Protein AF-0000000083461341 (afdb_homodimer)

Nearest PDB structures (foldseek):
  7m0r-assembly1_F  TM=3.779E-01  e=2.605E-10  Mus musculus
  2qqk-assembly1_A  TM=4.766E-01  e=1.264E-08  Homo sapiens
  6f39-assembly1_B  TM=2.988E-01  e=4.395E-07  Homo sapiens
  8k11-assembly1_B  TM=2.571E-01  e=1.190E-04  Homo sapiens
  8j6o-assembly1_B  TM=2.731E-01  e=5.030E-04  Aequorea victoria

Radius of gyration: 31.88 Å; Cα contacts (8 Å, |Δi|>4): 1640; chains: 2; bounding box: 50×126×101 Å

Secondary structure (DSSP, 8-state):
--------TT--------------TTHHHHHHH---------SS--EEE--SSEEEE---EEEEEE---------EEEEEE--TTEEEEEEEEEEEE-TTTT-EEEEESSEEETTEEES-TTTSSS-GGGSEEEE-EE-----EEE-SSSEEEEEEE--STT-EEEEEEEEEE-SS--EEEE-SSEEE--EE-TTSS--EEEEESS-EEEEEEEEEESSS-BTT-TT-----EEE--TTTTT-SSEEEEEEESSS-GGGPEEEEEEEEEE-S--SPPEEEESSEEEEEEE--SSB--EEEEEEEEPPTTTTGGG-SEE---/--------TT--------------TTHHHHHTT---------SS--EEE--SSEEEE---EEEEEE---------EEEEEE--TTEEEEEEEEEEEE-TTTT-EEEEESSEEETTEEES-TTTSSS-GGGSEEEE-EE-----EEE-SSSEEEEEEE--STT-EEEEEEEEEE-SS--EEEE-SSEEE--EE-TTSS--EEEEESS-EEEEEEEEEESSS-BTT-TT-----EEE--TTTTT-SSEEEEEEESSS-GGGPEEEEEEEEEE-S--SPPEEEESSEEEEEEE--SSB--EEEEEEEEPPTTTTGGG-SEE---

Sequence (642 aa):
MSPALLALLLAASSAVGVLADAFNPLAASTVRQEMVHSNRRAKRSLDHIVKDCVMVASEEGHYYYKTTSLEEPTTCGVFLLTDADKLVEIYFDYIDLPCEGGGLISFFDGWELNGQFFPSNEDHPKPLSQRFSEFCGIRKNKQIFVSSQNAALVQYRVPQRGRGFSFIVRFKKNPKPCNILIEGTADVYTLRNYGKHVNCSLTTLYPAHVKVLSLGVGLSFSKRTVGLEVETGTLHKCDKRGLEDFVQLGGGDGLDLAQLSVVDSICGMNSSPDRQVETILCGVTTFRMVSSGEFDNSDTPAVAQADIMADMRRASLVCGLMSPALLALLLAASSAVGVLADAFNPLAASTVRQEMVHSNRRAKRSLDHIVKDCVMVASEEGHYYYKTTSLEEPTTCGVFLLTDADKLVEIYFDYIDLPCEGGGLISFFDGWELNGQFFPSNEDHPKPLSQRFSEFCGIRKNKQIFVSSQNAALVQYRVPQRGRGFSFIVRFKKNPKPCNILIEGTADVYTLRNYGKHVNCSLTTLYPAHVKVLSLGVGLSFSKRTVGLEVETGTLHKCDKRGLEDFVQLGGGDGLDLAQLSVVDSICGMNSSPDRQVETILCGVTTFRMVSSGEFDNSDTPAVAQADIMADMRRASLVCGL

Structure (mmCIF, N/CA/C/O backbone):
data_AF-0000000083461341-model_v1
#
loop_
_entity.id
_entity.type
_entity.pdbx_description
1 polymer 'Corticotropin-releasing factor-binding protein'
#
loop_
_atom_site.group_PDB
_atom_site.id
_atom_site.type_symbol
_atom_site.label_atom_id
_atom_site.label_alt_id
_atom_site.label_comp_id
_atom_site.label_asym_id
_atom_site.label_entity_id
_atom_site.label_seq_id
_atom_site.pdbx_PDB_ins_code
_atom_site.Cartn_x
_atom_site.Cartn_y
_atom_site.Cartn_z
_atom_site.occupancy
_atom_site.B_iso_or_equiv
_atom_site.auth_seq_id
_atom_site.auth_comp_id
_atom_site.auth_asym_id
_atom_site.auth_atom_id
_atom_site.pdbx_PDB_model_num
ATOM 1 N N . MET A 1 1 ? -3.748 75.938 -18.234 1 24.67 1 MET A N 1
ATOM 2 C CA . MET A 1 1 ? -4.273 74.875 -17.344 1 24.67 1 MET A CA 1
ATOM 3 C C . MET A 1 1 ? -3.189 73.875 -16.984 1 24.67 1 MET A C 1
ATOM 5 O O . MET A 1 1 ? -2.553 73.312 -17.859 1 24.67 1 MET A O 1
ATOM 9 N N . SER A 1 2 ? -2.402 73.938 -15.711 1 27.34 2 SER A N 1
ATOM 10 C CA . SER A 1 2 ? -1.131 73.688 -15.047 1 27.34 2 SER A CA 1
ATOM 11 C C . SER A 1 2 ? -1.031 72.25 -14.594 1 27.34 2 SER A C 1
ATOM 13 O O . SER A 1 2 ? -1.948 71.688 -13.953 1 27.34 2 SER A O 1
ATOM 15 N N . PRO A 1 3 ? -0.186 71.188 -15.188 1 31.98 3 PRO A N 1
ATOM 16 C CA . PRO A 1 3 ? 0.061 69.75 -15.188 1 31.98 3 PRO A CA 1
ATOM 17 C C . PRO A 1 3 ? 0.537 69.25 -13.836 1 31.98 3 PRO A C 1
ATOM 19 O O . PRO A 1 3 ? 1.088 68.125 -13.75 1 31.98 3 PRO A O 1
ATOM 22 N N . ALA A 1 4 ? 0.264 69.812 -12.594 1 23.88 4 ALA A N 1
ATOM 23 C CA . ALA A 1 4 ? 0.961 69.75 -11.312 1 23.88 4 ALA A CA 1
ATOM 24 C C . ALA A 1 4 ? 0.876 68.312 -10.742 1 23.88 4 ALA A C 1
ATOM 26 O O . ALA A 1 4 ? 1.86 67.812 -10.227 1 23.88 4 ALA A O 1
ATOM 27 N N . LEU A 1 5 ? -0.323 67.625 -10.383 1 23.66 5 LEU A N 1
ATOM 28 C CA . LEU A 1 5 ? -0.554 67.062 -9.07 1 23.66 5 LEU A CA 1
ATOM 29 C C . LEU A 1 5 ? -0.095 65.562 -9.062 1 23.66 5 LEU A C 1
ATOM 31 O O . LEU A 1 5 ? -0.9 64.688 -9.273 1 23.66 5 LEU A O 1
ATOM 35 N N . LEU A 1 6 ? 0.823 65 -9.922 1 24.64 6 LEU A N 1
ATOM 36 C CA . LEU A 1 6 ? 0.996 63.594 -10.102 1 24.64 6 LEU A CA 1
ATOM 37 C C . LEU A 1 6 ? 1.629 62.938 -8.867 1 24.64 6 LEU A C 1
ATOM 39 O O . LEU A 1 6 ? 1.986 61.781 -8.891 1 24.64 6 LEU A O 1
ATOM 43 N N . ALA A 1 7 ? 2.059 63.688 -7.742 1 21.91 7 ALA A N 1
ATOM 44 C CA . ALA A 1 7 ? 3.23 63.281 -6.973 1 21.91 7 ALA A CA 1
ATOM 45 C C . ALA A 1 7 ? 2.934 62.031 -6.133 1 21.91 7 ALA A C 1
ATOM 47 O O . ALA A 1 7 ? 3.756 61.125 -6.051 1 21.91 7 ALA A O 1
ATOM 48 N N . LEU A 1 8 ? 2.031 62.031 -5.062 1 21.34 8 LEU A N 1
ATOM 49 C CA . LEU A 1 8 ? 2.414 61.719 -3.695 1 21.34 8 LEU A CA 1
ATOM 50 C C . LEU A 1 8 ? 2.246 60.219 -3.426 1 21.34 8 LEU A C 1
ATOM 52 O O . LEU A 1 8 ? 2.365 59.781 -2.283 1 21.34 8 LEU A O 1
ATOM 56 N N . LEU A 1 9 ? 1.67 59.344 -4.328 1 24 9 LEU A N 1
ATOM 57 C CA . LEU A 1 9 ? 0.999 58.25 -3.643 1 24 9 LEU A CA 1
ATOM 58 C C . LEU A 1 9 ? 2.012 57.219 -3.129 1 24 9 LEU A C 1
ATOM 60 O O . LEU A 1 9 ? 2.127 56.125 -3.68 1 24 9 LEU A O 1
ATOM 64 N N . LEU A 1 10 ? 3.381 57.469 -3.002 1 22.5 10 LEU A N 1
ATOM 65 C CA . LEU A 1 10 ? 4.316 56.375 -2.877 1 22.5 10 LEU A CA 1
ATOM 66 C C . LEU A 1 10 ? 4.102 55.625 -1.568 1 22.5 10 LEU A C 1
ATOM 68 O O . LEU A 1 10 ? 4.406 54.438 -1.473 1 22.5 10 LEU A O 1
ATOM 72 N N . ALA A 1 11 ? 3.953 56.156 -0.332 1 23.11 11 ALA A N 1
ATOM 73 C CA . ALA A 1 11 ? 4.867 55.844 0.758 1 23.11 11 ALA A CA 1
ATOM 74 C C . ALA A 1 11 ? 4.41 54.594 1.493 1 23.11 11 ALA A C 1
ATOM 76 O O . ALA A 1 11 ? 5.168 54 2.277 1 23.11 11 ALA A O 1
ATOM 77 N N . ALA A 1 12 ? 3.123 54.219 1.781 1 25.56 12 ALA A N 1
ATOM 78 C CA . ALA A 1 12 ? 2.955 53.594 3.092 1 25.56 12 ALA A CA 1
ATOM 79 C C . ALA A 1 12 ? 3.459 52.156 3.084 1 25.56 12 ALA A C 1
ATOM 81 O O . ALA A 1 12 ? 2.85 51.281 2.463 1 25.56 12 ALA A O 1
ATOM 82 N N . SER A 1 13 ? 4.793 51.812 2.912 1 25.19 13 SER A N 1
ATOM 83 C CA . SER A 1 13 ? 5.375 50.5 3.092 1 25.19 13 SER A CA 1
ATOM 84 C C . SER A 1 13 ? 5.035 49.938 4.465 1 25.19 13 SER A C 1
ATOM 86 O O . SER A 1 13 ? 5.535 50.406 5.484 1 25.19 13 SER A O 1
ATOM 88 N N . SER A 1 14 ? 3.756 49.562 4.828 1 25.53 14 SER A N 1
ATOM 89 C CA . SER A 1 14 ? 3.43 49.031 6.141 1 25.53 14 SER A CA 1
ATOM 90 C C . SER A 1 14 ? 4.379 47.906 6.523 1 25.53 14 SER A C 1
ATOM 92 O O . SER A 1 14 ? 4.738 47.062 5.684 1 25.53 14 SER A O 1
ATOM 94 N N . ALA A 1 15 ? 5.246 48.031 7.582 1 26.61 15 ALA A N 1
ATOM 95 C CA . ALA A 1 15 ? 6.164 47.25 8.414 1 26.61 15 ALA A CA 1
ATOM 96 C C . ALA A 1 15 ? 5.508 45.969 8.898 1 26.61 15 ALA A C 1
ATOM 98 O O . ALA A 1 15 ? 4.66 45.969 9.789 1 26.61 15 ALA A O 1
ATOM 99 N N . VAL A 1 16 ? 5.016 45.094 8.094 1 29.95 16 VAL A N 1
ATOM 100 C CA . VAL A 1 16 ? 4.598 43.812 8.664 1 29.95 16 VAL A CA 1
ATOM 101 C C . VAL A 1 16 ? 5.746 43.219 9.477 1 29.95 16 VAL A C 1
ATOM 103 O O . VAL A 1 16 ? 6.762 42.812 8.906 1 29.95 16 VAL A O 1
ATOM 106 N N . GLY A 1 17 ? 6.117 43.812 10.625 1 26.69 17 GLY A N 1
ATOM 107 C CA . GLY A 1 17 ? 7.094 43.25 11.547 1 26.69 17 GLY A CA 1
ATOM 108 C C . GLY A 1 17 ? 6.883 41.781 11.82 1 26.69 17 GLY A C 1
ATOM 109 O O . GLY A 1 17 ? 5.828 41.375 12.312 1 26.69 17 GLY A O 1
ATOM 110 N N . VAL A 1 18 ? 7.48 40.906 11.062 1 31.44 18 VAL A N 1
ATOM 111 C CA . VAL A 1 18 ? 7.609 39.5 11.352 1 31.44 18 VAL A CA 1
ATOM 112 C C . VAL A 1 18 ? 8.109 39.312 12.789 1 31.44 18 VAL A C 1
ATOM 114 O O . VAL A 1 18 ? 9.141 39.844 13.164 1 31.44 18 VAL A O 1
ATOM 117 N N . LEU A 1 19 ? 7.168 39.156 13.703 1 31.38 19 LEU A N 1
ATOM 118 C CA . LEU A 1 19 ? 7.492 38.719 15.055 1 31.38 19 LEU A CA 1
ATOM 119 C C . LEU A 1 19 ? 8.469 37.562 15.031 1 31.38 19 LEU A C 1
ATOM 121 O O . LEU A 1 19 ? 8.047 36.375 15.031 1 31.38 19 LEU A O 1
ATOM 125 N N . ALA A 1 20 ? 9.477 37.5 14.219 1 32.53 20 ALA A N 1
ATOM 126 C CA . ALA A 1 20 ? 10.477 36.438 14.219 1 32.53 20 ALA A CA 1
ATOM 127 C C . ALA A 1 20 ? 11.25 36.406 15.531 1 32.53 20 ALA A C 1
ATOM 129 O O . ALA A 1 20 ? 12.445 36.719 15.555 1 32.53 20 ALA A O 1
ATOM 130 N N . ASP A 1 21 ? 10.75 36.938 16.625 1 30.16 21 ASP A N 1
ATOM 131 C CA . ASP A 1 21 ? 11.781 36.875 17.656 1 30.16 21 ASP A CA 1
ATOM 132 C C . ASP A 1 21 ? 12.219 35.438 17.906 1 30.16 21 ASP A C 1
ATOM 134 O O . ASP A 1 21 ? 11.531 34.5 17.531 1 30.16 21 ASP A O 1
ATOM 138 N N . ALA A 1 22 ? 13.227 35.25 19.062 1 32.56 22 ALA A N 1
ATOM 139 C CA . ALA A 1 22 ? 14.195 34.281 19.562 1 32.56 22 ALA A CA 1
ATOM 140 C C . ALA A 1 22 ? 13.484 33.031 20.125 1 32.56 22 ALA A C 1
ATOM 142 O O . ALA A 1 22 ? 13.008 33.062 21.266 1 32.56 22 ALA A O 1
ATOM 143 N N . PHE A 1 23 ? 12.805 32.312 19.391 1 32.56 23 PHE A N 1
ATOM 144 C CA . PHE A 1 23 ? 12.336 31.078 20.031 1 32.56 23 PHE A CA 1
ATOM 145 C C . PHE A 1 23 ? 13.508 30.188 20.406 1 32.56 23 PHE A C 1
ATOM 147 O O . PHE A 1 23 ? 14.477 30.062 19.656 1 32.56 23 PHE A O 1
ATOM 154 N N . ASN A 1 24 ? 13.695 29.891 21.734 1 29.53 24 ASN A N 1
ATOM 155 C CA . ASN A 1 24 ? 14.68 29.031 22.391 1 29.53 24 ASN A CA 1
ATOM 156 C C . ASN A 1 24 ? 14.727 27.641 21.75 1 29.53 24 ASN A C 1
ATOM 158 O O . ASN A 1 24 ? 13.68 27.047 21.484 1 29.53 24 ASN A O 1
ATOM 162 N N . PRO A 1 25 ? 15.898 27.219 21.297 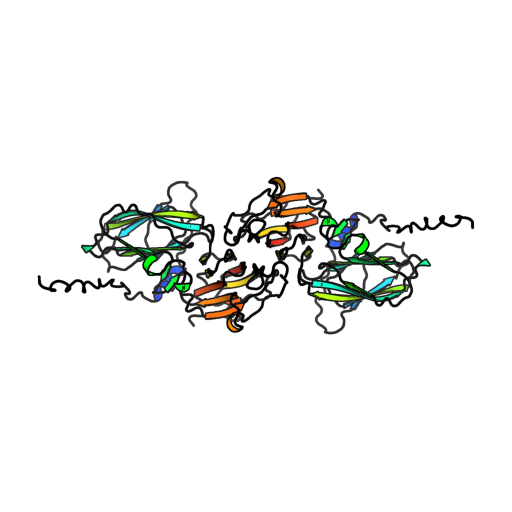1 33.28 25 PRO A N 1
ATOM 163 C CA . PRO A 1 25 ? 16.156 25.906 20.703 1 33.28 25 PRO A CA 1
ATOM 164 C C . PRO A 1 25 ? 15.531 24.75 21.5 1 33.28 25 PRO A C 1
ATOM 166 O O . PRO A 1 25 ? 15.516 23.609 21.031 1 33.28 25 PRO A O 1
ATOM 169 N N . LEU A 1 26 ? 15.211 24.891 22.734 1 32.19 26 LEU A N 1
ATOM 170 C CA . LEU A 1 26 ? 14.766 23.828 23.609 1 32.19 26 LEU A CA 1
ATOM 171 C C . LEU A 1 26 ? 13.328 23.422 23.297 1 32.19 26 LEU A C 1
ATOM 173 O O . LEU A 1 26 ? 12.789 22.5 23.922 1 32.19 26 LEU A O 1
ATOM 177 N N . ALA A 1 27 ? 12.648 24.125 22.516 1 31.27 27 ALA A N 1
ATOM 178 C CA . ALA A 1 27 ? 11.219 23.859 22.359 1 31.27 27 ALA A CA 1
ATOM 179 C C . ALA A 1 27 ? 10.977 22.578 21.578 1 31.27 27 ALA A C 1
ATOM 181 O O . ALA A 1 27 ? 9.914 21.953 21.703 1 31.27 27 ALA A O 1
ATOM 182 N N . ALA A 1 28 ? 11.883 22.219 20.812 1 38.38 28 ALA A N 1
ATOM 183 C CA . ALA A 1 28 ? 11.586 21.016 20.047 1 38.38 28 ALA A CA 1
ATOM 184 C C . ALA A 1 28 ? 11.492 19.797 20.969 1 38.38 28 ALA A C 1
ATOM 186 O O . ALA A 1 28 ? 10.664 18.906 20.75 1 38.38 28 ALA A O 1
ATOM 187 N N . SER A 1 29 ? 12.492 19.719 22.047 1 38.22 29 SER A N 1
ATOM 188 C CA . SER A 1 29 ? 12.477 18.594 22.984 1 38.22 29 SER A CA 1
ATOM 189 C C . SER A 1 29 ? 11.18 18.547 23.781 1 38.22 29 SER A C 1
ATOM 191 O O . SER A 1 29 ? 10.719 17.484 24.172 1 38.22 29 SER A O 1
ATOM 193 N N . THR A 1 30 ? 10.609 19.641 23.953 1 34.81 30 THR A N 1
ATOM 194 C CA . THR A 1 30 ? 9.43 19.703 24.812 1 34.81 30 THR A CA 1
ATOM 195 C C . THR A 1 30 ? 8.18 19.266 24.062 1 34.81 30 THR A C 1
ATOM 197 O O . THR A 1 30 ? 7.273 18.656 24.641 1 34.81 30 THR A O 1
ATOM 200 N N . VAL A 1 31 ? 8.094 19.516 22.906 1 36.12 31 VAL A N 1
ATOM 201 C CA . VAL A 1 31 ? 6.895 19.078 22.203 1 36.12 31 VAL A CA 1
ATOM 202 C C . VAL A 1 31 ? 6.785 17.547 22.25 1 36.12 31 VAL A C 1
ATOM 204 O O . VAL A 1 31 ? 5.684 17 22.203 1 36.12 31 VAL A O 1
ATOM 207 N N . ARG A 1 32 ? 7.895 16.844 22.438 1 39.16 32 ARG A N 1
ATOM 208 C CA . ARG A 1 32 ? 7.867 15.383 22.484 1 39.16 32 ARG A CA 1
ATOM 209 C C . ARG A 1 32 ? 7.094 14.875 23.688 1 39.16 32 ARG A C 1
ATOM 211 O O . ARG A 1 32 ? 6.496 13.805 23.641 1 39.16 32 ARG A O 1
ATOM 218 N N . GLN A 1 33 ? 7.34 15.375 24.922 1 32.22 33 GLN A N 1
ATOM 219 C CA . GLN A 1 33 ? 6.902 14.68 26.125 1 32.22 33 GLN A CA 1
ATOM 220 C C . GLN A 1 33 ? 5.383 14.695 26.25 1 32.22 33 GLN A C 1
ATOM 222 O O . GLN A 1 33 ? 4.785 13.742 26.766 1 32.22 33 GLN A O 1
ATOM 227 N N . GLU A 1 34 ? 4.668 15.875 26.078 1 34.38 34 GLU A N 1
ATOM 228 C CA . GLU A 1 34 ? 3.332 15.875 26.656 1 34.38 34 GLU A CA 1
ATOM 229 C C . GLU A 1 34 ? 2.266 15.562 25.625 1 34.38 34 GLU A C 1
ATOM 231 O O . GLU A 1 34 ? 1.438 16.422 25.297 1 34.38 34 GLU A O 1
ATOM 236 N N . MET A 1 35 ? 2.51 14.711 24.797 1 35.41 35 MET A N 1
ATOM 237 C CA . MET A 1 35 ? 1.366 14.352 23.953 1 35.41 35 MET A CA 1
ATOM 238 C C . MET A 1 35 ? 0.347 13.547 24.75 1 35.41 35 MET A C 1
ATOM 240 O O . MET A 1 35 ? 0.528 12.344 24.953 1 35.41 35 MET A O 1
ATOM 244 N N . VAL A 1 36 ? -0.38 14.07 25.766 1 28.92 36 VAL A N 1
ATOM 245 C CA . VAL A 1 36 ? -1.438 13.406 26.516 1 28.92 36 VAL A CA 1
ATOM 246 C C . VAL A 1 36 ? -2.639 13.156 25.609 1 28.92 36 VAL A C 1
ATOM 248 O O . VAL A 1 36 ? -3.215 14.102 25.062 1 28.92 36 VAL A O 1
ATOM 251 N N . HIS A 1 37 ? -2.758 11.984 25.094 1 32.69 37 HIS A N 1
ATOM 252 C CA . HIS A 1 37 ? -3.945 11.508 24.406 1 32.69 37 HIS A CA 1
ATOM 253 C C . HIS A 1 37 ? -5.121 11.352 25.359 1 32.69 37 HIS A C 1
ATOM 255 O O . HIS A 1 37 ? -5.066 10.539 26.281 1 32.69 37 HIS A O 1
ATOM 261 N N . SER A 1 38 ? -6.035 12.367 25.656 1 29.12 38 SER A N 1
ATOM 262 C CA . SER A 1 38 ? -7.23 12.148 26.469 1 29.12 38 SER A CA 1
ATOM 263 C C . SER A 1 38 ? -8.367 11.586 25.625 1 29.12 38 SER A C 1
ATOM 265 O O . SER A 1 38 ? -8.75 12.172 24.609 1 29.12 38 SER A O 1
ATOM 267 N N . ASN A 1 39 ? -8.695 10.297 25.609 1 28.59 39 ASN A N 1
ATOM 268 C CA . ASN A 1 39 ? -9.734 9.531 24.922 1 28.59 39 ASN A CA 1
ATOM 269 C C . ASN A 1 39 ? -11.117 9.828 25.5 1 28.59 39 ASN A C 1
ATOM 271 O O . ASN A 1 39 ? -11.781 8.93 26.016 1 28.59 39 ASN A O 1
ATOM 275 N N . ARG A 1 40 ? -11.664 10.914 26.109 1 30.27 40 ARG A N 1
ATOM 276 C CA . ARG A 1 40 ? -12.984 10.828 26.734 1 30.27 40 ARG A CA 1
ATOM 277 C C . ARG A 1 40 ? -14.086 10.914 25.688 1 30.27 40 ARG A C 1
ATOM 279 O O . ARG A 1 40 ? -13.984 11.688 24.719 1 30.27 40 ARG A O 1
ATOM 286 N N . ARG A 1 41 ? -15.367 9.992 25.547 1 30.3 41 ARG A N 1
ATOM 287 C CA . ARG A 1 41 ? -16.562 9.609 24.797 1 30.3 41 ARG A CA 1
ATOM 288 C C . ARG A 1 41 ? -17.5 10.797 24.609 1 30.3 41 ARG A C 1
ATOM 290 O O . ARG A 1 41 ? -18.5 10.703 23.891 1 30.3 41 ARG A O 1
ATOM 297 N N . ALA A 1 42 ? -18.094 11.672 25.734 1 33.75 42 ALA A N 1
ATOM 298 C CA . ALA A 1 42 ? -19.422 12.273 25.844 1 33.75 42 ALA A CA 1
ATOM 299 C C . ALA A 1 42 ? -19.719 13.148 24.641 1 33.75 42 ALA A C 1
ATOM 301 O O . ALA A 1 42 ? -18.828 13.836 24.125 1 33.75 42 ALA A O 1
ATOM 302 N N . LYS A 1 43 ? -20.812 13.164 23.969 1 40.47 43 LYS A N 1
ATOM 303 C CA . LYS A 1 43 ? -21.438 14.016 22.969 1 40.47 43 LYS A CA 1
ATOM 304 C C . LYS A 1 43 ? -21.141 15.484 23.219 1 40.47 43 LYS A C 1
ATOM 306 O O . LYS A 1 43 ? -21.797 16.375 22.672 1 40.47 43 LYS A O 1
ATOM 311 N N . ARG A 1 44 ? -20.938 15.906 24.438 1 42.88 44 ARG A N 1
ATOM 312 C CA . ARG A 1 44 ? -20.734 17.25 24.969 1 42.88 44 ARG A CA 1
ATOM 313 C C . ARG A 1 44 ? -19.484 17.891 24.359 1 42.88 44 ARG A C 1
ATOM 315 O O . ARG A 1 44 ? -18.484 17.219 24.125 1 42.88 44 ARG A O 1
ATOM 322 N N . SER A 1 45 ? -19.625 19.078 23.703 1 56.56 45 SER A N 1
ATOM 323 C CA . SER A 1 45 ? -18.531 19.875 23.156 1 56.56 45 SER A CA 1
ATOM 324 C C . SER A 1 45 ? -17.281 19.781 24.031 1 56.56 45 SER A C 1
ATOM 326 O O . SER A 1 45 ? -17.344 20.062 25.234 1 56.56 45 SER A O 1
ATOM 328 N N . LEU A 1 46 ? -16.453 18.938 23.609 1 82.75 46 LEU A N 1
ATOM 329 C CA . LEU A 1 46 ? -15.219 18.75 24.359 1 82.75 46 LEU A CA 1
ATOM 330 C C . LEU A 1 46 ? -14.5 20.078 24.562 1 82.75 46 LEU A C 1
ATOM 332 O O . LEU A 1 46 ? -14.312 20.844 23.625 1 82.75 46 LEU A O 1
ATOM 336 N N . ASP A 1 47 ? -14.562 20.516 25.797 1 93.5 47 ASP A N 1
ATOM 337 C CA . ASP A 1 47 ? -13.852 21.734 26.156 1 93.5 47 ASP A CA 1
ATOM 338 C C . ASP A 1 47 ? -12.391 21.438 26.484 1 93.5 47 ASP A C 1
ATOM 340 O O . ASP A 1 47 ? -12.086 20.453 27.156 1 93.5 47 ASP A O 1
ATOM 344 N N . HIS A 1 48 ? -11.586 22.203 25.797 1 96.38 48 HIS A N 1
ATOM 345 C CA . HIS A 1 48 ? -10.148 22.125 26.047 1 96.38 48 HIS A CA 1
ATOM 346 C C . HIS A 1 48 ? -9.609 23.438 26.609 1 96.38 48 HIS A C 1
ATOM 348 O O . HIS A 1 48 ? -9.969 24.516 26.141 1 96.38 48 HIS A O 1
ATOM 354 N N . ILE A 1 49 ? -8.805 23.344 27.656 1 95.31 49 ILE A N 1
ATOM 355 C CA . ILE A 1 49 ? -8.148 24.516 28.219 1 95.31 49 ILE A CA 1
ATOM 356 C C . ILE A 1 49 ? -6.688 24.547 27.766 1 95.31 49 ILE A C 1
ATOM 358 O O . ILE A 1 49 ? -5.949 23.578 27.969 1 95.31 49 ILE A O 1
ATOM 362 N N . VAL A 1 50 ? -6.348 25.625 27.156 1 94.69 50 VAL A N 1
ATOM 363 C CA . VAL A 1 50 ? -4.957 25.797 26.75 1 94.69 50 VAL A CA 1
ATOM 364 C C . VAL A 1 50 ? -4.125 26.203 27.969 1 94.69 50 VAL A C 1
ATOM 366 O O . VAL A 1 50 ? -4.305 27.297 28.516 1 94.69 50 VAL A O 1
ATOM 369 N N . LYS A 1 51 ? -3.178 25.375 28.359 1 87.62 51 LYS A N 1
ATOM 370 C CA . LYS A 1 51 ? -2.438 25.609 29.594 1 87.62 51 LYS A CA 1
ATOM 371 C C . LYS A 1 51 ? -0.962 25.875 29.312 1 87.62 51 LYS A C 1
ATOM 373 O O . LYS A 1 51 ? -0.342 26.734 29.953 1 87.62 51 LYS A O 1
ATOM 378 N N . ASP A 1 52 ? -0.452 25.156 28.359 1 89.06 52 ASP A N 1
ATOM 379 C CA . ASP A 1 52 ? 0.97 25.25 28.047 1 89.06 52 ASP A CA 1
ATOM 380 C C . ASP A 1 52 ? 1.209 26.203 26.875 1 89.06 52 ASP A C 1
ATOM 382 O O . ASP A 1 52 ? 0.365 26.328 25.984 1 89.06 52 ASP A O 1
ATOM 386 N N . CYS A 1 53 ? 2.314 26.891 26.938 1 90.56 53 CYS A N 1
ATOM 387 C CA . CYS A 1 53 ? 2.662 27.797 25.859 1 90.56 53 CYS A CA 1
ATOM 388 C C . CYS A 1 53 ? 2.775 27.062 24.531 1 90.56 53 CYS A C 1
ATOM 390 O O . CYS A 1 53 ? 2.41 27.594 23.484 1 90.56 53 CYS A O 1
ATOM 392 N N . VAL A 1 54 ? 3.375 25.891 24.594 1 92.12 54 VAL A N 1
ATOM 393 C CA . VAL A 1 54 ? 3.365 25.016 23.422 1 92.12 54 VAL A CA 1
ATOM 394 C C . VAL A 1 54 ? 2.424 23.844 23.672 1 92.12 54 VAL A C 1
ATOM 396 O O . VAL A 1 54 ? 2.732 22.953 24.453 1 92.12 54 VAL A O 1
ATOM 399 N N . MET A 1 55 ? 1.338 23.844 22.984 1 94.31 55 MET A N 1
ATOM 400 C CA . MET A 1 55 ? 0.352 22.781 23.141 1 94.31 55 MET A CA 1
ATOM 401 C C . MET A 1 55 ? 0.097 22.078 21.812 1 94.31 55 MET A C 1
ATOM 403 O O . MET A 1 55 ? -0.131 22.734 20.781 1 94.31 55 MET A O 1
ATOM 407 N N . VAL A 1 56 ? 0.188 20.797 21.797 1 93.62 56 VAL A N 1
ATOM 408 C CA . VAL A 1 56 ? -0.199 20 20.641 1 93.62 56 VAL A CA 1
ATOM 409 C C . VAL A 1 56 ? -1.545 19.328 20.906 1 93.62 56 VAL A C 1
ATOM 411 O O . VAL A 1 56 ? -1.75 18.719 21.953 1 93.62 56 VAL A O 1
ATOM 414 N N . ALA A 1 57 ? -2.463 19.484 20.031 1 95.62 57 ALA A N 1
ATOM 415 C CA . ALA A 1 57 ? -3.795 18.922 20.219 1 95.62 57 ALA A CA 1
ATOM 416 C C . ALA A 1 57 ? -4.297 18.25 18.938 1 95.62 57 ALA A C 1
ATOM 418 O O . ALA A 1 57 ? -4.023 18.734 17.844 1 95.62 57 ALA A O 1
ATOM 419 N N . SER A 1 58 ? -5.07 17.172 19.047 1 94.56 58 SER A N 1
ATOM 420 C CA . SER A 1 58 ? -5.602 16.438 17.906 1 94.56 58 SER A CA 1
ATOM 421 C C . SER A 1 58 ? -7.098 16.188 18.047 1 94.56 58 SER A C 1
ATOM 423 O O . SER A 1 58 ? -7.66 15.32 17.375 1 94.56 58 SER A O 1
ATOM 425 N N . GLU A 1 59 ? -7.754 16.938 18.922 1 96.25 59 GLU A N 1
ATOM 426 C CA . GLU A 1 59 ? -9.18 16.734 19.188 1 96.25 59 GLU A CA 1
ATOM 427 C C . GLU A 1 59 ? -9.992 17.938 18.75 1 96.25 59 GLU A C 1
ATOM 429 O O . GLU A 1 59 ? -9.555 19.094 18.891 1 96.25 59 GLU A O 1
ATOM 434 N N . GLU A 1 60 ? -11.188 17.609 18.266 1 97.56 60 GLU A N 1
ATOM 435 C CA . GLU A 1 60 ? -12.156 18.672 18.016 1 97.56 60 GLU A CA 1
ATOM 436 C C . GLU A 1 60 ? -12.68 19.25 19.328 1 97.56 60 GLU A C 1
ATOM 438 O O . GLU A 1 60 ? -12.516 18.656 20.391 1 97.56 60 GLU A O 1
ATOM 443 N N . GLY A 1 61 ? -13.336 20.438 19.156 1 97.69 61 GLY A N 1
ATOM 444 C CA . GLY A 1 61 ? -13.961 21.016 20.328 1 97.69 61 GLY A CA 1
ATOM 445 C C . GLY A 1 61 ? -13.648 22.484 20.5 1 97.69 61 GLY A C 1
ATOM 446 O O . GLY A 1 61 ? -13.227 23.156 19.562 1 97.69 61 GLY A O 1
ATOM 447 N N . HIS A 1 62 ? -13.984 22.906 21.75 1 97.06 62 HIS A N 1
ATOM 448 C CA . HIS A 1 62 ? -13.828 24.312 22.109 1 97.06 62 HIS A CA 1
ATOM 449 C C . HIS A 1 62 ? -12.57 24.531 22.953 1 97.06 62 HIS A C 1
ATOM 451 O O . HIS A 1 62 ? -12.398 23.891 23.984 1 97.06 62 HIS A O 1
ATOM 457 N N . TYR A 1 63 ? -11.734 25.375 22.453 1 96.94 63 TYR A N 1
ATOM 458 C CA . TYR A 1 63 ? -10.477 25.672 23.125 1 96.94 63 TYR A CA 1
ATOM 459 C C . TYR A 1 63 ? -10.531 27.062 23.781 1 96.94 63 TYR A C 1
ATOM 461 O O . TYR A 1 63 ? -10.938 28.031 23.141 1 96.94 63 TYR A O 1
ATOM 469 N N . TYR A 1 64 ? -10.07 27.125 25.078 1 95.88 64 TYR A N 1
ATOM 470 C CA . TYR A 1 64 ? -10.109 28.359 25.844 1 95.88 64 TYR A CA 1
ATOM 471 C C . TYR A 1 64 ? -8.727 28.719 26.375 1 95.88 64 TYR A C 1
ATOM 473 O O . TYR A 1 64 ? -7.984 27.844 26.844 1 95.88 64 TYR A O 1
ATOM 481 N N . TYR A 1 65 ? -8.398 29.938 26.25 1 94.75 65 TYR A N 1
ATOM 482 C CA . TYR A 1 65 ? -7.164 30.438 26.859 1 94.75 65 TYR A CA 1
ATOM 483 C C . TYR A 1 65 ? -7.406 31.766 27.594 1 94.75 65 TYR A C 1
ATOM 485 O O . TYR A 1 65 ? -8.07 32.656 27.062 1 94.75 65 TYR A O 1
ATOM 493 N N . LYS A 1 66 ? -6.891 31.859 28.75 1 92.25 66 LYS A N 1
ATOM 494 C CA . LYS A 1 66 ? -6.855 33.094 29.547 1 92.25 66 LYS A CA 1
ATOM 495 C C . LYS A 1 66 ? -5.508 33.25 30.25 1 92.25 66 LYS A C 1
ATOM 497 O O . LYS A 1 66 ? -4.992 32.281 30.844 1 92.25 66 LYS A O 1
ATOM 502 N N . THR A 1 67 ? -4.996 34.375 30.062 1 88.5 67 THR A N 1
ATOM 503 C CA . THR A 1 67 ? -3.689 34.625 30.656 1 88.5 67 THR A CA 1
ATOM 504 C C . THR A 1 67 ? -3.816 34.781 32.188 1 88.5 67 THR A C 1
ATOM 506 O O . THR A 1 67 ? -4.684 35.5 32.656 1 88.5 67 THR A O 1
ATOM 509 N N . THR A 1 68 ? -3.074 33.969 32.906 1 78.5 68 THR A N 1
ATOM 510 C CA . THR A 1 68 ? -3.141 34.062 34.344 1 78.5 68 THR A CA 1
ATOM 511 C C . THR A 1 68 ? -1.917 34.812 34.906 1 78.5 68 THR A C 1
ATOM 513 O O . THR A 1 68 ? -1.928 35.25 36.031 1 78.5 68 THR A O 1
ATOM 516 N N . SER A 1 69 ? -0.813 34.781 34.281 1 70.12 69 SER A N 1
ATOM 517 C CA . SER A 1 69 ? 0.366 35.406 34.875 1 70.12 69 SER A CA 1
ATOM 518 C C . SER A 1 69 ? 0.969 36.469 33.938 1 70.12 69 SER A C 1
ATOM 520 O O . SER A 1 69 ? 0.799 36.375 32.719 1 70.12 69 SER A O 1
ATOM 522 N N . LEU A 1 70 ? 1.364 37.594 34.531 1 62.88 70 LEU A N 1
ATOM 523 C CA . LEU A 1 70 ? 1.957 38.719 33.844 1 62.88 70 LEU A CA 1
ATOM 524 C C . LEU A 1 70 ? 3.375 38.406 33.375 1 62.88 70 LEU A C 1
ATOM 526 O O . LEU A 1 70 ? 4.172 39.312 33.125 1 62.88 70 LEU A O 1
ATOM 530 N N . GLU A 1 71 ? 3.59 37.219 33.219 1 58.88 71 GLU A N 1
ATOM 531 C CA . GLU A 1 71 ? 4.98 37.062 32.781 1 58.88 71 GLU A CA 1
ATOM 532 C C . GLU A 1 71 ? 5.199 37.625 31.391 1 58.88 71 GLU A C 1
ATOM 534 O O . GLU A 1 71 ? 4.238 37.938 30.672 1 58.88 71 GLU A O 1
ATOM 539 N N . GLU A 1 72 ? 6.516 37.938 31.078 1 59.03 72 GLU A N 1
ATOM 540 C CA . GLU A 1 72 ? 6.965 38.469 29.797 1 59.03 72 GLU A CA 1
ATOM 541 C C . GLU A 1 72 ? 6.172 37.875 28.641 1 59.03 72 GLU A C 1
ATOM 543 O O . GLU A 1 72 ? 5.887 36.688 28.641 1 59.03 72 GLU A O 1
ATOM 548 N N . PRO A 1 73 ? 5.676 38.875 27.844 1 60.91 73 PRO A N 1
ATOM 549 C CA . PRO A 1 73 ? 4.863 38.438 26.703 1 60.91 73 PRO A CA 1
ATOM 550 C C . PRO A 1 73 ? 5.574 37.406 25.828 1 60.91 73 PRO A C 1
ATOM 552 O O . PRO A 1 73 ? 6.672 37.656 25.328 1 60.91 73 PRO A O 1
ATOM 555 N N . THR A 1 74 ? 5.312 36.219 25.938 1 81.88 74 THR A N 1
ATOM 556 C CA . THR A 1 74 ? 5.852 35.156 25.094 1 81.88 74 THR A CA 1
ATOM 557 C C . THR A 1 74 ? 4.812 34.719 24.062 1 81.88 74 THR A C 1
ATOM 559 O O . THR A 1 74 ? 3.609 34.812 24.312 1 81.88 74 THR A O 1
ATOM 562 N N . THR A 1 75 ? 5.32 34.656 22.797 1 89.31 75 THR A N 1
ATOM 563 C CA . THR A 1 75 ? 4.449 34.062 21.766 1 89.31 75 THR A CA 1
ATOM 564 C C . THR A 1 75 ? 4.281 32.562 21.984 1 89.31 75 THR A C 1
ATOM 566 O O . THR A 1 75 ? 5.266 31.844 22.172 1 89.31 75 THR A O 1
ATOM 569 N N . CYS A 1 76 ? 3.051 32.188 22.125 1 93.5 76 CYS A N 1
ATOM 570 C CA . CYS A 1 76 ? 2.709 30.797 22.344 1 93.5 76 CYS A CA 1
ATOM 571 C C . CYS A 1 76 ? 1.956 30.219 21.156 1 93.5 76 CYS A C 1
ATOM 573 O O . CYS A 1 76 ? 1.602 30.953 20.219 1 93.5 76 CYS A O 1
ATOM 575 N N . GLY A 1 77 ? 1.88 28.906 21.141 1 95.75 77 GLY A N 1
ATOM 576 C CA . GLY A 1 77 ? 1.23 28.281 20 1 95.75 77 GLY A CA 1
ATOM 577 C C . GLY A 1 77 ? 0.46 27.031 20.359 1 95.75 77 GLY A C 1
ATOM 578 O O . GLY A 1 77 ? 0.908 26.234 21.188 1 95.75 77 GLY A O 1
ATOM 579 N N . VAL A 1 78 ? -0.748 26.875 19.781 1 97.12 78 VAL A N 1
ATOM 580 C CA . VAL A 1 78 ? -1.495 25.625 19.797 1 97.12 78 VAL A CA 1
ATOM 581 C C . VAL A 1 78 ? -1.341 24.922 18.453 1 97.12 78 VAL A C 1
ATOM 583 O O . VAL A 1 78 ? -1.903 25.359 17.453 1 97.12 78 VAL A O 1
ATOM 586 N N . PHE A 1 79 ? -0.625 23.844 18.484 1 96.69 79 PHE A N 1
ATOM 587 C CA . PHE A 1 79 ? -0.39 23.047 17.297 1 96.69 79 PHE A CA 1
ATOM 588 C C . PHE A 1 79 ? -1.487 22 17.109 1 96.69 79 PHE A C 1
ATOM 590 O O . PHE A 1 79 ? -1.562 21.031 17.875 1 96.69 79 PHE A O 1
ATOM 597 N N . LEU A 1 80 ? -2.277 22.219 16.078 1 97.69 80 LEU A N 1
ATOM 598 C CA . LEU A 1 80 ? -3.408 21.328 15.836 1 97.69 80 LEU A CA 1
ATOM 599 C C . LEU A 1 80 ? -3.078 20.328 14.734 1 97.69 80 LEU A C 1
ATOM 601 O O . LEU A 1 80 ? -2.449 20.672 13.734 1 97.69 80 LEU A O 1
ATOM 605 N N . LEU A 1 81 ? -3.436 19.141 14.969 1 95.88 81 LEU A N 1
ATOM 606 C CA . LEU A 1 81 ? -3.213 18.047 14.031 1 95.88 81 LEU A CA 1
ATOM 607 C C . LEU A 1 81 ? -4.422 17.125 13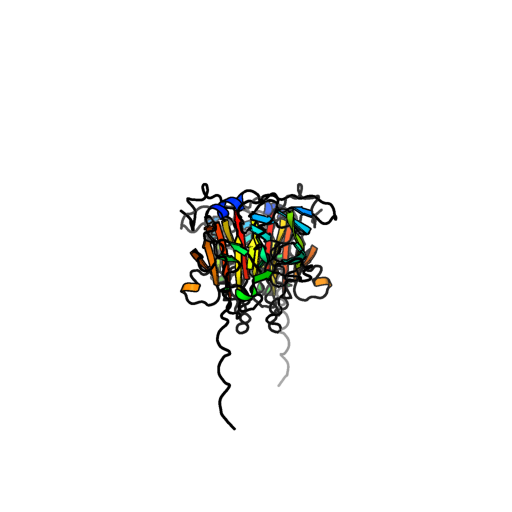.977 1 95.88 81 LEU A C 1
ATOM 609 O O . LEU A 1 81 ? -5.094 16.922 14.992 1 95.88 81 LEU A O 1
ATOM 613 N N . THR A 1 82 ? -4.723 16.609 12.805 1 95.56 82 THR A N 1
ATOM 614 C CA . THR A 1 82 ? -5.816 15.664 12.648 1 95.56 82 THR A CA 1
ATOM 615 C C . THR A 1 82 ? -5.406 14.523 11.711 1 95.56 82 THR A C 1
ATOM 617 O O . THR A 1 82 ? -4.227 14.383 11.383 1 95.56 82 THR A O 1
ATOM 620 N N . ASP A 1 83 ? -6.324 13.672 11.336 1 92.88 83 ASP A N 1
ATOM 621 C CA . ASP A 1 83 ? -6.055 12.539 10.461 1 92.88 83 ASP A CA 1
ATOM 622 C C . ASP A 1 83 ? -5.59 13 9.086 1 92.88 83 ASP A C 1
ATOM 624 O O . ASP A 1 83 ? -5.898 14.117 8.664 1 92.88 83 ASP A O 1
ATOM 628 N N . ALA A 1 84 ? -4.906 12.078 8.43 1 93.19 84 ALA A N 1
ATOM 629 C CA . ALA A 1 84 ? -4.266 12.391 7.156 1 93.19 84 ALA A CA 1
ATOM 630 C C . ALA A 1 84 ? -5.289 12.883 6.133 1 93.19 84 ALA A C 1
ATOM 632 O O . ALA A 1 84 ? -4.973 13.711 5.277 1 93.19 84 ALA A O 1
ATOM 633 N N . ASP A 1 85 ? -6.496 12.406 6.172 1 92.88 85 ASP A N 1
ATOM 634 C CA . ASP A 1 85 ? -7.5 12.703 5.152 1 92.88 85 ASP A CA 1
ATOM 635 C C . ASP A 1 85 ? -8.469 13.773 5.641 1 92.88 85 ASP A C 1
ATOM 637 O O . ASP A 1 85 ? -9.625 13.812 5.215 1 92.88 85 ASP A O 1
ATOM 641 N N . LYS A 1 86 ? -8.016 14.562 6.594 1 96.19 86 LYS A N 1
ATOM 642 C CA . LYS A 1 86 ? -8.852 15.641 7.113 1 96.19 86 LYS A CA 1
ATOM 643 C C . LYS A 1 86 ? -8.086 16.953 7.168 1 96.19 86 LYS A C 1
ATOM 645 O O . LYS A 1 86 ? -6.855 16.969 7.094 1 96.19 86 LYS A O 1
ATOM 650 N N . LEU A 1 87 ? -8.875 18.016 7.262 1 98.19 87 LEU A N 1
ATOM 651 C CA . LEU A 1 87 ? -8.383 19.375 7.422 1 98.19 87 LEU A CA 1
ATOM 652 C C . LEU A 1 87 ? -8.781 19.938 8.781 1 98.19 87 LEU A C 1
ATOM 654 O O . LEU A 1 87 ? -9.727 19.453 9.406 1 98.19 87 LEU A O 1
ATOM 658 N N . VAL A 1 88 ? -8.094 20.906 9.203 1 98.44 88 VAL A N 1
ATOM 659 C CA . VAL A 1 88 ? -8.422 21.594 10.445 1 98.44 88 VAL A CA 1
ATOM 660 C C . VAL A 1 88 ? -9.203 22.875 10.141 1 98.44 88 VAL A C 1
ATOM 662 O O . VAL A 1 88 ? -8.727 23.734 9.406 1 98.44 88 VAL A O 1
ATOM 665 N N . GLU A 1 89 ? -10.359 22.969 10.664 1 98.38 89 GLU A N 1
ATOM 666 C CA . GLU A 1 89 ? -11.188 24.172 10.594 1 98.38 89 GLU A CA 1
ATOM 667 C C . GLU A 1 89 ? -11.25 24.875 11.945 1 98.38 89 GLU A C 1
ATOM 669 O O . GLU A 1 89 ? -11.531 24.234 12.969 1 98.38 89 GLU A O 1
ATOM 674 N N . ILE A 1 90 ? -11.047 26.156 11.953 1 97.31 90 ILE A N 1
ATOM 675 C CA . ILE A 1 90 ? -11.023 26.922 13.203 1 97.31 90 ILE A CA 1
ATOM 676 C C . ILE A 1 90 ? -11.961 28.109 13.102 1 97.31 90 ILE A C 1
ATOM 678 O O . ILE A 1 90 ? -11.938 28.844 12.109 1 97.31 90 ILE A O 1
ATOM 682 N N . TYR A 1 91 ? -12.773 28.25 14.078 1 95.19 91 TYR A N 1
ATOM 683 C CA . TYR A 1 91 ? -13.664 29.391 14.242 1 95.19 91 TYR A CA 1
ATOM 684 C C . TYR A 1 91 ? -13.367 30.141 15.531 1 95.19 91 TYR A C 1
ATOM 686 O O . TYR A 1 91 ? -13.57 29.609 16.625 1 95.19 91 TYR A O 1
ATOM 694 N N . PHE A 1 92 ? -12.914 31.391 15.375 1 93.69 92 PHE A N 1
ATOM 695 C CA . PHE A 1 92 ? -12.664 32.188 16.562 1 93.69 92 PHE A CA 1
ATOM 696 C C . PHE A 1 92 ? -13.953 32.844 17.047 1 93.69 92 PHE A C 1
ATOM 698 O O . PHE A 1 92 ? -14.375 33.875 16.5 1 93.69 92 PHE A O 1
ATOM 705 N N . ASP A 1 93 ? -14.461 32.312 18.125 1 90.5 93 ASP A N 1
ATOM 706 C CA . ASP A 1 93 ? -15.766 32.812 18.562 1 90.5 93 ASP A CA 1
ATOM 707 C C . ASP A 1 93 ? -15.609 33.938 19.578 1 90.5 93 ASP A C 1
ATOM 709 O O . ASP A 1 93 ? -16.547 34.688 19.844 1 90.5 93 ASP A O 1
ATOM 713 N N . TYR A 1 94 ? -14.438 34.031 20.219 1 90.81 94 TYR A N 1
ATOM 714 C CA . TYR A 1 94 ? -14.195 35.062 21.219 1 90.81 94 TYR A CA 1
ATOM 715 C C . TYR A 1 94 ? -12.742 35.531 21.188 1 90.81 94 TYR A C 1
ATOM 717 O O . TYR A 1 94 ? -11.828 34.688 21.219 1 90.81 94 TYR A O 1
ATOM 725 N N . ILE A 1 95 ? -12.547 36.812 21.078 1 91.88 95 ILE A N 1
ATOM 726 C CA . ILE A 1 95 ? -11.203 37.375 21.125 1 91.88 95 ILE A CA 1
ATOM 727 C C . ILE A 1 95 ? -11.195 38.656 21.984 1 91.88 95 ILE A C 1
ATOM 729 O O . ILE A 1 95 ? -11.938 39.594 21.719 1 91.88 95 ILE A O 1
ATOM 733 N N . ASP A 1 96 ? -10.477 38.625 23.031 1 91.5 96 ASP A N 1
ATOM 734 C CA . ASP A 1 96 ? -10.203 39.781 23.875 1 91.5 96 ASP A CA 1
ATOM 735 C C . ASP A 1 96 ? -8.703 40.062 23.969 1 91.5 96 ASP A C 1
ATOM 737 O O . ASP A 1 96 ? -8.07 39.75 24.984 1 91.5 96 ASP A O 1
ATOM 741 N N . LEU A 1 97 ? -8.234 40.594 22.906 1 91.69 97 LEU A N 1
ATOM 742 C CA . LEU A 1 97 ? -6.812 40.875 22.75 1 91.69 97 LEU A CA 1
ATOM 743 C C . LEU A 1 97 ? -6.598 42.312 22.219 1 91.69 97 LEU A C 1
ATOM 745 O O . LEU A 1 97 ? -6.336 42.469 21.016 1 91.69 97 LEU A O 1
ATOM 749 N N . PRO A 1 98 ? -6.617 43.25 23.125 1 90.44 98 PRO A N 1
ATOM 750 C CA . PRO A 1 98 ? -6.418 44.625 22.641 1 90.44 98 PRO A CA 1
ATOM 751 C C . PRO A 1 98 ? -5.109 44.781 21.875 1 90.44 98 PRO A C 1
ATOM 753 O O . PRO A 1 98 ? -4.047 44.375 22.344 1 90.44 98 PRO A O 1
ATOM 756 N N . CYS A 1 99 ? -5.219 45.5 20.734 1 90.06 99 CYS A N 1
ATOM 757 C CA . CYS A 1 99 ? -4.062 45.688 19.859 1 90.06 99 CYS A CA 1
ATOM 758 C C . CYS A 1 99 ? -3.031 46.594 20.531 1 90.06 99 CYS A C 1
ATOM 760 O O . CYS A 1 99 ? -1.827 46.344 20.422 1 90.06 99 CYS A O 1
ATOM 762 N N . GLU A 1 100 ? -3.482 47.656 21.188 1 89.19 100 GLU A N 1
ATOM 763 C CA . GLU A 1 100 ? -2.613 48.656 21.812 1 89.19 100 GLU A CA 1
ATOM 764 C C . GLU A 1 100 ? -1.72 48 22.859 1 89.19 100 GLU A C 1
ATOM 766 O O . GLU A 1 100 ? -0.597 48.469 23.094 1 89.19 100 GLU A O 1
ATOM 771 N N . GLY A 1 101 ? -2.111 46.938 23.469 1 83.5 101 GLY A N 1
ATOM 772 C CA . GLY A 1 101 ? -1.326 46.25 24.5 1 83.5 101 GLY A CA 1
ATOM 773 C C . GLY A 1 101 ? -0.414 45.188 23.938 1 83.5 101 GLY A C 1
ATOM 774 O O . GLY A 1 101 ? 0.322 44.531 24.672 1 83.5 101 GLY A O 1
ATOM 775 N N . GLY A 1 102 ? -0.409 45.031 22.594 1 87.69 102 GLY A N 1
ATOM 776 C CA . GLY A 1 102 ? 0.447 44.031 21.969 1 87.69 102 GLY A CA 1
ATOM 777 C C . GLY A 1 102 ? -0.226 42.688 21.828 1 87.69 102 GLY A C 1
ATOM 778 O O . GLY A 1 102 ? 0.433 41.688 21.531 1 87.69 102 GLY A O 1
ATOM 779 N N . GLY A 1 103 ? -1.431 42.625 22.219 1 90.31 103 GLY A N 1
ATOM 780 C CA . GLY A 1 103 ? -2.166 41.375 22.031 1 90.31 103 GLY A CA 1
ATOM 781 C C . GLY A 1 103 ? -2.311 40.969 20.578 1 90.31 103 GLY A C 1
ATOM 782 O O . GLY A 1 103 ? -2.512 41.844 19.703 1 90.31 103 GLY A O 1
ATOM 783 N N . LEU A 1 104 ? -2.066 39.719 20.297 1 92.19 104 LEU A N 1
ATOM 784 C CA . LEU A 1 104 ? -2.117 39.219 18.922 1 92.19 104 LEU A CA 1
ATOM 785 C C . LEU A 1 104 ? -2.449 37.75 18.875 1 92.19 104 LEU A C 1
ATOM 787 O O . LEU A 1 104 ? -1.967 36.969 19.703 1 92.19 104 LEU A O 1
ATOM 791 N N . ILE A 1 105 ? -3.24 37.375 17.922 1 93.31 105 ILE A N 1
ATOM 792 C CA . ILE A 1 105 ? -3.514 35.969 17.625 1 93.31 105 ILE A CA 1
ATOM 793 C C . ILE A 1 105 ? -3.432 35.75 16.109 1 93.31 105 ILE A C 1
ATOM 795 O O . ILE A 1 105 ? -3.775 36.625 15.32 1 93.31 105 ILE A O 1
ATOM 799 N N . SER A 1 106 ? -2.914 34.594 15.719 1 94.56 106 SER A N 1
ATOM 800 C CA . SER A 1 106 ? -2.723 34.312 14.297 1 94.56 106 SER A CA 1
ATOM 801 C C . SER A 1 106 ? -3.086 32.875 13.969 1 94.56 106 SER A C 1
ATOM 803 O O . SER A 1 106 ? -2.814 31.969 14.75 1 94.56 106 SER A O 1
ATOM 805 N N . PHE A 1 107 ? -3.816 32.812 12.844 1 96.75 107 PHE A N 1
ATOM 806 C CA . PHE A 1 107 ? -3.994 31.531 12.203 1 96.75 107 PHE A CA 1
ATOM 807 C C . PHE A 1 107 ? -2.904 31.281 11.164 1 96.75 107 PHE A C 1
ATOM 809 O O . PHE A 1 107 ? -2.619 32.156 10.344 1 96.75 107 PHE A O 1
ATOM 816 N N . PHE A 1 108 ? -2.344 30.109 11.234 1 97.88 108 PHE A N 1
ATOM 817 C CA . PHE A 1 108 ? -1.365 29.734 10.219 1 97.88 108 PHE A CA 1
ATOM 818 C C . PHE A 1 108 ? -1.773 28.422 9.539 1 97.88 108 PHE A C 1
ATOM 820 O O . PHE A 1 108 ? -2.043 27.422 10.203 1 97.88 108 PHE A O 1
ATOM 827 N N . ASP A 1 109 ? -1.81 28.406 8.195 1 98.31 109 ASP A N 1
ATOM 828 C CA . ASP A 1 109 ? -2.115 27.25 7.367 1 98.31 109 ASP A CA 1
ATOM 829 C C . ASP A 1 109 ? -0.93 26.281 7.312 1 98.31 109 ASP A C 1
ATOM 831 O O . ASP A 1 109 ? -0.193 26.266 6.324 1 98.31 109 ASP A O 1
ATOM 835 N N . GLY A 1 110 ? -0.816 25.469 8.344 1 97.56 110 GLY A N 1
ATOM 836 C CA . GLY A 1 110 ? 0.319 24.594 8.57 1 97.56 110 GLY A CA 1
ATOM 837 C C . GLY A 1 110 ? 0.935 24.766 9.945 1 97.56 110 GLY A C 1
ATOM 838 O O . GLY A 1 110 ? 0.25 25.156 10.898 1 97.56 110 GLY A O 1
ATOM 839 N N . TRP A 1 111 ? 2.115 24.25 10.086 1 96.38 111 TRP A N 1
ATOM 840 C CA . TRP A 1 111 ? 2.877 24.422 11.32 1 96.38 111 TRP A CA 1
ATOM 841 C C . TRP A 1 111 ? 4.098 25.312 11.086 1 96.38 111 TRP A C 1
ATOM 843 O O . TRP A 1 111 ? 4.68 25.297 10 1 96.38 111 TRP A O 1
ATOM 853 N N . GLU A 1 112 ? 4.418 26.062 12.008 1 94 112 GLU A N 1
ATOM 854 C CA . GLU A 1 112 ? 5.645 26.844 12.039 1 94 112 GLU A CA 1
ATOM 855 C C . GLU A 1 112 ? 6.383 26.672 13.359 1 94 112 GLU A C 1
ATOM 857 O O . GLU A 1 112 ? 5.812 26.906 14.43 1 94 112 GLU A O 1
ATOM 862 N N . LEU A 1 113 ? 7.582 26.203 13.25 1 84.12 113 LEU A N 1
ATOM 863 C CA . LEU A 1 113 ? 8.414 26.062 14.445 1 84.12 113 LEU A CA 1
ATOM 864 C C . LEU A 1 113 ? 9.836 26.531 14.172 1 84.12 113 LEU A C 1
ATOM 866 O O . LEU A 1 113 ? 10.531 25.969 13.32 1 84.12 113 LEU A O 1
ATOM 870 N N . ASN A 1 114 ? 10.242 27.578 14.859 1 83.06 114 ASN A N 1
ATOM 871 C CA . ASN A 1 114 ? 11.594 28.125 14.758 1 83.06 114 ASN A CA 1
ATOM 872 C C . ASN A 1 114 ? 11.914 28.562 13.336 1 83.06 114 ASN A C 1
ATOM 874 O O . ASN A 1 114 ? 12.977 28.25 12.805 1 83.06 114 ASN A O 1
ATOM 878 N N . GLY A 1 115 ? 10.969 29.078 12.758 1 86.69 115 GLY A N 1
ATOM 879 C CA . GLY A 1 115 ? 11.164 29.625 11.422 1 86.69 115 GLY A CA 1
ATOM 880 C C . GLY A 1 115 ? 11.031 28.578 10.328 1 86.69 115 GLY A C 1
ATOM 881 O O . GLY A 1 115 ? 11.227 28.875 9.148 1 86.69 115 GLY A O 1
ATOM 882 N N . GLN A 1 116 ? 10.812 27.406 10.703 1 90.88 116 GLN A N 1
ATOM 883 C CA . GLN A 1 116 ? 10.617 26.344 9.727 1 90.88 116 GLN A CA 1
ATOM 884 C C . GLN A 1 116 ? 9.141 26.031 9.539 1 90.88 116 GLN A C 1
ATOM 886 O O . GLN A 1 116 ? 8.367 26.031 10.5 1 90.88 116 GLN A O 1
ATOM 891 N N . PHE A 1 117 ? 8.789 25.719 8.305 1 94.19 117 PHE A N 1
ATOM 892 C CA . PHE A 1 117 ? 7.379 25.609 7.965 1 94.19 117 PHE A CA 1
ATOM 893 C C . PHE A 1 117 ? 7.039 24.203 7.492 1 94.19 117 PHE A C 1
ATOM 895 O O . PHE A 1 117 ? 7.855 23.547 6.832 1 94.19 117 PHE A O 1
ATOM 902 N N . PHE A 1 118 ? 5.883 23.844 7.855 1 94.44 118 PHE A N 1
ATOM 903 C CA . PHE A 1 118 ? 5.281 22.641 7.277 1 94.44 118 PHE A CA 1
ATOM 904 C C . PHE A 1 118 ? 3.912 22.969 6.684 1 94.44 118 PHE A C 1
ATOM 906 O O . PHE A 1 118 ? 3.035 23.484 7.379 1 94.44 118 PHE A O 1
ATOM 913 N N . PRO A 1 119 ? 3.613 22.531 5.633 1 95.06 119 PRO A N 1
ATOM 914 C CA . PRO A 1 119 ? 4.559 22.109 4.598 1 95.06 119 PRO A CA 1
ATOM 915 C C . PRO A 1 119 ? 5.547 23.219 4.215 1 95.06 119 PRO A C 1
ATOM 917 O O . PRO A 1 119 ? 5.348 24.375 4.574 1 95.06 119 PRO A O 1
ATOM 920 N N . SER A 1 120 ? 6.59 22.781 3.547 1 92.62 120 SER A N 1
ATOM 921 C CA . SER A 1 120 ? 7.523 23.781 3.047 1 92.62 120 SER A CA 1
ATOM 922 C C . SER A 1 120 ? 6.844 24.734 2.07 1 92.62 120 SER A C 1
ATOM 924 O O . SER A 1 120 ? 5.809 24.391 1.488 1 92.62 120 SER A O 1
ATOM 926 N N . ASN A 1 121 ? 7.438 25.875 1.953 1 92.12 121 ASN A N 1
ATOM 927 C CA . ASN A 1 121 ? 6.844 26.891 1.088 1 92.12 121 ASN A CA 1
ATOM 928 C C . ASN A 1 121 ? 6.711 26.391 -0.349 1 92.12 121 ASN A C 1
ATOM 930 O O . ASN A 1 121 ? 5.734 26.719 -1.031 1 92.12 121 ASN A O 1
ATOM 934 N N . GLU A 1 122 ? 7.672 25.625 -0.809 1 90.25 122 GLU A N 1
ATOM 935 C CA . GLU A 1 122 ? 7.672 25.141 -2.184 1 90.25 122 GLU A CA 1
ATOM 936 C C . GLU A 1 122 ? 6.594 24.078 -2.393 1 90.25 122 GLU A C 1
ATOM 938 O O . GLU A 1 122 ? 6.117 23.875 -3.512 1 90.25 122 GLU A O 1
ATOM 943 N N . ASP A 1 123 ? 6.172 23.469 -1.346 1 94.19 123 ASP A N 1
ATOM 944 C CA . ASP A 1 123 ? 5.266 22.328 -1.479 1 94.19 123 ASP A CA 1
ATOM 945 C C . ASP A 1 123 ? 3.844 22.719 -1.072 1 94.19 123 ASP A C 1
ATOM 947 O O . ASP A 1 123 ? 2.912 21.922 -1.247 1 94.19 123 ASP A O 1
ATOM 951 N N . HIS A 1 124 ? 3.674 23.859 -0.511 1 95.94 124 HIS A N 1
ATOM 952 C CA . HIS A 1 124 ? 2.338 24.312 -0.139 1 95.94 124 HIS A CA 1
ATOM 953 C C . HIS A 1 124 ? 1.627 24.969 -1.323 1 95.94 124 HIS A C 1
ATOM 955 O O . HIS A 1 124 ? 2.248 25.672 -2.111 1 95.94 124 HIS A O 1
ATOM 961 N N . PRO A 1 125 ? 0.335 24.797 -1.417 1 95.56 125 PRO A N 1
ATOM 962 C CA . PRO A 1 125 ? -0.372 25.375 -2.564 1 95.56 125 PRO A CA 1
ATOM 963 C C . PRO A 1 125 ? -0.481 26.891 -2.492 1 95.56 125 PRO A C 1
ATOM 965 O O . PRO A 1 125 ? -0.676 27.562 -3.518 1 95.56 125 PRO A O 1
ATOM 968 N N . LYS A 1 126 ? -0.388 27.484 -1.284 1 96.94 126 LYS A N 1
ATOM 969 C CA . LYS A 1 126 ? -0.463 28.922 -1.101 1 96.94 126 LYS A CA 1
ATOM 970 C C . LYS A 1 126 ? 0.914 29.516 -0.807 1 96.94 126 LYS A C 1
ATOM 972 O O . LYS A 1 126 ? 1.715 28.906 -0.091 1 96.94 126 LYS A O 1
ATOM 977 N N . PRO A 1 127 ? 1.16 30.719 -1.362 1 96.12 127 PRO A N 1
ATOM 978 C CA . PRO A 1 127 ? 2.379 31.391 -0.918 1 96.12 127 PRO A CA 1
ATOM 979 C C . PRO A 1 127 ? 2.361 31.719 0.573 1 96.12 127 PRO A C 1
ATOM 981 O O . PRO A 1 127 ? 1.29 31.812 1.177 1 96.12 127 PRO A O 1
ATOM 984 N N . LEU A 1 128 ? 3.516 31.875 1.133 1 94.5 128 LEU A N 1
ATOM 985 C CA . LEU A 1 128 ? 3.66 32.062 2.57 1 94.5 128 LEU A CA 1
ATOM 986 C C . LEU A 1 128 ? 2.814 33.25 3.049 1 94.5 128 LEU A C 1
ATOM 988 O O . LEU A 1 128 ? 2.219 33.188 4.125 1 94.5 128 LEU A O 1
ATOM 992 N N . SER A 1 129 ? 2.717 34.281 2.277 1 94.75 129 SER A N 1
ATOM 993 C CA . SER A 1 129 ? 1.991 35.5 2.652 1 94.75 129 SER A CA 1
ATOM 994 C C . SER A 1 129 ? 0.505 35.219 2.842 1 94.75 129 SER A C 1
ATOM 996 O O . SER A 1 129 ? -0.187 35.938 3.551 1 94.75 129 SER A O 1
ATOM 998 N N . GLN A 1 130 ? 0.026 34.156 2.248 1 96.81 130 GLN A N 1
ATOM 999 C CA . GLN A 1 130 ? -1.395 33.812 2.314 1 96.81 130 GLN A CA 1
ATOM 1000 C C . GLN A 1 130 ? -1.66 32.75 3.354 1 96.81 130 GLN A C 1
ATOM 1002 O O . GLN A 1 130 ? -2.801 32.312 3.531 1 96.81 130 GLN A O 1
ATOM 1007 N N . ARG A 1 131 ? -0.621 32.375 4.016 1 97.5 131 ARG A N 1
ATOM 1008 C CA . ARG A 1 131 ? -0.769 31.297 4.984 1 97.5 131 ARG A CA 1
ATOM 1009 C C . ARG A 1 131 ? -0.965 31.859 6.391 1 97.5 131 ARG A C 1
ATOM 1011 O O . ARG A 1 131 ? -1.286 31.109 7.32 1 97.5 131 ARG A O 1
ATOM 1018 N N . PHE A 1 132 ? -0.832 33.188 6.508 1 95.12 132 PHE A N 1
ATOM 1019 C CA . PHE A 1 132 ? -0.986 33.844 7.797 1 95.12 132 PHE A CA 1
ATOM 1020 C C . PHE A 1 132 ? -2.225 34.719 7.805 1 95.12 132 PHE A C 1
ATOM 1022 O O . PHE A 1 132 ? -2.504 35.438 6.828 1 95.12 132 PHE A O 1
ATOM 1029 N N . SER A 1 133 ? -2.994 34.594 8.867 1 94.19 133 SER A N 1
ATOM 1030 C CA . SER A 1 133 ? -4.043 35.562 9.18 1 94.19 133 SER A CA 1
ATOM 1031 C C . SER A 1 133 ? -3.938 36.062 10.625 1 94.19 133 SER A C 1
ATOM 1033 O O . SER A 1 133 ? -4.191 35.281 11.562 1 94.19 133 SER A O 1
ATOM 1035 N N . GLU A 1 134 ? -3.564 37.281 10.75 1 91.44 134 GLU A N 1
ATOM 1036 C CA . GLU A 1 134 ? -3.34 37.875 12.078 1 91.44 134 GLU A CA 1
ATOM 1037 C C . GLU A 1 134 ? -4.441 38.844 12.445 1 91.44 134 GLU A C 1
ATOM 1039 O O . GLU A 1 134 ? -4.902 39.625 11.594 1 91.44 134 GLU A O 1
ATOM 1044 N N . PHE A 1 135 ? -4.871 38.781 13.695 1 88.75 135 PHE A N 1
ATOM 1045 C CA . PHE A 1 135 ? -5.871 39.781 14.109 1 88.75 135 PHE A CA 1
ATOM 1046 C C . PHE A 1 135 ? -5.777 40.031 15.609 1 88.75 135 PHE A C 1
ATOM 1048 O O . PHE A 1 135 ? -5.168 39.25 16.344 1 88.75 135 PHE A O 1
ATOM 1055 N N . CYS A 1 136 ? -6.223 41.125 16.016 1 89.75 136 CYS A N 1
ATOM 1056 C CA . CYS A 1 136 ? -6.32 41.594 17.391 1 89.75 136 CYS A CA 1
ATOM 1057 C C . CYS A 1 136 ? -7.602 42.406 17.609 1 89.75 136 CYS A C 1
ATOM 1059 O O . CYS A 1 136 ? -8.375 4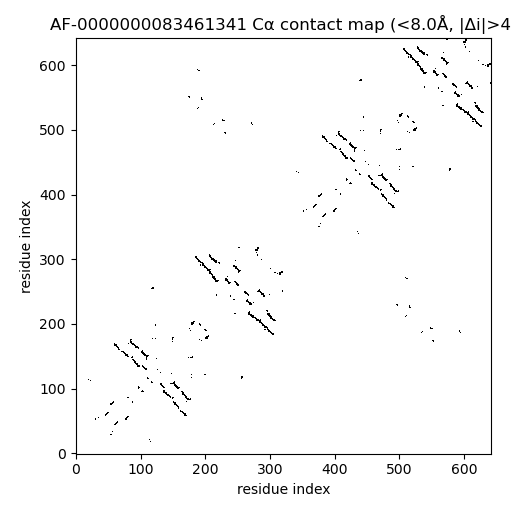2.594 16.672 1 89.75 136 CYS A O 1
ATOM 1061 N N . GLY A 1 137 ? -7.855 42.781 18.812 1 86.31 137 GLY A N 1
ATOM 1062 C CA . GLY A 1 137 ? -9.031 43.562 19.141 1 86.31 137 GLY A CA 1
ATOM 1063 C C . GLY A 1 137 ? -10.023 42.844 20.016 1 86.31 137 GLY A C 1
ATOM 1064 O O . GLY A 1 137 ? -9.703 41.781 20.578 1 86.31 137 GLY A O 1
ATOM 1065 N N . ILE A 1 138 ? -11.062 43.625 20.312 1 75.94 138 ILE A N 1
ATOM 1066 C CA . ILE A 1 138 ? -12.164 43.094 21.094 1 75.94 138 ILE A CA 1
ATOM 1067 C C . ILE A 1 138 ? -13.359 42.812 20.172 1 75.94 138 ILE A C 1
ATOM 1069 O O . ILE A 1 138 ? -14.031 43.75 19.734 1 75.94 138 ILE A O 1
ATOM 1073 N N . ARG A 1 139 ? -13.148 41.906 19.188 1 68.5 139 ARG A N 1
ATOM 1074 C CA . ARG A 1 139 ? -14.234 41.656 18.25 1 68.5 139 ARG A CA 1
ATOM 1075 C C . ARG A 1 139 ? -14.531 40.188 18.109 1 68.5 139 ARG A C 1
ATOM 1077 O O . ARG A 1 139 ? -13.664 39.344 18.359 1 68.5 139 ARG A O 1
ATOM 1084 N N . LYS A 1 140 ? -15.891 40.062 17.938 1 63.88 140 LYS A N 1
ATOM 1085 C CA . LYS A 1 140 ? -16.297 38.75 17.484 1 63.88 140 LYS A CA 1
ATOM 1086 C C . LYS A 1 140 ? -15.875 38.5 16.031 1 63.88 140 LYS A C 1
ATOM 1088 O O . LYS A 1 140 ? -16.172 39.312 15.148 1 63.88 140 LYS A O 1
ATOM 1093 N N . ASN A 1 141 ? -14.75 37.906 15.914 1 63.06 141 ASN A N 1
ATOM 1094 C CA . ASN A 1 141 ? -14.32 37.562 14.57 1 63.06 141 ASN A CA 1
ATOM 1095 C C . ASN A 1 141 ? -15.102 36.375 14.023 1 63.06 141 ASN A C 1
ATOM 1097 O O . ASN A 1 141 ? -15.227 35.344 14.688 1 63.06 141 ASN A O 1
ATOM 1101 N N . LYS A 1 142 ? -15.914 36.625 13.016 1 71.75 142 LYS A N 1
ATOM 1102 C CA . LYS A 1 142 ? -16.781 35.594 12.445 1 71.75 142 LYS A CA 1
ATOM 1103 C C . LYS A 1 142 ? -16.062 34.844 11.328 1 71.75 142 LYS A C 1
ATOM 1105 O O . LYS A 1 142 ? -16.703 34.094 10.578 1 71.75 142 LYS A O 1
ATOM 1110 N N . GLN A 1 143 ? -14.789 34.906 11.367 1 82.62 143 GLN A N 1
ATOM 1111 C CA . GLN A 1 143 ? -14.141 34.281 10.219 1 82.62 143 GLN A CA 1
ATOM 1112 C C . GLN A 1 143 ? -13.805 32.812 10.516 1 82.62 143 GLN A C 1
ATOM 1114 O O . GLN A 1 143 ? -13.414 32.469 11.641 1 82.62 143 GLN A O 1
ATOM 1119 N N . ILE A 1 144 ? -14.031 31.984 9.562 1 93.44 144 ILE A N 1
ATOM 1120 C CA . ILE A 1 144 ? -13.688 30.562 9.594 1 93.44 144 ILE A CA 1
ATOM 1121 C C . ILE A 1 144 ? -12.422 30.312 8.781 1 93.44 144 ILE A C 1
ATOM 1123 O O . ILE A 1 144 ? -12.312 30.781 7.641 1 93.44 144 ILE A O 1
ATOM 1127 N N . PHE A 1 145 ? -11.453 29.719 9.43 1 96.75 145 PHE A N 1
ATOM 1128 C CA . PHE A 1 145 ? -10.203 29.391 8.766 1 96.75 145 PHE A CA 1
ATOM 1129 C C . PHE A 1 145 ? -10.094 27.875 8.555 1 96.75 145 PHE A C 1
ATOM 1131 O O . PHE A 1 145 ? -10.391 27.094 9.461 1 96.75 145 PHE A O 1
ATOM 1138 N N . VAL A 1 146 ? -9.672 27.5 7.355 1 98.06 146 VAL A N 1
ATOM 1139 C CA . VAL A 1 146 ? -9.5 26.078 7.043 1 98.06 146 VAL A CA 1
ATOM 1140 C C . VAL A 1 146 ? -8.086 25.828 6.523 1 98.06 146 VAL A C 1
ATOM 1142 O O . VAL A 1 146 ? -7.605 26.562 5.648 1 98.06 146 VAL A O 1
ATOM 1145 N N . SER A 1 147 ? -7.469 24.906 7.105 1 98.5 147 SER A N 1
ATOM 1146 C CA . SER A 1 147 ? -6.121 24.578 6.656 1 98.5 147 SER A CA 1
ATOM 1147 C C . SER A 1 147 ? -6.145 23.859 5.312 1 98.5 147 SER A C 1
ATOM 1149 O O . SER A 1 147 ? -7.195 23.391 4.875 1 98.5 147 SER A O 1
ATOM 1151 N N . SER A 1 148 ? -4.973 23.781 4.629 1 98.19 148 SER A N 1
ATOM 1152 C CA . SER A 1 148 ? -4.84 23.078 3.352 1 98.19 148 SER A CA 1
ATOM 1153 C C . SER A 1 148 ? -4.395 21.641 3.549 1 98.19 148 SER A C 1
ATOM 1155 O O . SER A 1 148 ? -4.418 20.844 2.609 1 98.19 148 SER A O 1
ATOM 1157 N N . GLN A 1 149 ? -3.857 21.328 4.719 1 97.69 149 GLN A N 1
ATOM 1158 C CA . GLN A 1 149 ? -3.414 19.984 5.105 1 97.69 149 GLN A CA 1
ATOM 1159 C C . GLN A 1 149 ? -3.916 19.625 6.5 1 97.69 149 GLN A C 1
ATOM 1161 O O . GLN A 1 149 ? -4.688 20.375 7.105 1 97.69 149 GLN A O 1
ATOM 1166 N N . ASN A 1 150 ? -3.426 18.5 7.066 1 96.88 150 ASN A N 1
ATOM 1167 C CA . ASN A 1 150 ? -4 18 8.312 1 96.88 150 ASN A CA 1
ATOM 1168 C C . ASN A 1 150 ? -3.373 18.672 9.531 1 96.88 150 ASN A C 1
ATOM 1170 O O . ASN A 1 150 ? -3.332 18.094 10.609 1 96.88 150 ASN A O 1
ATOM 1174 N N . ALA A 1 151 ? -2.846 19.859 9.344 1 97.25 151 ALA A N 1
ATOM 1175 C CA . ALA A 1 151 ? -2.184 20.594 10.422 1 97.25 151 ALA A CA 1
ATOM 1176 C C . ALA A 1 151 ? -2.48 22.094 10.336 1 97.25 151 ALA A C 1
ATOM 1178 O O . ALA A 1 151 ? -2.541 22.656 9.234 1 97.25 151 ALA A O 1
ATOM 1179 N N . ALA A 1 152 ? -2.604 22.672 11.461 1 98.5 152 ALA A N 1
ATOM 1180 C CA . ALA A 1 152 ? -2.775 24.125 11.586 1 98.5 152 ALA A CA 1
ATOM 1181 C C . ALA A 1 152 ? -2.189 24.625 12.898 1 98.5 152 ALA A C 1
ATOM 1183 O O . ALA A 1 152 ? -1.968 23.859 13.828 1 98.5 152 ALA A O 1
ATOM 1184 N N . LEU A 1 153 ? -1.958 25.922 12.906 1 98.31 153 LEU A N 1
ATOM 1185 C CA . LEU A 1 153 ? -1.337 26.516 14.086 1 98.31 153 LEU A CA 1
ATOM 1186 C C . LEU A 1 153 ? -2.053 27.797 14.484 1 98.31 153 LEU A C 1
ATOM 1188 O O . LEU A 1 153 ? -2.379 28.625 13.633 1 98.31 153 LEU A O 1
ATOM 1192 N N . VAL A 1 154 ? -2.406 27.875 15.719 1 97.44 154 VAL A N 1
ATOM 1193 C CA . VAL A 1 154 ? -2.855 29.141 16.312 1 97.44 154 VAL A CA 1
ATOM 1194 C C . VAL A 1 154 ? -1.743 29.719 17.172 1 97.44 154 VAL A C 1
ATOM 1196 O O . VAL A 1 154 ? -1.365 29.141 18.203 1 97.44 154 VAL A O 1
ATOM 1199 N N . GLN A 1 155 ? -1.239 30.766 16.766 1 96.31 155 GLN A N 1
ATOM 1200 C CA . GLN A 1 155 ? -0.225 31.484 17.531 1 96.31 155 GLN A CA 1
ATOM 1201 C C . GLN A 1 155 ? -0.823 32.688 18.25 1 96.31 155 GLN A C 1
ATOM 1203 O O . GLN A 1 155 ? -1.693 33.375 17.703 1 96.31 155 GLN A O 1
ATOM 1208 N N . TYR A 1 156 ? -0.279 33 19.453 1 94.12 156 TYR A N 1
ATOM 1209 C CA . TYR A 1 156 ? -0.898 34.094 20.172 1 94.12 156 TYR A CA 1
ATOM 1210 C C . TYR A 1 156 ? 0.086 34.75 21.141 1 94.12 156 TYR A C 1
ATOM 1212 O O . TYR A 1 156 ? 1.057 34.094 21.562 1 94.12 156 TYR A O 1
ATOM 1220 N N . ARG A 1 157 ? -0.146 35.906 21.422 1 92.94 157 ARG A N 1
ATOM 1221 C CA . ARG A 1 157 ? 0.5 36.719 22.453 1 92.94 157 ARG A CA 1
ATOM 1222 C C . ARG A 1 157 ? -0.53 37.531 23.25 1 92.94 157 ARG A C 1
ATOM 1224 O O . ARG A 1 157 ? -1.257 38.344 22.688 1 92.94 157 ARG A O 1
ATOM 1231 N N . VAL A 1 158 ? -0.625 37.156 24.5 1 91.19 158 VAL A N 1
ATOM 1232 C CA . VAL A 1 158 ? -1.587 37.812 25.391 1 91.19 158 VAL A CA 1
ATOM 1233 C C . VAL A 1 158 ? -0.856 38.469 26.562 1 91.19 158 VAL A C 1
ATOM 1235 O O . VAL A 1 158 ? -0.799 37.875 27.656 1 91.19 158 VAL A O 1
ATOM 1238 N N . PRO A 1 159 ? -0.509 39.656 26.453 1 88.56 159 PRO A N 1
ATOM 1239 C CA . PRO A 1 159 ? 0.34 40.312 27.453 1 88.56 159 PRO A CA 1
ATOM 1240 C C . PRO A 1 159 ? -0.44 40.719 28.703 1 88.56 159 PRO A C 1
ATOM 1242 O O . PRO A 1 159 ? 0.151 40.938 29.766 1 88.56 159 PRO A O 1
ATOM 1245 N N . GLN A 1 160 ? -1.721 40.938 28.672 1 87.81 160 GLN A N 1
ATOM 1246 C CA . GLN A 1 160 ? -2.492 41.469 29.781 1 87.81 160 GLN A CA 1
ATOM 1247 C C . GLN A 1 160 ? -3.215 40.375 30.531 1 87.81 160 GLN A C 1
ATOM 1249 O O . GLN A 1 160 ? -3.916 39.562 29.922 1 87.81 160 GLN A O 1
ATOM 1254 N N . ARG A 1 161 ? -3.1 40.406 31.766 1 87.88 161 ARG A N 1
ATOM 1255 C CA . ARG A 1 161 ? -3.74 39.406 32.625 1 87.88 161 ARG A CA 1
ATOM 1256 C C . ARG A 1 161 ? -5.258 39.469 32.469 1 87.88 161 ARG A C 1
ATOM 1258 O O . ARG A 1 161 ? -5.836 40.531 32.406 1 87.88 161 ARG A O 1
ATOM 1265 N N . GLY A 1 162 ? -5.859 38.281 32.594 1 87.44 162 GLY A N 1
ATOM 1266 C CA . GLY A 1 162 ? -7.312 38.156 32.594 1 87.44 162 GLY A CA 1
ATOM 1267 C C . GLY A 1 162 ? -7.898 38.219 31.188 1 87.44 162 GLY A C 1
ATOM 1268 O O . GLY A 1 162 ? -9.102 38 31 1 87.44 162 GLY A O 1
ATOM 1269 N N . ARG A 1 163 ? -7.082 38.5 30.234 1 90.19 163 ARG A N 1
ATOM 1270 C CA . ARG A 1 163 ? -7.535 38.531 28.859 1 90.19 163 ARG A CA 1
ATOM 1271 C C . ARG A 1 163 ? -7.25 37.188 28.172 1 90.19 163 ARG A C 1
ATOM 1273 O O . ARG A 1 163 ? -6.473 36.375 28.672 1 90.19 163 ARG A O 1
ATOM 1280 N N . GLY A 1 164 ? -7.984 37 27.031 1 92.38 164 GLY A N 1
ATOM 1281 C CA . GLY A 1 164 ? -7.809 35.719 26.375 1 92.38 164 GLY A CA 1
ATOM 1282 C C . GLY A 1 164 ? -8.641 35.562 25.109 1 92.38 164 GLY A C 1
ATOM 1283 O O . GLY A 1 164 ? -8.969 36.562 24.453 1 92.38 164 GLY A O 1
ATOM 1284 N N . PHE A 1 165 ? -8.781 34.344 24.75 1 93.06 165 PHE A N 1
ATOM 1285 C CA . PHE A 1 165 ? -9.523 34.031 23.547 1 93.06 165 PHE A CA 1
ATOM 1286 C C . PHE A 1 165 ? -10.102 32.625 23.609 1 93.06 165 PHE A C 1
ATOM 1288 O O . PHE A 1 165 ? -9.773 31.859 24.531 1 93.06 165 PHE A O 1
ATOM 1295 N N . SER A 1 166 ? -10.969 32.344 22.688 1 93.94 166 SER A N 1
ATOM 1296 C CA . SER A 1 166 ? -11.445 30.984 22.484 1 93.94 166 SER A CA 1
ATOM 1297 C C . SER A 1 166 ? -11.734 30.703 21.016 1 93.94 166 SER A C 1
ATOM 1299 O O . SER A 1 166 ? -11.992 31.625 20.25 1 93.94 166 SER A O 1
ATOM 1301 N N . PHE A 1 167 ? -11.602 29.5 20.672 1 95.12 167 PHE A N 1
ATOM 1302 C CA . PHE A 1 167 ? -11.922 29.094 19.312 1 95.12 167 PHE A CA 1
ATOM 1303 C C . PHE A 1 167 ? -12.461 27.672 19.281 1 95.12 167 PHE A C 1
ATOM 1305 O O . PHE A 1 167 ? -12.227 26.891 20.219 1 95.12 167 PHE A O 1
ATOM 1312 N N . ILE A 1 168 ? -13.125 27.359 18.203 1 96.38 168 ILE A N 1
ATOM 1313 C CA . ILE A 1 168 ? -13.711 26.031 18 1 96.38 168 ILE A CA 1
ATOM 1314 C C . ILE A 1 168 ? -12.977 25.312 16.859 1 96.38 168 ILE A C 1
ATOM 1316 O O . ILE A 1 168 ? -12.742 25.906 15.797 1 96.38 168 ILE A O 1
ATOM 1320 N N . VAL A 1 169 ? -12.625 24.109 17.141 1 97.94 169 VAL A N 1
ATOM 1321 C CA . VAL A 1 169 ? -11.922 23.297 16.156 1 97.94 169 VAL A CA 1
ATOM 1322 C C . VAL A 1 169 ? -12.852 22.219 15.625 1 97.94 169 VAL A C 1
ATOM 1324 O O . VAL A 1 169 ? -13.516 21.516 16.391 1 97.94 169 VAL A O 1
ATOM 1327 N N . ARG A 1 170 ? -12.906 22.141 14.336 1 97.88 170 ARG A N 1
ATOM 1328 C CA . ARG A 1 170 ? -13.602 21.078 13.633 1 97.88 170 ARG A CA 1
ATOM 1329 C C . ARG A 1 170 ? -12.703 20.438 12.57 1 97.88 170 ARG A C 1
ATOM 1331 O O . ARG A 1 170 ? -11.812 21.109 12.031 1 97.88 170 ARG A O 1
ATOM 1338 N N . PHE A 1 171 ? -12.945 19.219 12.352 1 97.88 171 PHE A N 1
ATOM 1339 C CA . PHE A 1 171 ? -12.195 18.516 11.312 1 97.88 171 PHE A CA 1
ATOM 1340 C C . PHE A 1 171 ? -13.078 18.266 10.094 1 97.88 171 PHE A C 1
ATOM 1342 O O . PHE A 1 171 ? -14.234 17.859 10.227 1 97.88 171 PHE A O 1
ATOM 1349 N N . LYS A 1 172 ? -12.516 18.594 8.922 1 97.5 172 LYS A N 1
ATOM 1350 C CA . LYS A 1 172 ? -13.227 18.422 7.66 1 97.5 172 LYS A CA 1
ATOM 1351 C C . LYS A 1 172 ? -12.508 17.406 6.766 1 97.5 172 LYS A C 1
ATOM 1353 O O . LYS A 1 172 ? -11.281 17.344 6.766 1 97.5 172 LYS A O 1
ATOM 1358 N N . LYS A 1 173 ? -13.312 16.75 5.977 1 95.88 173 LYS A N 1
ATOM 1359 C CA . LYS A 1 173 ? -12.719 15.797 5.047 1 95.88 173 LYS A CA 1
ATOM 1360 C C . LYS A 1 173 ? -11.859 16.5 4.004 1 95.88 173 LYS A C 1
ATOM 1362 O O . LYS A 1 173 ? -12.242 17.547 3.482 1 95.88 173 LYS A O 1
ATOM 1367 N N . ASN A 1 174 ? -10.742 15.953 3.738 1 95.81 174 ASN A N 1
ATOM 1368 C CA . ASN A 1 174 ? -9.852 16.391 2.664 1 95.81 174 ASN A CA 1
ATOM 1369 C C . ASN A 1 174 ? -9.898 15.43 1.476 1 95.81 174 ASN A C 1
ATOM 1371 O O . ASN A 1 174 ? -9.398 14.305 1.559 1 95.81 174 ASN A O 1
ATOM 1375 N N . PRO A 1 175 ? -10.383 15.797 0.404 1 93.94 175 PRO A N 1
ATOM 1376 C CA . PRO A 1 175 ? -10.539 14.883 -0.731 1 93.94 175 PRO A CA 1
ATOM 1377 C C . PRO A 1 175 ? -9.211 14.594 -1.436 1 93.94 175 PRO A C 1
ATOM 1379 O O . PRO A 1 175 ? -9.117 13.641 -2.217 1 93.94 175 PRO A O 1
ATOM 1382 N N . LYS A 1 176 ? -8.227 15.43 -1.192 1 94.44 176 LYS A N 1
ATOM 1383 C CA . LYS A 1 176 ? -6.945 15.234 -1.859 1 94.44 176 LYS A CA 1
ATOM 1384 C C . LYS A 1 176 ? -5.785 15.492 -0.903 1 94.44 176 LYS A C 1
ATOM 1386 O O . LYS A 1 176 ? -5.012 16.438 -1.1 1 94.44 176 LYS A O 1
ATOM 1391 N N . PRO A 1 177 ? -5.668 14.594 0.092 1 96.06 177 PRO A N 1
ATOM 1392 C CA . PRO A 1 177 ? -4.531 14.789 0.996 1 96.06 177 PRO A CA 1
ATOM 1393 C C . PRO A 1 177 ? -3.189 14.773 0.269 1 96.06 177 PRO A C 1
ATOM 1395 O O . PRO A 1 177 ? -2.961 13.922 -0.597 1 96.06 177 PRO A O 1
ATOM 1398 N N . CYS A 1 178 ? -2.305 15.688 0.569 1 96.38 178 CYS A N 1
ATOM 1399 C CA . CYS A 1 178 ? -1.022 15.789 -0.12 1 96.38 178 CYS A CA 1
ATOM 1400 C C . CYS A 1 178 ? 0.127 15.883 0.876 1 96.38 178 CYS A C 1
ATOM 1402 O O . CYS A 1 178 ? 1.024 15.039 0.875 1 96.38 178 CYS A O 1
ATOM 1404 N N . ASN A 1 179 ? 0.13 16.859 1.703 1 96.25 179 ASN A N 1
ATOM 1405 C CA . ASN A 1 179 ? 1.131 16.984 2.756 1 96.25 179 ASN A CA 1
ATOM 1406 C C . ASN A 1 179 ? 0.575 16.562 4.113 1 96.25 179 ASN A C 1
ATOM 1408 O O . ASN A 1 179 ? -0.35 17.188 4.633 1 96.25 179 ASN A O 1
ATOM 1412 N N . ILE A 1 180 ? 1.22 15.516 4.668 1 95.69 180 ILE A N 1
ATOM 1413 C CA . ILE A 1 180 ? 0.619 14.859 5.824 1 95.69 180 ILE A CA 1
ATOM 1414 C C . ILE A 1 180 ? 1.619 14.82 6.977 1 95.69 180 ILE A C 1
ATOM 1416 O O . ILE A 1 180 ? 2.789 14.484 6.785 1 95.69 180 ILE A O 1
ATOM 1420 N N . LEU A 1 181 ? 1.144 15.211 8.102 1 93.38 181 LEU A N 1
ATOM 1421 C CA . LEU A 1 181 ? 1.891 15.031 9.344 1 93.38 181 LEU A CA 1
ATOM 1422 C C . LEU A 1 181 ? 1.38 13.82 10.117 1 93.38 181 LEU A C 1
ATOM 1424 O O . LEU A 1 181 ? 0.172 13.664 10.297 1 93.38 181 LEU A O 1
ATOM 1428 N N . ILE A 1 182 ? 2.338 13 10.453 1 89.56 182 ILE A N 1
ATOM 1429 C CA . ILE A 1 182 ? 1.979 11.812 11.219 1 89.56 182 ILE A CA 1
ATOM 1430 C C . ILE A 1 182 ? 2.516 11.938 12.648 1 89.56 182 ILE A C 1
ATOM 1432 O O . ILE A 1 182 ? 3.703 12.195 12.852 1 89.56 182 ILE A O 1
ATOM 1436 N N . GLU A 1 183 ? 1.74 11.883 13.648 1 75.06 183 GLU A N 1
ATOM 1437 C CA . GLU A 1 183 ? 2.172 11.969 15.047 1 75.06 183 GLU A CA 1
ATOM 1438 C C . GLU A 1 183 ? 2.182 10.586 15.703 1 75.06 183 GLU A C 1
ATOM 1440 O O . GLU A 1 183 ? 2.947 10.344 16.641 1 75.06 183 GLU A O 1
ATOM 1445 N N . GLY A 1 184 ? 1.382 9.625 15.336 1 67.19 184 GLY A N 1
ATOM 1446 C CA . GLY A 1 184 ? 1.242 8.359 16.031 1 67.19 184 GLY A CA 1
ATOM 1447 C C . GLY A 1 184 ? 2.273 7.332 15.617 1 67.19 184 GLY A C 1
ATOM 1448 O O . GLY A 1 184 ? 3.266 7.668 14.961 1 67.19 184 GLY A O 1
ATOM 1449 N N . THR A 1 185 ? 2.457 6.203 16.312 1 58.31 185 THR A N 1
ATOM 1450 C CA . THR A 1 185 ? 3.535 5.223 16.281 1 58.31 185 THR A CA 1
ATOM 1451 C C . THR A 1 185 ? 3.564 4.492 14.945 1 58.31 185 THR A C 1
ATOM 1453 O O . THR A 1 185 ? 4.637 4.137 14.445 1 58.31 185 THR A O 1
ATOM 1456 N N . ALA A 1 186 ? 2.584 4.016 14.547 1 60.22 186 ALA A N 1
ATOM 1457 C CA . ALA A 1 186 ? 2.738 3.199 13.344 1 60.22 186 ALA A CA 1
ATOM 1458 C C . ALA A 1 186 ? 1.595 3.445 12.359 1 60.22 186 ALA A C 1
ATOM 1460 O O . ALA A 1 186 ? 0.421 3.336 12.727 1 60.22 186 ALA A O 1
ATOM 1461 N N . ASP A 1 187 ? 2.264 3.836 11.188 1 81.69 187 ASP A N 1
ATOM 1462 C CA . ASP A 1 187 ? 1.176 4.172 10.281 1 81.69 187 ASP A CA 1
ATOM 1463 C C . ASP A 1 187 ? 1.534 3.814 8.836 1 81.69 187 ASP A C 1
ATOM 1465 O O . ASP A 1 187 ? 2.711 3.656 8.508 1 81.69 187 ASP A O 1
ATOM 1469 N N . VAL A 1 188 ? 0.709 3.221 8.289 1 92.31 188 VAL A N 1
ATOM 1470 C CA . VAL A 1 188 ? 0.752 3.078 6.836 1 92.31 188 VAL A CA 1
ATOM 1471 C C . VAL A 1 188 ? -0.162 4.117 6.188 1 92.31 188 VAL A C 1
ATOM 1473 O O . VAL A 1 188 ? -1.279 4.348 6.656 1 92.31 188 VAL A O 1
ATOM 1476 N N . TYR A 1 189 ? 0.395 4.867 5.191 1 94.94 189 TYR A N 1
ATOM 1477 C CA . TYR A 1 189 ? -0.439 5.773 4.414 1 94.94 189 TYR A CA 1
ATOM 1478 C C . TYR A 1 189 ? 0.062 5.879 2.979 1 94.94 189 TYR A C 1
ATOM 1480 O O . TYR A 1 189 ? 1.269 5.977 2.742 1 94.94 189 TYR A O 1
ATOM 1488 N N . THR A 1 190 ? -0.839 5.852 2.055 1 96.44 190 THR A N 1
ATOM 1489 C CA . THR A 1 190 ? -0.454 5.953 0.651 1 96.44 190 THR A CA 1
ATOM 1490 C C . THR A 1 190 ? -0.46 7.406 0.192 1 96.44 190 THR A C 1
ATOM 1492 O O . THR A 1 190 ? -1.496 8.07 0.235 1 96.44 190 THR A O 1
ATOM 1495 N N . LEU A 1 191 ? 0.699 7.895 -0.233 1 96.69 191 LEU A N 1
ATOM 1496 C CA . LEU A 1 191 ? 0.799 9.219 -0.844 1 96.69 191 LEU A CA 1
ATOM 1497 C C . LEU A 1 191 ? 0.388 9.172 -2.312 1 96.69 191 LEU A C 1
ATOM 1499 O O . LEU A 1 191 ? 0.776 8.25 -3.041 1 96.69 191 LEU A O 1
ATOM 1503 N N . ARG A 1 192 ? -0.414 10.102 -2.719 1 94.06 192 ARG A N 1
ATOM 1504 C CA . ARG A 1 192 ? -0.849 10.219 -4.105 1 94.06 192 ARG A CA 1
ATOM 1505 C C . ARG A 1 192 ? -0.753 11.664 -4.586 1 94.06 192 ARG A C 1
ATOM 1507 O O . ARG A 1 192 ? -0.979 12.602 -3.811 1 94.06 192 ARG A O 1
ATOM 1514 N N . ASN A 1 193 ? -0.445 11.812 -5.895 1 92.44 193 ASN A N 1
ATOM 1515 C CA . ASN A 1 193 ? -0.479 13.156 -6.469 1 92.44 193 ASN A CA 1
ATOM 1516 C C . ASN A 1 193 ? -1.793 13.422 -7.199 1 92.44 193 ASN A C 1
ATOM 1518 O O . ASN A 1 193 ? -2.021 14.523 -7.691 1 92.44 193 ASN A O 1
ATOM 1522 N N . TYR A 1 194 ? -2.629 12.375 -7.27 1 89.38 194 TYR A N 1
ATOM 1523 C CA . TYR A 1 194 ? -3.941 12.477 -7.902 1 89.38 194 TYR A CA 1
ATOM 1524 C C . TYR A 1 194 ? -3.824 13.031 -9.32 1 89.38 194 TYR A C 1
ATOM 1526 O O . TYR A 1 194 ? -4.652 13.836 -9.742 1 89.38 194 TYR A O 1
ATOM 1534 N N . GLY A 1 195 ? -2.688 12.75 -9.977 1 83.81 195 GLY A N 1
ATOM 1535 C CA . GLY A 1 195 ? -2.467 13.141 -11.359 1 83.81 195 GLY A CA 1
ATOM 1536 C C . GLY A 1 195 ? -2.074 14.594 -11.523 1 83.81 195 GLY A C 1
ATOM 1537 O O . GLY A 1 195 ? -2.111 15.141 -12.625 1 83.81 195 GLY A O 1
ATOM 1538 N N . LYS A 1 196 ? -1.741 15.219 -10.492 1 89.94 196 LYS A N 1
ATOM 1539 C CA . LYS A 1 196 ? -1.453 16.656 -10.539 1 89.94 196 LYS A CA 1
ATOM 1540 C C . LYS A 1 196 ? 0.045 16.922 -10.414 1 89.94 196 LYS A C 1
ATOM 1542 O O . LYS A 1 196 ? 0.8 16.047 -9.984 1 89.94 196 LYS A O 1
ATOM 1547 N N . HIS A 1 197 ? 0.42 18.078 -10.906 1 93 197 HIS A N 1
ATOM 1548 C CA . HIS A 1 197 ? 1.791 18.547 -10.727 1 93 197 HIS A CA 1
ATOM 1549 C C . HIS A 1 197 ? 1.983 19.172 -9.352 1 93 197 HIS A C 1
ATOM 1551 O O . HIS A 1 197 ? 1.992 20.406 -9.219 1 93 197 HIS A O 1
ATOM 1557 N N . VAL A 1 198 ? 2.125 18.359 -8.336 1 94.94 198 VAL A N 1
ATOM 1558 C CA . VAL A 1 198 ? 2.289 18.812 -6.965 1 94.94 198 VAL A CA 1
ATOM 1559 C C . VAL A 1 198 ? 3.307 17.938 -6.242 1 94.94 198 VAL A C 1
ATOM 1561 O O . VAL A 1 198 ? 3.492 16.766 -6.602 1 94.94 198 VAL A O 1
ATOM 1564 N N . ASN A 1 199 ? 3.98 18.516 -5.305 1 95.81 199 ASN A N 1
ATOM 1565 C CA . ASN A 1 199 ? 4.84 17.766 -4.398 1 95.81 199 ASN A CA 1
ATOM 1566 C C . ASN A 1 199 ? 4.129 17.453 -3.082 1 95.81 199 ASN A C 1
ATOM 1568 O O . ASN A 1 199 ? 3.609 18.359 -2.426 1 95.81 199 ASN A O 1
ATOM 1572 N N . CYS A 1 200 ? 4.047 16.188 -2.756 1 96.81 200 CYS A N 1
ATOM 1573 C CA . CYS A 1 200 ? 3.367 15.758 -1.538 1 96.81 200 CYS A CA 1
ATOM 1574 C C . CYS A 1 200 ? 4.348 15.117 -0.562 1 96.81 200 CYS A C 1
ATOM 1576 O O . CYS A 1 200 ? 5.402 14.625 -0.967 1 96.81 200 CYS A O 1
ATOM 1578 N N . SER A 1 201 ? 4.027 15.156 0.719 1 95.75 201 SER A N 1
ATOM 1579 C CA . SER A 1 201 ? 4.973 14.609 1.687 1 95.75 201 SER A CA 1
ATOM 1580 C C . SER A 1 201 ? 4.25 13.906 2.832 1 95.75 201 SER A C 1
ATOM 1582 O O . SER A 1 201 ? 3.107 14.25 3.152 1 95.75 201 SER A O 1
ATOM 1584 N N . LEU A 1 202 ? 4.805 12.898 3.279 1 95.44 202 LEU A N 1
ATOM 1585 C CA . LEU A 1 202 ? 4.477 12.25 4.543 1 95.44 202 LEU A CA 1
ATOM 1586 C C . LEU A 1 202 ? 5.602 12.422 5.555 1 95.44 202 LEU A C 1
ATOM 1588 O O . LEU A 1 202 ? 6.723 11.961 5.336 1 95.44 202 LEU A O 1
ATOM 1592 N N . THR A 1 203 ? 5.332 13.102 6.648 1 93.44 203 THR A N 1
ATOM 1593 C CA . THR A 1 203 ? 6.371 13.461 7.609 1 93.44 203 THR A CA 1
ATOM 1594 C C . THR A 1 203 ? 5.996 12.992 9.016 1 93.44 203 THR A C 1
ATOM 1596 O O . THR A 1 203 ? 4.883 13.234 9.477 1 93.44 203 THR A O 1
ATOM 1599 N N . THR A 1 204 ? 6.902 12.297 9.625 1 92.69 204 THR A N 1
ATOM 1600 C CA . THR A 1 204 ? 6.727 11.922 11.023 1 92.69 204 THR A CA 1
ATOM 1601 C C . THR A 1 204 ? 7.469 12.898 11.938 1 92.69 204 THR A C 1
ATOM 1603 O O . THR A 1 204 ? 8.453 13.516 11.523 1 92.69 204 THR A O 1
ATOM 1606 N N . LEU A 1 205 ? 7.039 13.016 13.148 1 89.38 205 LEU A N 1
ATOM 1607 C CA . LEU A 1 205 ? 7.695 13.875 14.133 1 89.38 205 LEU A CA 1
ATOM 1608 C C . LEU A 1 205 ? 8.539 13.047 15.094 1 89.38 205 LEU A C 1
ATOM 1610 O O . LEU A 1 205 ? 8.625 13.367 16.281 1 89.38 205 LEU A O 1
ATOM 1614 N N . TYR A 1 206 ? 9.031 11.875 14.625 1 89 206 TYR A N 1
ATOM 1615 C CA . TYR A 1 206 ? 9.875 10.969 15.398 1 89 206 TYR A CA 1
ATOM 1616 C C . TYR A 1 206 ? 10.82 10.195 14.484 1 89 206 TYR A C 1
ATOM 1618 O O . TYR A 1 206 ? 10.57 10.062 13.281 1 89 206 TYR A O 1
ATOM 1626 N N . PRO A 1 207 ? 11.93 9.773 15.141 1 92.19 207 PRO A N 1
ATOM 1627 C CA . PRO A 1 207 ? 12.75 8.836 14.359 1 92.19 207 PRO A CA 1
ATOM 1628 C C . PRO A 1 207 ? 11.977 7.582 13.953 1 92.19 207 PRO A C 1
ATOM 1630 O O . PRO A 1 207 ? 11.148 7.078 14.727 1 92.19 207 PRO A O 1
ATOM 1633 N N . ALA A 1 208 ? 12.305 7.133 12.75 1 94.19 208 ALA A N 1
ATOM 1634 C CA . ALA A 1 208 ? 11.398 6.086 12.289 1 94.19 208 ALA A CA 1
ATOM 1635 C C . ALA A 1 208 ? 12.141 5.031 11.477 1 94.19 208 ALA A C 1
ATOM 1637 O O . ALA A 1 208 ? 13.148 5.336 10.828 1 94.19 208 ALA A O 1
ATOM 1638 N N . HIS A 1 209 ? 11.672 3.787 11.688 1 94.69 209 HIS A N 1
ATOM 1639 C CA . HIS A 1 209 ? 11.883 2.768 10.664 1 94.69 209 HIS A CA 1
ATOM 1640 C C . HIS A 1 209 ? 10.906 2.941 9.508 1 94.69 209 HIS A C 1
ATOM 1642 O O . HIS A 1 209 ? 9.703 3.139 9.719 1 94.69 209 HIS A O 1
ATOM 1648 N N . VAL A 1 210 ? 11.469 2.928 8.336 1 94.44 210 VAL A N 1
ATOM 1649 C CA . VAL A 1 210 ? 10.586 3.158 7.191 1 94.44 210 VAL A CA 1
ATOM 1650 C C . VAL A 1 210 ? 10.758 2.035 6.172 1 94.44 210 VAL A C 1
ATOM 1652 O O . VAL A 1 210 ? 11.867 1.561 5.941 1 94.44 210 VAL A O 1
ATOM 1655 N N . LYS A 1 211 ? 9.68 1.595 5.629 1 94.81 211 LYS A N 1
ATOM 1656 C CA . LYS A 1 211 ? 9.633 0.567 4.594 1 94.81 211 LYS A CA 1
ATOM 1657 C C . LYS A 1 211 ? 8.578 0.891 3.539 1 94.81 211 LYS A C 1
ATOM 1659 O O . LYS A 1 211 ? 7.438 1.202 3.873 1 94.81 211 LYS A O 1
ATOM 1664 N N . VAL A 1 212 ? 8.953 0.846 2.273 1 96.19 212 VAL A N 1
ATOM 1665 C CA . VAL A 1 212 ? 7.996 1.083 1.196 1 96.19 212 VAL A CA 1
ATOM 1666 C C . VAL A 1 212 ? 7.27 -0.216 0.855 1 96.19 212 VAL A C 1
ATOM 1668 O O . VAL A 1 212 ? 7.898 -1.203 0.466 1 96.19 212 VAL A O 1
ATOM 1671 N N . LEU A 1 213 ? 5.969 -0.179 0.936 1 96.44 213 LEU A N 1
ATOM 1672 C CA . LEU A 1 213 ? 5.172 -1.381 0.712 1 96.44 213 LEU A CA 1
ATOM 1673 C C . LEU A 1 213 ? 4.746 -1.486 -0.748 1 96.44 213 LEU A C 1
ATOM 1675 O O . LEU A 1 213 ? 4.516 -2.588 -1.253 1 96.44 213 LEU A O 1
ATOM 1679 N N . SER A 1 214 ? 4.602 -0.447 -1.382 1 96.69 214 SER A N 1
ATOM 1680 C CA . SER A 1 214 ? 4.176 -0.358 -2.775 1 96.69 214 SER A CA 1
ATOM 1681 C C . SER A 1 214 ? 4.668 0.934 -3.422 1 96.69 214 SER A C 1
ATOM 1683 O O . SER A 1 214 ? 4.656 1.993 -2.791 1 96.69 214 SER A O 1
ATOM 1685 N N . LEU A 1 215 ? 5.109 0.821 -4.617 1 96.38 215 LEU A N 1
ATOM 1686 C CA . LEU A 1 215 ? 5.672 1.97 -5.316 1 96.38 215 LEU A CA 1
ATOM 1687 C C . LEU A 1 215 ? 5.164 2.027 -6.754 1 96.38 215 LEU A C 1
ATOM 1689 O O . LEU A 1 215 ? 5.172 1.017 -7.461 1 96.38 215 LEU A O 1
ATOM 1693 N N . GLY A 1 216 ? 4.633 3.068 -7.219 1 94.62 216 GLY A N 1
ATOM 1694 C CA . GLY A 1 216 ? 4.312 3.42 -8.594 1 94.62 216 GLY A CA 1
ATOM 1695 C C . GLY A 1 216 ? 4.566 4.879 -8.914 1 94.62 216 GLY A C 1
ATOM 1696 O O . GLY A 1 216 ? 3.676 5.719 -8.766 1 94.62 216 GLY A O 1
ATOM 1697 N N . VAL A 1 217 ? 5.789 5.188 -9.289 1 95.5 217 VAL A N 1
ATOM 1698 C CA . VAL A 1 217 ? 6.191 6.578 -9.477 1 95.5 217 VAL A CA 1
ATOM 1699 C C . VAL A 1 217 ? 7.012 6.711 -10.758 1 95.5 217 VAL A C 1
ATOM 1701 O O . VAL A 1 217 ? 8.031 6.035 -10.922 1 95.5 217 VAL A O 1
ATOM 1704 N N . GLY A 1 218 ? 6.633 7.539 -11.594 1 88.94 218 GLY A N 1
ATOM 1705 C CA . GLY A 1 218 ? 7.379 7.898 -12.797 1 88.94 218 GLY A CA 1
ATOM 1706 C C . GLY A 1 218 ? 7.23 6.887 -13.914 1 88.94 218 GLY A C 1
ATOM 1707 O O . GLY A 1 218 ? 7.926 6.969 -14.93 1 88.94 218 GLY A O 1
ATOM 1708 N N . LEU A 1 219 ? 6.77 5.844 -13.812 1 73.5 219 LEU A N 1
ATOM 1709 C CA . LEU A 1 219 ? 6.664 4.844 -14.875 1 73.5 219 LEU A CA 1
ATOM 1710 C C . LEU A 1 219 ? 5.211 4.426 -15.086 1 73.5 219 LEU A C 1
ATOM 1712 O O . LEU A 1 219 ? 4.922 3.588 -15.938 1 73.5 219 LEU A O 1
ATOM 1716 N N . SER A 1 220 ? 4.496 4.82 -14.172 1 58.62 220 SER A N 1
ATOM 1717 C CA . SER A 1 220 ? 3.105 4.406 -14.312 1 58.62 220 SER A CA 1
ATOM 1718 C C . SER A 1 220 ? 2.494 4.957 -15.602 1 58.62 220 SER A C 1
ATOM 1720 O O . SER A 1 220 ? 3.152 5.688 -16.344 1 58.62 220 SER A O 1
ATOM 1722 N N . PHE A 1 221 ? 1.137 4.727 -15.75 1 56.53 221 PHE A N 1
ATOM 1723 C CA . PHE A 1 221 ? 0.254 5.16 -16.828 1 56.53 221 PHE A CA 1
ATOM 1724 C C . PHE A 1 221 ? 0.5 6.625 -17.172 1 56.53 221 PHE A C 1
ATOM 1726 O O . PHE A 1 221 ? 0.502 7.484 -16.281 1 56.53 221 PHE A O 1
ATOM 1733 N N . SER A 1 222 ? 1.531 6.797 -18.094 1 55.84 222 SER A N 1
ATOM 1734 C CA . SER A 1 222 ? 1.487 8.148 -18.641 1 55.84 222 SER A CA 1
ATOM 1735 C C . SER A 1 222 ? 0.307 8.32 -19.594 1 55.84 222 SER A C 1
ATOM 1737 O O . SER A 1 222 ? -0.155 7.352 -20.203 1 55.84 222 SER A O 1
ATOM 1739 N N . LYS A 1 223 ? -0.399 9.5 -19.5 1 55.44 223 LYS A N 1
ATOM 1740 C CA . LYS A 1 223 ? -1.417 9.859 -20.484 1 55.44 223 LYS A CA 1
ATOM 1741 C C . LYS A 1 223 ? -1.075 9.289 -21.859 1 55.44 223 LYS A C 1
ATOM 1743 O O . LYS A 1 223 ? -1.968 8.922 -22.625 1 55.44 223 LYS A O 1
ATOM 1748 N N . ARG A 1 224 ? 0.251 9.18 -22.109 1 50.38 224 ARG A N 1
ATOM 1749 C CA . ARG A 1 224 ? 0.675 8.891 -23.484 1 50.38 224 ARG A CA 1
ATOM 1750 C C . ARG A 1 224 ? 1.007 7.414 -23.656 1 50.38 224 ARG A C 1
ATOM 1752 O O . ARG A 1 224 ? 1.015 6.898 -24.766 1 50.38 224 ARG A O 1
ATOM 1759 N N . THR A 1 225 ? 1.26 6.754 -22.547 1 57.56 225 THR A N 1
ATOM 1760 C CA . THR A 1 225 ? 1.775 5.406 -22.75 1 57.56 225 THR A CA 1
ATOM 1761 C C . THR A 1 225 ? 0.936 4.383 -22 1 57.56 225 THR A C 1
ATOM 1763 O O . THR A 1 225 ? 1.443 3.688 -21.109 1 57.56 225 THR A O 1
ATOM 1766 N N . VAL A 1 226 ? -0.364 4.27 -22.328 1 56.91 226 VAL A N 1
ATOM 1767 C CA . VAL A 1 226 ? -1.301 3.318 -21.734 1 56.91 226 VAL A CA 1
ATOM 1768 C C . VAL A 1 226 ? -0.861 1.892 -22.062 1 56.91 226 VAL A C 1
ATOM 1770 O O . VAL A 1 226 ? -0.544 1.578 -23.203 1 56.91 226 VAL A O 1
ATOM 1773 N N . GLY A 1 227 ? -0.679 1.032 -21.078 1 59.56 227 GLY A N 1
ATOM 1774 C CA . GLY A 1 227 ? -0.442 -0.39 -21.266 1 59.56 227 GLY A CA 1
ATOM 1775 C C . GLY A 1 227 ? 1.028 -0.761 -21.234 1 59.56 227 GLY A C 1
ATOM 1776 O O . GLY A 1 227 ? 1.385 -1.93 -21.391 1 59.56 227 GLY A O 1
ATOM 1777 N N . LEU A 1 228 ? 1.834 0.181 -20.984 1 68.12 228 LEU A N 1
ATOM 1778 C CA . LEU A 1 228 ? 3.256 -0.141 -21.047 1 68.12 228 LEU A CA 1
ATOM 1779 C C . LEU A 1 228 ? 3.846 -0.3 -19.656 1 68.12 228 LEU A C 1
ATOM 1781 O O . LEU A 1 228 ? 5.047 -0.549 -19.516 1 68.12 228 LEU A O 1
ATOM 1785 N N . GLU A 1 229 ? 2.955 -0.438 -18.734 1 79.62 229 GLU A N 1
ATOM 1786 C CA . GLU A 1 229 ? 3.43 -0.562 -17.359 1 79.62 229 GLU A CA 1
ATOM 1787 C C . GLU A 1 229 ? 3.992 -1.955 -17.094 1 79.62 229 GLU A C 1
ATOM 1789 O O . GLU A 1 229 ? 3.398 -2.959 -17.484 1 79.62 229 GLU A O 1
ATOM 1794 N N . VAL A 1 230 ? 5.242 -1.882 -16.5 1 86.19 230 VAL A N 1
ATOM 1795 C CA . VAL A 1 230 ? 5.855 -3.143 -16.094 1 86.19 230 VAL A CA 1
ATOM 1796 C C . VAL A 1 230 ? 6.516 -2.975 -14.727 1 86.19 230 VAL A C 1
ATOM 1798 O O . VAL A 1 230 ? 6.895 -1.863 -14.344 1 86.19 230 VAL A O 1
ATOM 1801 N N . GLU A 1 231 ? 6.637 -4.086 -14.133 1 92.06 231 GLU A N 1
ATOM 1802 C CA . GLU A 1 231 ? 7.406 -4.109 -12.891 1 92.06 231 GLU A CA 1
ATOM 1803 C C . GLU A 1 231 ? 8.883 -3.834 -13.148 1 92.06 231 GLU A C 1
ATOM 1805 O O . GLU A 1 231 ? 9.562 -4.629 -13.805 1 92.06 231 GLU A O 1
ATOM 1810 N N . THR A 1 232 ? 9.398 -2.73 -12.602 1 92.12 232 THR A N 1
ATOM 1811 C CA . THR A 1 232 ? 10.812 -2.387 -12.75 1 92.12 232 THR A CA 1
ATOM 1812 C C . THR A 1 232 ? 11.578 -2.678 -11.461 1 92.12 232 THR A C 1
ATOM 1814 O O . THR A 1 232 ? 12.812 -2.711 -11.461 1 92.12 232 THR A O 1
ATOM 1817 N N . GLY A 1 233 ? 10.758 -2.957 -10.414 1 92.75 233 GLY A N 1
ATOM 1818 C CA . GLY A 1 233 ? 11.398 -2.881 -9.109 1 92.75 233 GLY A CA 1
ATOM 1819 C C . GLY A 1 233 ? 11.641 -1.456 -8.648 1 92.75 233 GLY A C 1
ATOM 1820 O O . GLY A 1 233 ? 11.234 -0.503 -9.312 1 92.75 233 GLY A O 1
ATOM 1821 N N . THR A 1 234 ? 12.242 -1.342 -7.48 1 95.19 234 THR A N 1
ATOM 1822 C CA . THR A 1 234 ? 12.578 -0.02 -6.965 1 95.19 234 THR A CA 1
ATOM 1823 C C . THR A 1 234 ? 13.898 0.474 -7.559 1 95.19 234 THR A C 1
ATOM 1825 O O . THR A 1 234 ? 14.938 -0.17 -7.398 1 95.19 234 THR A O 1
ATOM 1828 N N . LEU A 1 235 ? 13.781 1.511 -8.312 1 95.69 235 LEU A N 1
ATOM 1829 C CA . LEU A 1 235 ? 14.977 2.17 -8.836 1 95.69 235 LEU A CA 1
ATOM 1830 C C . LEU A 1 235 ? 15.492 3.223 -7.863 1 95.69 235 LEU A C 1
ATOM 1832 O O . LEU A 1 235 ? 14.703 3.852 -7.148 1 95.69 235 LEU A O 1
ATOM 1836 N N . HIS A 1 236 ? 16.781 3.482 -7.855 1 96 236 HIS A N 1
ATOM 1837 C CA . HIS A 1 236 ? 17.406 4.352 -6.863 1 96 236 HIS A CA 1
ATOM 1838 C C . HIS A 1 236 ? 18.094 5.543 -7.527 1 96 236 HIS A C 1
ATOM 1840 O O . HIS A 1 236 ? 18.328 5.527 -8.734 1 96 236 HIS A O 1
ATOM 1846 N N . LYS A 1 237 ? 18.328 6.574 -6.699 1 97.12 237 LYS A N 1
ATOM 1847 C CA . LYS A 1 237 ? 19 7.801 -7.133 1 97.12 237 LYS A CA 1
ATOM 1848 C C . LYS A 1 237 ? 18.297 8.398 -8.352 1 97.12 237 LYS A C 1
ATOM 1850 O O . LYS A 1 237 ? 18.953 8.789 -9.32 1 97.12 237 LYS A O 1
ATOM 1855 N N . CYS A 1 238 ? 17.016 8.367 -8.281 1 96.94 238 CYS A N 1
ATOM 1856 C CA . CYS A 1 238 ? 16.234 8.789 -9.438 1 96.94 238 CYS A CA 1
ATOM 1857 C C . CYS A 1 238 ? 16.391 10.281 -9.695 1 96.94 238 CYS A C 1
ATOM 1859 O O . CYS A 1 238 ? 16.422 10.719 -10.844 1 96.94 238 CYS A O 1
ATOM 1861 N N . ASP A 1 239 ? 16.484 11.047 -8.641 1 94.56 239 ASP A N 1
ATOM 1862 C CA . ASP A 1 239 ? 16.672 12.484 -8.797 1 94.56 239 ASP A CA 1
ATOM 1863 C C . ASP A 1 239 ? 18 12.789 -9.508 1 94.56 239 ASP A C 1
ATOM 1865 O O . ASP A 1 239 ? 18.031 13.602 -10.43 1 94.56 239 ASP A O 1
ATOM 1869 N N . LYS A 1 240 ? 19 12.117 -9.125 1 94.25 240 LYS A N 1
ATOM 1870 C CA . LYS A 1 240 ? 20.328 12.32 -9.703 1 94.25 240 LYS A CA 1
ATOM 1871 C C . LYS A 1 240 ? 20.375 11.852 -11.156 1 94.25 240 LYS A C 1
ATOM 1873 O O . LYS A 1 240 ? 21.172 12.352 -11.953 1 94.25 240 LYS A O 1
ATOM 1878 N N . ARG A 1 241 ? 19.531 10.93 -11.453 1 94.12 241 ARG A N 1
ATOM 1879 C CA . ARG A 1 241 ? 19.484 10.398 -12.812 1 94.12 241 ARG A CA 1
ATOM 1880 C C . ARG A 1 241 ? 18.672 11.305 -13.719 1 94.12 241 ARG A C 1
ATOM 1882 O O . ARG A 1 241 ? 18.5 11.008 -14.906 1 94.12 241 ARG A O 1
ATOM 1889 N N . GLY A 1 242 ? 18.078 12.328 -13.211 1 92.56 242 GLY A N 1
ATOM 1890 C CA . GLY A 1 242 ? 17.406 13.336 -14 1 92.56 242 GLY A CA 1
ATOM 1891 C C . GLY A 1 242 ? 15.922 13.039 -14.203 1 92.56 242 GLY A C 1
ATOM 1892 O O . GLY A 1 242 ? 15.281 13.625 -15.07 1 92.56 242 GLY A O 1
ATOM 1893 N N . LEU A 1 243 ? 15.414 12.086 -13.484 1 93.5 243 LEU A N 1
ATOM 1894 C CA . LEU A 1 243 ? 13.984 11.805 -13.586 1 93.5 243 LEU A CA 1
ATOM 1895 C C . LEU A 1 243 ? 13.164 12.891 -12.898 1 93.5 243 LEU A C 1
ATOM 1897 O O . LEU A 1 243 ? 13.602 13.453 -11.891 1 93.5 243 LEU A O 1
ATOM 1901 N N . GLU A 1 244 ? 11.992 13.109 -13.422 1 95.06 244 GLU A N 1
ATOM 1902 C CA . GLU A 1 244 ? 11.18 14.219 -12.93 1 95.06 244 GLU A CA 1
ATOM 1903 C C . GLU A 1 244 ? 10.25 13.758 -11.805 1 95.06 244 GLU A C 1
ATOM 1905 O O . GLU A 1 244 ? 9.781 14.578 -11.008 1 95.06 244 GLU A O 1
ATOM 1910 N N . ASP A 1 245 ? 9.922 12.555 -11.789 1 96.25 245 ASP A N 1
ATOM 1911 C CA . ASP A 1 245 ? 9.047 11.992 -10.758 1 96.25 245 ASP A CA 1
ATOM 1912 C C . ASP A 1 245 ? 9.805 11.016 -9.867 1 96.25 245 ASP A C 1
ATOM 1914 O O . ASP A 1 245 ? 10.375 10.039 -10.352 1 96.25 245 ASP A O 1
ATOM 1918 N N . PHE A 1 246 ? 9.789 11.25 -8.594 1 97.56 246 PHE A N 1
ATOM 1919 C CA . PHE A 1 246 ? 10.492 10.398 -7.645 1 97.56 246 PHE A CA 1
ATOM 1920 C C . PHE A 1 246 ? 10.023 10.672 -6.219 1 97.56 246 PHE A C 1
ATOM 1922 O O . PHE A 1 246 ? 9.305 11.641 -5.973 1 97.56 246 PHE A O 1
ATOM 1929 N N . VAL A 1 247 ? 10.344 9.805 -5.328 1 97.62 247 VAL A N 1
ATOM 1930 C CA . VAL A 1 247 ? 10.109 9.977 -3.9 1 97.62 247 VAL A CA 1
ATOM 1931 C C . VAL A 1 247 ? 11.445 10.117 -3.168 1 97.62 247 VAL A C 1
ATOM 1933 O O . VAL A 1 247 ? 12.312 9.242 -3.277 1 97.62 247 VAL A O 1
ATOM 1936 N N . GLN A 1 248 ? 11.594 11.195 -2.482 1 96.5 248 GLN A N 1
ATOM 1937 C CA . GLN A 1 248 ? 12.773 11.406 -1.658 1 96.5 248 GLN A CA 1
ATOM 1938 C C . GLN A 1 248 ? 12.547 10.93 -0.227 1 96.5 248 GLN A C 1
ATOM 1940 O O . GLN A 1 248 ? 11.547 11.289 0.397 1 96.5 248 GLN A O 1
ATOM 1945 N N . LEU A 1 249 ? 13.391 10.078 0.205 1 96.06 249 LEU A N 1
ATOM 1946 C CA . LEU A 1 249 ? 13.391 9.641 1.6 1 96.06 249 LEU A CA 1
ATOM 1947 C C . LEU A 1 249 ? 14.5 10.336 2.381 1 96.06 249 LEU A C 1
ATOM 1949 O O . LEU A 1 249 ? 15.656 10.352 1.949 1 96.06 249 LEU A O 1
ATOM 1953 N N . GLY A 1 250 ? 14.109 10.93 3.529 1 95.06 250 GLY A N 1
ATOM 1954 C CA . GLY A 1 250 ? 15.117 11.617 4.316 1 95.06 250 GLY A CA 1
ATOM 1955 C C . GLY A 1 250 ? 14.625 12.023 5.695 1 95.06 250 GLY A C 1
ATOM 1956 O O . GLY A 1 250 ? 13.609 11.523 6.168 1 95.06 250 GLY A O 1
ATOM 1957 N N . GLY A 1 251 ? 15.477 12.766 6.336 1 93.56 251 GLY A N 1
ATOM 1958 C CA . GLY A 1 251 ? 15.18 13.281 7.664 1 93.56 251 GLY A CA 1
ATOM 1959 C C . GLY A 1 251 ? 15.828 14.617 7.941 1 93.56 251 GLY A C 1
ATOM 1960 O O . GLY A 1 251 ? 16.641 15.102 7.145 1 93.56 251 GLY A O 1
ATOM 1961 N N . GLY A 1 252 ? 15.367 15.203 9.008 1 91 252 GLY A N 1
ATOM 1962 C CA . GLY A 1 252 ? 15.914 16.469 9.461 1 91 252 GLY A CA 1
ATOM 1963 C C . GLY A 1 252 ? 15.578 16.781 10.906 1 91 252 GLY A C 1
ATOM 1964 O O . GLY A 1 252 ? 14.906 15.992 11.578 1 91 252 GLY A O 1
ATOM 1965 N N . ASP A 1 253 ? 16.109 17.906 11.367 1 86.31 253 ASP A N 1
ATOM 1966 C CA . ASP A 1 253 ? 15.875 18.312 12.75 1 86.31 253 ASP A CA 1
ATOM 1967 C C . ASP A 1 253 ? 14.672 19.234 12.867 1 86.31 253 ASP A C 1
ATOM 1969 O O . ASP A 1 253 ? 14.188 19.5 13.969 1 86.31 253 ASP A O 1
ATOM 1973 N N . GLY A 1 254 ? 14.195 19.609 11.797 1 84.5 254 GLY A N 1
ATOM 1974 C CA . GLY A 1 254 ? 13.062 20.516 11.789 1 84.5 254 GLY A CA 1
ATOM 1975 C C . GLY A 1 254 ? 12.031 20.188 10.734 1 84.5 254 GLY A C 1
ATOM 1976 O O . GLY A 1 254 ? 12.07 19.109 10.141 1 84.5 254 GLY A O 1
ATOM 1977 N N . LEU A 1 255 ? 11.062 21.141 10.531 1 83.94 255 LEU A N 1
ATOM 1978 C CA . LEU A 1 255 ? 9.906 20.875 9.68 1 83.94 255 LEU A CA 1
ATOM 1979 C C . LEU A 1 255 ? 10.188 21.266 8.234 1 83.94 255 LEU A C 1
ATOM 1981 O O . LEU A 1 255 ? 9.406 20.938 7.336 1 83.94 255 LEU A O 1
ATOM 1985 N N . ASP A 1 256 ? 11.297 21.938 8.062 1 79.81 256 ASP A N 1
ATOM 1986 C CA . ASP A 1 256 ? 11.578 22.453 6.723 1 79.81 256 ASP A CA 1
ATOM 1987 C C . ASP A 1 256 ? 12.117 21.344 5.824 1 79.81 256 ASP A C 1
ATOM 1989 O O . ASP A 1 256 ? 13.242 20.875 6.016 1 79.81 256 ASP A O 1
ATOM 1993 N N . LEU A 1 257 ? 11.445 21.047 4.793 1 77.31 257 LEU A N 1
ATOM 1994 C CA . LEU A 1 257 ? 11.812 19.969 3.881 1 77.31 257 LEU A CA 1
ATOM 1995 C C . LEU A 1 257 ? 12.945 20.391 2.957 1 77.31 257 LEU A C 1
ATOM 1997 O O . LEU A 1 257 ? 13.602 19.547 2.342 1 77.31 257 LEU A O 1
ATOM 2001 N N . ALA A 1 258 ? 13.102 21.703 2.822 1 75.44 258 ALA A N 1
ATOM 2002 C CA . ALA A 1 258 ? 14.203 22.188 1.992 1 75.44 258 ALA A CA 1
ATOM 2003 C C . ALA A 1 258 ? 15.555 21.828 2.596 1 75.44 258 ALA A C 1
ATOM 2005 O O . ALA A 1 258 ? 16.562 21.766 1.888 1 75.44 258 ALA A O 1
ATOM 2006 N N . GLN A 1 259 ? 15.578 21.547 3.861 1 78.94 259 GLN A N 1
ATOM 2007 C CA . GLN A 1 259 ? 16.812 21.188 4.551 1 78.94 259 GLN A CA 1
ATOM 2008 C C . GLN A 1 259 ? 16.875 19.688 4.82 1 78.94 259 GLN A C 1
ATOM 2010 O O . GLN A 1 259 ? 17.625 19.234 5.684 1 78.94 259 GLN A O 1
ATOM 2015 N N . LEU A 1 260 ? 16.062 19.016 4.121 1 85.5 260 LEU A N 1
ATOM 2016 C CA . LEU A 1 260 ? 15.977 17.578 4.32 1 85.5 260 LEU A CA 1
ATOM 2017 C C . LEU A 1 260 ? 17.281 16.891 3.898 1 85.5 260 LEU A C 1
ATOM 2019 O O . LEU A 1 260 ? 17.781 17.141 2.803 1 85.5 260 LEU A O 1
ATOM 2023 N N . SER A 1 261 ? 17.875 16.156 4.836 1 92.75 261 SER A N 1
ATOM 2024 C CA . SER A 1 261 ? 18.953 15.242 4.441 1 92.75 261 SER A CA 1
ATOM 2025 C C . SER A 1 261 ? 18.375 14.008 3.744 1 92.75 261 SER A C 1
ATOM 2027 O O . SER A 1 261 ? 17.688 13.195 4.367 1 92.75 261 SER A O 1
ATOM 2029 N N . VAL A 1 262 ? 18.766 13.867 2.537 1 93.94 262 VAL A N 1
ATOM 2030 C CA . VAL A 1 262 ? 18.141 12.836 1.704 1 93.94 262 VAL A CA 1
ATOM 2031 C C . VAL A 1 262 ? 18.984 11.555 1.761 1 93.94 262 VAL A C 1
ATOM 2033 O O . VAL A 1 262 ? 20.188 11.594 1.528 1 93.94 262 VAL A O 1
ATOM 2036 N N . VAL A 1 263 ? 18.359 10.516 2.074 1 94.62 263 VAL A N 1
ATOM 2037 C CA . VAL A 1 263 ? 19 9.195 2.098 1 94.62 263 VAL A CA 1
ATOM 2038 C C . VAL A 1 263 ? 18.969 8.586 0.699 1 94.62 263 VAL A C 1
ATOM 2040 O O . VAL A 1 263 ? 19.953 7.988 0.257 1 94.62 263 VAL A O 1
ATOM 2043 N N . ASP A 1 264 ? 17.812 8.672 0.074 1 95 264 ASP A N 1
ATOM 2044 C CA . ASP A 1 264 ? 17.641 8.086 -1.252 1 95 264 ASP A CA 1
ATOM 2045 C C . ASP A 1 264 ? 16.484 8.758 -2 1 95 264 ASP A C 1
ATOM 2047 O O . ASP A 1 264 ? 15.648 9.414 -1.39 1 95 264 ASP A O 1
ATOM 2051 N N . SER A 1 265 ? 16.547 8.758 -3.256 1 96.94 265 SER A N 1
ATOM 2052 C CA . SER A 1 265 ? 15.445 9.102 -4.141 1 96.94 265 SER A CA 1
ATOM 2053 C C . SER A 1 265 ? 15.031 7.91 -5 1 96.94 265 SER A C 1
ATOM 2055 O O . SER A 1 265 ? 15.828 7.422 -5.809 1 96.94 265 SER A O 1
ATOM 2057 N N . ILE A 1 266 ? 13.805 7.512 -4.863 1 97.25 266 ILE A N 1
ATOM 2058 C CA . ILE A 1 266 ? 13.414 6.262 -5.504 1 97.25 266 ILE A CA 1
ATOM 2059 C C . ILE A 1 266 ? 12.297 6.523 -6.508 1 97.25 266 ILE A C 1
ATOM 2061 O O . ILE A 1 266 ? 11.57 7.512 -6.395 1 97.25 266 ILE A O 1
ATOM 2065 N N . CYS A 1 267 ? 12.188 5.73 -7.516 1 96.88 267 CYS A N 1
ATOM 2066 C CA . CYS A 1 267 ? 11.117 5.703 -8.508 1 96.88 267 CYS A CA 1
ATOM 2067 C C . CYS A 1 267 ? 10.938 4.301 -9.078 1 96.88 267 CYS A C 1
ATOM 2069 O O . CYS A 1 267 ? 11.562 3.352 -8.609 1 96.88 267 CYS A O 1
ATOM 2071 N N . GLY A 1 268 ? 9.938 4.176 -9.961 1 94.94 268 GLY A N 1
ATOM 2072 C CA . GLY A 1 268 ? 9.664 2.885 -10.57 1 94.94 268 GLY A CA 1
ATOM 2073 C C . GLY A 1 268 ? 8.367 2.264 -10.109 1 94.94 268 GLY A C 1
ATOM 2074 O O . GLY A 1 268 ? 7.512 2.947 -9.539 1 94.94 268 GLY A O 1
ATOM 2075 N N . MET A 1 269 ? 8.195 1.021 -10.492 1 94.25 269 MET A N 1
ATOM 2076 C CA . MET A 1 269 ? 7.016 0.25 -10.109 1 94.25 269 MET A CA 1
ATOM 2077 C C . MET A 1 269 ? 7.414 -1.017 -9.359 1 94.25 269 MET A C 1
ATOM 2079 O O . MET A 1 269 ? 8.148 -1.853 -9.891 1 94.25 269 MET A O 1
ATOM 2083 N N . ASN A 1 270 ? 7.023 -1.079 -8.195 1 95.12 270 ASN A N 1
ATOM 2084 C CA . ASN A 1 270 ? 7.301 -2.227 -7.34 1 95.12 270 ASN A CA 1
ATOM 2085 C C . ASN A 1 270 ? 6.09 -2.594 -6.488 1 95.12 270 ASN A C 1
ATOM 2087 O O . ASN A 1 270 ? 5.723 -1.853 -5.574 1 95.12 270 ASN A O 1
ATOM 2091 N N . SER A 1 271 ? 5.461 -3.744 -6.738 1 94.88 271 SER A N 1
ATOM 2092 C CA . SER A 1 271 ? 4.219 -4.152 -6.09 1 94.88 271 SER A CA 1
ATOM 2093 C C . SER A 1 271 ? 4.496 -4.988 -4.844 1 94.88 271 SER A C 1
ATOM 2095 O O . SER A 1 271 ? 3.564 -5.379 -4.133 1 94.88 271 SER A O 1
ATOM 2097 N N . SER A 1 272 ? 5.75 -5.25 -4.598 1 93.31 272 SER A N 1
ATOM 2098 C CA . SER A 1 272 ? 6.16 -5.961 -3.391 1 93.31 272 SER A CA 1
ATOM 2099 C C . SER A 1 272 ? 6.836 -5.023 -2.398 1 93.31 272 SER A C 1
ATOM 2101 O O . SER A 1 272 ? 7.52 -4.078 -2.797 1 93.31 272 SER A O 1
ATOM 2103 N N . PRO A 1 273 ? 6.645 -5.355 -1.113 1 93.31 273 PRO A N 1
ATOM 2104 C CA . PRO A 1 273 ? 7.375 -4.547 -0.135 1 93.31 273 PRO A CA 1
ATOM 2105 C C . PRO A 1 273 ? 8.891 -4.594 -0.341 1 93.31 273 PRO A C 1
ATOM 2107 O O . PRO A 1 273 ? 9.438 -5.645 -0.69 1 93.31 273 PRO A O 1
ATOM 2110 N N . ASP A 1 274 ? 9.438 -3.471 -0.128 1 92 274 ASP A N 1
ATOM 2111 C CA . ASP A 1 274 ? 10.891 -3.441 -0.181 1 92 274 ASP A CA 1
ATOM 2112 C C . ASP A 1 274 ? 11.5 -4.395 0.846 1 92 274 ASP A C 1
ATOM 2114 O O . ASP A 1 274 ? 10.953 -4.574 1.935 1 92 274 ASP A O 1
ATOM 2118 N N . ARG A 1 275 ? 12.57 -4.949 0.45 1 86.12 275 ARG A N 1
ATOM 2119 C CA . ARG A 1 275 ? 13.258 -5.84 1.38 1 86.12 275 ARG A CA 1
ATOM 2120 C C . ARG A 1 275 ? 13.969 -5.047 2.475 1 86.12 275 ARG A C 1
ATOM 2122 O O . ARG A 1 275 ? 14 -5.469 3.633 1 86.12 275 ARG A O 1
ATOM 2129 N N . GLN A 1 276 ? 14.375 -3.926 2.102 1 85.81 276 GLN A N 1
ATOM 2130 C CA . GLN A 1 276 ? 15.18 -3.123 3.018 1 85.81 276 GLN A CA 1
ATOM 2131 C C . GLN A 1 276 ? 14.297 -2.199 3.854 1 85.81 276 GLN A C 1
ATOM 2133 O O . GLN A 1 276 ? 13.336 -1.618 3.342 1 85.81 276 GLN A O 1
ATOM 2138 N N . VAL A 1 277 ? 14.578 -2.215 5.164 1 91.56 277 VAL A N 1
ATOM 2139 C CA . VAL A 1 277 ? 14.008 -1.238 6.086 1 91.56 277 VAL A CA 1
ATOM 2140 C C . VAL A 1 277 ? 15.031 -0.141 6.371 1 91.56 277 VAL A C 1
ATOM 2142 O O . VAL A 1 277 ? 16.172 -0.428 6.754 1 91.56 277 VAL A O 1
ATOM 2145 N N . GLU A 1 278 ? 14.672 1.099 6.09 1 94.38 278 GLU A N 1
ATOM 2146 C CA . GLU A 1 278 ? 15.555 2.221 6.395 1 94.38 278 GLU A CA 1
ATOM 2147 C C . GLU A 1 278 ? 15.266 2.791 7.781 1 94.38 278 GLU A C 1
ATOM 2149 O O . GLU A 1 278 ? 14.109 2.916 8.18 1 94.38 278 GLU A O 1
ATOM 2154 N N . THR A 1 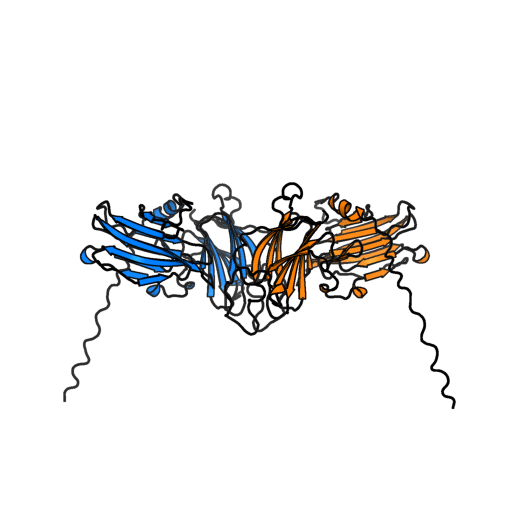279 ? 16.297 3.023 8.469 1 96 279 THR A N 1
ATOM 2155 C CA . THR A 1 279 ? 16.188 3.619 9.797 1 96 279 THR A CA 1
ATOM 2156 C C . THR A 1 279 ? 16.703 5.055 9.789 1 96 279 THR A C 1
ATOM 2158 O O . THR A 1 279 ? 17.891 5.289 9.57 1 96 279 THR A O 1
ATOM 2161 N N . ILE A 1 280 ? 15.836 5.941 10.023 1 95.44 280 ILE A N 1
ATOM 2162 C CA . ILE A 1 280 ? 16.156 7.363 10.039 1 95.44 280 ILE A CA 1
ATOM 2163 C C . ILE A 1 280 ? 16.094 7.891 11.469 1 95.44 280 ILE A C 1
ATOM 2165 O O . ILE A 1 280 ? 15 7.996 12.047 1 95.44 280 ILE A O 1
ATOM 2169 N N . LEU A 1 281 ? 17.219 8.219 12.062 1 95.25 281 LEU A N 1
ATOM 2170 C CA . LEU A 1 281 ? 17.281 8.711 13.43 1 95.25 281 LEU A CA 1
ATOM 2171 C C . LEU A 1 281 ? 17.422 10.227 13.461 1 95.25 281 LEU A C 1
ATOM 2173 O O . LEU A 1 281 ? 18.438 10.75 13.898 1 95.25 281 LEU A O 1
ATOM 2177 N N . CYS A 1 282 ? 16.375 10.844 13.016 1 93.19 282 CYS A N 1
ATOM 2178 C CA . CYS A 1 282 ? 16.234 12.297 12.992 1 93.19 282 CYS A CA 1
ATOM 2179 C C . CYS A 1 282 ? 14.969 12.742 13.711 1 93.19 282 CYS A C 1
ATOM 2181 O O . CYS A 1 282 ? 14.125 11.914 14.055 1 93.19 282 CYS A O 1
ATOM 2183 N N . GLY A 1 283 ? 14.914 14.016 14.016 1 88.19 283 GLY A N 1
ATOM 2184 C CA . GLY A 1 283 ? 13.719 14.523 14.656 1 88.19 283 GLY A CA 1
ATOM 2185 C C . GLY A 1 283 ? 12.469 14.336 13.82 1 88.19 283 GLY A C 1
ATOM 2186 O O . GLY A 1 283 ? 11.375 14.156 14.359 1 88.19 283 GLY A O 1
ATOM 2187 N N . VAL A 1 284 ? 12.719 14.422 12.547 1 91 284 VAL A N 1
ATOM 2188 C CA . VAL A 1 284 ? 11.617 14.18 11.625 1 91 284 VAL A CA 1
ATOM 2189 C C . VAL A 1 284 ? 12.062 13.211 10.531 1 91 284 VAL A C 1
ATOM 2191 O O . VAL A 1 284 ? 13.242 13.18 10.164 1 91 284 VAL A O 1
ATOM 2194 N N . THR A 1 285 ? 11.242 12.383 10.148 1 93 285 THR A N 1
ATOM 2195 C CA . THR A 1 285 ? 11.398 11.516 8.984 1 93 285 THR A CA 1
ATOM 2196 C C . THR A 1 285 ? 10.375 11.867 7.906 1 93 285 THR A C 1
ATOM 2198 O O . THR A 1 285 ? 9.195 12.039 8.195 1 93 285 THR A O 1
ATOM 2201 N N . THR A 1 286 ? 10.883 11.961 6.637 1 94.38 286 THR A N 1
ATOM 2202 C CA . THR A 1 286 ? 9.969 12.461 5.613 1 94.38 286 THR A CA 1
ATOM 2203 C C . THR A 1 286 ? 10.094 11.633 4.336 1 94.38 286 THR A C 1
ATOM 2205 O O . THR A 1 286 ? 11.203 11.281 3.92 1 94.38 286 THR A O 1
ATOM 2208 N N . PHE A 1 287 ? 8.969 11.281 3.766 1 95.44 287 PHE A N 1
ATOM 2209 C CA . PHE A 1 287 ? 8.828 10.898 2.367 1 95.44 287 PHE A CA 1
ATOM 2210 C C . PHE A 1 287 ? 8.297 12.07 1.541 1 95.44 287 PHE A C 1
ATOM 2212 O O . PHE A 1 287 ? 7.199 12.57 1.797 1 95.44 287 PHE A O 1
ATOM 2219 N N . ARG A 1 288 ? 9.047 12.516 0.611 1 96.5 288 ARG A N 1
ATOM 2220 C CA . ARG A 1 288 ? 8.617 13.617 -0.251 1 96.5 288 ARG A CA 1
ATOM 2221 C C . ARG A 1 288 ? 8.477 13.148 -1.697 1 96.5 288 ARG A C 1
ATOM 2223 O O . ARG A 1 288 ? 9.469 12.82 -2.35 1 96.5 288 ARG A O 1
ATOM 2230 N N . MET A 1 289 ? 7.297 13.164 -2.199 1 97.31 289 MET A N 1
ATOM 2231 C CA . MET A 1 289 ? 7.004 12.766 -3.57 1 97.31 289 MET A CA 1
ATOM 2232 C C . MET A 1 289 ? 6.996 13.969 -4.504 1 97.31 289 MET A C 1
ATOM 2234 O O . MET A 1 289 ? 6.148 14.852 -4.371 1 97.31 289 MET A O 1
ATOM 2238 N N . VAL A 1 290 ? 7.918 14.008 -5.352 1 96.56 290 VAL A N 1
ATOM 2239 C CA . VAL A 1 290 ? 7.996 15.031 -6.387 1 96.56 290 VAL A CA 1
ATOM 2240 C C . VAL A 1 290 ? 7.305 14.539 -7.656 1 96.56 290 VAL A C 1
ATOM 2242 O O . VAL A 1 290 ? 7.668 13.492 -8.203 1 96.56 290 VAL A O 1
ATOM 2245 N N . SER A 1 291 ? 6.305 15.273 -8.125 1 95.19 291 SER A N 1
ATOM 2246 C CA . SER A 1 291 ? 5.504 14.812 -9.25 1 95.19 291 SER A CA 1
ATOM 2247 C C . SER A 1 291 ? 5.469 15.859 -10.367 1 95.19 291 SER A C 1
ATOM 2249 O O . SER A 1 291 ? 5.238 17.047 -10.109 1 95.19 291 SER A O 1
ATOM 2251 N N . SER A 1 292 ? 5.625 15.43 -11.586 1 93.19 292 SER A N 1
ATOM 2252 C CA . SER A 1 292 ? 5.594 16.312 -12.758 1 93.19 292 SER A CA 1
ATOM 2253 C C . SER A 1 292 ? 4.16 16.562 -13.219 1 93.19 292 SER A C 1
ATOM 2255 O O . SER A 1 292 ? 3.91 17.469 -14.008 1 93.19 292 SER A O 1
ATOM 2257 N N . GLY A 1 293 ? 3.225 15.719 -12.766 1 89.94 293 GLY A N 1
ATOM 2258 C CA . GLY A 1 293 ? 1.853 15.797 -13.242 1 89.94 293 GLY A CA 1
ATOM 2259 C C . GLY A 1 293 ? 1.593 14.922 -14.453 1 89.94 293 GLY A C 1
ATOM 2260 O O . GLY A 1 293 ? 0.452 14.797 -14.898 1 89.94 293 GLY A O 1
ATOM 2261 N N . GLU A 1 294 ? 2.57 14.242 -14.922 1 87.31 294 GLU A N 1
ATOM 2262 C CA . GLU A 1 294 ? 2.432 13.398 -16.109 1 87.31 294 GLU A CA 1
ATOM 2263 C C . GLU A 1 294 ? 2.053 11.969 -15.719 1 87.31 294 GLU A C 1
ATOM 2265 O O . GLU A 1 294 ? 1.603 11.188 -16.562 1 87.31 294 GLU A O 1
ATOM 2270 N N . PHE A 1 295 ? 2.299 11.672 -14.5 1 87.56 295 PHE A N 1
ATOM 2271 C CA . PHE A 1 295 ? 2.062 10.312 -14.031 1 87.56 295 PHE A CA 1
ATOM 2272 C C . PHE A 1 295 ? 1.129 10.305 -12.828 1 87.56 295 PHE A C 1
ATOM 2274 O O . PHE A 1 295 ? 1.087 11.266 -12.062 1 87.56 295 PHE A O 1
ATOM 2281 N N . ASP A 1 296 ? 0.328 9.242 -12.727 1 88.44 296 ASP A N 1
ATOM 2282 C CA . ASP A 1 296 ? -0.417 8.969 -11.5 1 88.44 296 ASP A CA 1
ATOM 2283 C C . ASP A 1 296 ? 0.464 8.266 -10.469 1 88.44 296 ASP A C 1
ATOM 2285 O O . ASP A 1 296 ? 0.468 7.035 -10.383 1 88.44 296 ASP A O 1
ATOM 2289 N N . ASN A 1 297 ? 1.169 9.102 -9.719 1 92.69 297 ASN A N 1
ATOM 2290 C CA . ASN A 1 297 ? 2.17 8.594 -8.789 1 92.69 297 ASN A CA 1
ATOM 2291 C C . ASN A 1 297 ? 1.537 8.148 -7.473 1 92.69 297 ASN A C 1
ATOM 2293 O O . ASN A 1 297 ? 0.606 8.781 -6.98 1 92.69 297 ASN A O 1
ATOM 2297 N N . SER A 1 298 ? 1.989 7.078 -6.953 1 95.06 298 SER A N 1
ATOM 2298 C CA . SER A 1 298 ? 1.588 6.629 -5.621 1 95.06 298 SER A CA 1
ATOM 2299 C C . SER A 1 298 ? 2.73 5.91 -4.914 1 95.06 298 SER A C 1
ATOM 2301 O O . SER A 1 298 ? 3.547 5.246 -5.555 1 95.06 298 SER A O 1
ATOM 2303 N N . ASP A 1 299 ? 2.855 6.133 -3.678 1 96.38 299 ASP A N 1
ATOM 2304 C CA . ASP A 1 299 ? 3.822 5.477 -2.801 1 96.38 299 ASP A CA 1
ATOM 2305 C C . ASP A 1 299 ? 3.197 5.141 -1.449 1 96.38 299 ASP A C 1
ATOM 2307 O O . ASP A 1 299 ? 2.51 5.973 -0.853 1 96.38 299 ASP A O 1
ATOM 2311 N N . THR A 1 300 ? 3.348 3.889 -0.983 1 97.25 300 THR A N 1
ATOM 2312 C CA . THR A 1 300 ? 2.77 3.459 0.284 1 97.25 300 THR A CA 1
ATOM 2313 C C . THR A 1 300 ? 3.863 3.148 1.301 1 97.25 300 THR A C 1
ATOM 2315 O O . THR A 1 300 ? 4.227 1.986 1.493 1 97.25 300 THR A O 1
ATOM 2318 N N . PRO A 1 301 ? 4.289 4.109 2.059 1 95.88 301 PRO A N 1
ATOM 2319 C CA . PRO A 1 301 ? 5.289 3.873 3.104 1 95.88 301 PRO A CA 1
ATOM 2320 C C . PRO A 1 301 ? 4.672 3.357 4.402 1 95.88 301 PRO A C 1
ATOM 2322 O O . PRO A 1 301 ? 3.578 3.781 4.781 1 95.88 301 PRO A O 1
ATOM 2325 N N . ALA A 1 302 ? 5.312 2.434 4.988 1 94.81 302 ALA A N 1
ATOM 2326 C CA . ALA A 1 302 ? 5.07 2.053 6.379 1 94.81 302 ALA A CA 1
ATOM 2327 C C . ALA A 1 302 ? 6.109 2.67 7.309 1 94.81 302 ALA A C 1
ATOM 2329 O O . ALA A 1 302 ? 7.312 2.572 7.055 1 94.81 302 ALA A O 1
ATOM 2330 N N . VAL A 1 303 ? 5.629 3.328 8.375 1 93.94 303 VAL A N 1
ATOM 2331 C CA . VAL A 1 303 ? 6.539 3.992 9.297 1 93.94 303 VAL A CA 1
ATOM 2332 C C . VAL A 1 303 ? 6.32 3.459 10.711 1 93.94 303 VAL A C 1
ATOM 2334 O O . VAL A 1 303 ? 5.184 3.199 11.117 1 93.94 303 VAL A O 1
ATOM 2337 N N . ALA A 1 304 ? 7.363 3.201 11.383 1 92.81 304 ALA A N 1
ATOM 2338 C CA . ALA A 1 304 ? 7.336 2.789 12.781 1 92.81 304 ALA A CA 1
ATOM 2339 C C . ALA A 1 304 ? 8.383 3.545 13.594 1 92.81 304 ALA A C 1
ATOM 2341 O O . ALA A 1 304 ? 9.5 3.779 13.117 1 92.81 304 ALA A O 1
ATOM 2342 N N . GLN A 1 305 ? 8.016 3.83 14.789 1 92.75 305 GLN A N 1
ATOM 2343 C CA . GLN A 1 305 ? 8.93 4.598 15.633 1 92.75 305 GLN A CA 1
ATOM 2344 C C . GLN A 1 305 ? 10.211 3.816 15.906 1 92.75 305 GLN A C 1
ATOM 2346 O O . GLN A 1 305 ? 10.164 2.627 16.219 1 92.75 305 GLN A O 1
ATOM 2351 N N . ALA A 1 306 ? 11.289 4.535 15.758 1 93.25 306 ALA A N 1
ATOM 2352 C CA . ALA A 1 306 ? 12.602 3.953 16.047 1 93.25 306 ALA A CA 1
ATOM 2353 C C . ALA A 1 306 ? 13.125 4.426 17.391 1 93.25 306 ALA A C 1
ATOM 2355 O O . ALA A 1 306 ? 12.703 5.465 17.906 1 93.25 306 ALA A O 1
ATOM 2356 N N . ASP A 1 307 ? 13.945 3.545 17.938 1 92.25 307 ASP A N 1
ATOM 2357 C CA . ASP A 1 307 ? 14.648 3.91 19.156 1 92.25 307 ASP A CA 1
ATOM 2358 C C . ASP A 1 307 ? 16.078 4.352 18.859 1 92.25 307 ASP A C 1
ATOM 2360 O O . ASP A 1 307 ? 16.891 3.559 18.375 1 92.25 307 ASP A O 1
ATOM 2364 N N . ILE A 1 308 ? 16.391 5.535 19.25 1 89.62 308 ILE A N 1
ATOM 2365 C CA . ILE A 1 308 ? 17.656 6.145 18.859 1 89.62 308 ILE A CA 1
ATOM 2366 C C . ILE A 1 308 ? 18.812 5.312 19.406 1 89.62 308 ILE A C 1
ATOM 2368 O O . ILE A 1 308 ? 19.766 5.012 18.672 1 89.62 308 ILE A O 1
ATOM 2372 N N . MET A 1 309 ? 18.766 4.93 20.625 1 91.62 309 MET A N 1
ATOM 2373 C CA . MET A 1 309 ? 19.859 4.188 21.234 1 91.62 309 MET A CA 1
ATOM 2374 C C . MET A 1 309 ? 19.922 2.764 20.688 1 91.62 309 MET A C 1
ATOM 2376 O O . MET A 1 309 ? 21 2.293 20.297 1 91.62 309 MET A O 1
ATOM 2380 N N . ALA A 1 310 ? 18.812 2.16 20.562 1 92.69 310 ALA A N 1
ATOM 2381 C CA . ALA A 1 310 ? 18.75 0.752 20.172 1 92.69 310 ALA A CA 1
ATOM 2382 C C . ALA A 1 310 ? 19.062 0.581 18.688 1 92.69 310 ALA A C 1
ATOM 2384 O O . ALA A 1 310 ? 19.625 -0.441 18.266 1 92.69 310 ALA A O 1
ATOM 2385 N N . ASP A 1 311 ? 18.797 1.646 17.906 1 93.44 311 ASP A N 1
ATOM 2386 C CA . ASP A 1 311 ? 18.859 1.465 16.469 1 93.44 311 ASP A CA 1
ATOM 2387 C C . ASP A 1 311 ? 20.047 2.219 15.867 1 93.44 311 ASP A C 1
ATOM 2389 O O . ASP A 1 311 ? 20.172 2.34 14.648 1 93.44 311 ASP A O 1
ATOM 2393 N N . MET A 1 312 ? 20.938 2.631 16.594 1 92.62 312 MET A N 1
ATOM 2394 C CA . MET A 1 312 ? 22.031 3.482 16.156 1 92.62 312 MET A CA 1
ATOM 2395 C C . MET A 1 312 ? 22.938 2.74 15.172 1 92.62 312 MET A C 1
ATOM 2397 O O . MET A 1 312 ? 23.375 3.314 14.18 1 92.62 312 MET A O 1
ATOM 2401 N N . ARG A 1 313 ? 23.141 1.445 15.367 1 89.81 313 ARG A N 1
ATOM 2402 C CA . ARG A 1 313 ? 24.062 0.671 14.555 1 89.81 313 ARG A CA 1
ATOM 2403 C C . ARG A 1 313 ? 23.5 0.401 13.164 1 89.81 313 ARG A C 1
ATOM 2405 O O . ARG A 1 313 ? 24.25 0.241 12.203 1 89.81 313 ARG A O 1
ATOM 2412 N N . ARG A 1 314 ? 22.203 0.442 13.023 1 90.81 314 ARG A N 1
ATOM 2413 C CA . ARG A 1 314 ? 21.578 0.096 11.758 1 90.81 314 ARG A CA 1
ATOM 2414 C C . ARG A 1 314 ? 21.016 1.335 11.07 1 90.81 314 ARG A C 1
ATOM 2416 O O . ARG A 1 314 ? 20.266 1.225 10.094 1 90.81 314 ARG A O 1
ATOM 2423 N N . ALA A 1 315 ? 21.422 2.457 11.57 1 93.88 315 ALA A N 1
ATOM 2424 C CA . ALA A 1 315 ? 20.828 3.693 11.07 1 93.88 315 ALA A CA 1
ATOM 2425 C C . ALA A 1 315 ? 21.344 4.02 9.672 1 93.88 315 ALA A C 1
ATOM 2427 O O . ALA A 1 315 ? 22.531 3.883 9.391 1 93.88 315 ALA A O 1
ATOM 2428 N N . SER A 1 316 ? 20.406 4.363 8.82 1 93.56 316 SER A N 1
ATOM 2429 C CA . SER A 1 316 ? 20.766 4.852 7.492 1 93.56 316 SER A CA 1
ATOM 2430 C C . SER A 1 316 ? 21.109 6.336 7.531 1 93.56 316 SER A C 1
ATOM 2432 O O . SER A 1 316 ? 21.859 6.824 6.672 1 93.56 316 SER A O 1
ATOM 2434 N N . LEU A 1 317 ? 20.516 7.062 8.43 1 94.06 317 LEU A N 1
ATOM 2435 C CA . LEU A 1 317 ? 20.719 8.5 8.594 1 94.06 317 LEU A CA 1
ATOM 2436 C C . LEU A 1 317 ? 20.609 8.891 10.062 1 94.06 317 LEU A C 1
ATOM 2438 O O . LEU A 1 317 ? 19.703 8.438 10.773 1 94.06 317 LEU A O 1
ATOM 2442 N N . VAL A 1 318 ? 21.516 9.625 10.57 1 93.69 318 VAL A N 1
ATOM 2443 C CA . VAL A 1 318 ? 21.5 10.172 11.922 1 93.69 318 VAL A CA 1
ATOM 2444 C C . VAL A 1 318 ? 21.625 11.688 11.875 1 93.69 318 VAL A C 1
ATOM 2446 O O . VAL A 1 318 ? 22.531 12.219 11.219 1 93.69 318 VAL A O 1
ATOM 2449 N N . CYS A 1 319 ? 20.594 12.305 12.531 1 89.06 319 CYS A N 1
ATOM 2450 C CA . CYS A 1 319 ? 20.688 13.758 12.602 1 89.06 319 CYS A CA 1
ATOM 2451 C C . CYS A 1 319 ? 21.078 14.211 13.992 1 89.06 319 CYS A C 1
ATOM 2453 O O . CYS A 1 319 ? 20.922 13.469 14.969 1 89.06 319 CYS A O 1
ATOM 2455 N N . GLY A 1 320 ? 21.297 15.617 14.203 1 72.56 320 GLY A N 1
ATOM 2456 C CA . GLY A 1 320 ? 21.516 16.297 15.461 1 72.56 320 GLY A CA 1
ATOM 2457 C C . GLY A 1 320 ? 22.719 15.773 16.219 1 72.56 320 GLY A C 1
ATOM 2458 O O . GLY A 1 320 ? 22.797 15.906 17.438 1 72.56 320 GLY A O 1
ATOM 2459 N N . LEU A 1 321 ? 23.438 14.711 15.688 1 49.66 321 LEU A N 1
ATOM 2460 C CA . LEU A 1 321 ? 24.562 14.438 16.594 1 49.66 321 LEU A CA 1
ATOM 2461 C C . LEU A 1 321 ? 25.594 15.547 16.516 1 49.66 321 LEU A C 1
ATOM 2463 O O . LEU A 1 321 ? 25.75 16.203 15.484 1 49.66 321 LEU A O 1
ATOM 2467 N N . MET B 1 1 ? -17.844 -37.062 -67.062 1 24.52 1 MET B N 1
ATOM 2468 C CA . MET B 1 1 ? -16.844 -37.156 -66 1 24.52 1 MET B CA 1
ATOM 2469 C C . MET B 1 1 ? -17.469 -36.938 -64.625 1 24.52 1 MET B C 1
ATOM 2471 O O . MET B 1 1 ? -18.141 -35.938 -64.375 1 24.52 1 MET B O 1
ATOM 2475 N N . SER B 1 2 ? -17.828 -38 -63.656 1 27.69 2 SER B N 1
ATOM 2476 C CA . SER B 1 2 ? -18.75 -38.438 -62.625 1 27.69 2 SER B CA 1
ATOM 2477 C C . SER B 1 2 ? -18.375 -37.844 -61.281 1 27.69 2 SER B C 1
ATOM 2479 O O . SER B 1 2 ? -17.203 -37.781 -60.906 1 27.69 2 SER B O 1
ATOM 2481 N N . PRO B 1 3 ? -19.266 -37.062 -60.406 1 31.45 3 PRO B N 1
ATOM 2482 C CA . PRO B 1 3 ? -19.359 -36.25 -59.188 1 31.45 3 PRO B CA 1
ATOM 2483 C C . PRO B 1 3 ? -19.047 -37.031 -57.938 1 31.45 3 PRO B C 1
ATOM 2485 O O . PRO B 1 3 ? -19.375 -36.594 -56.844 1 31.45 3 PRO B O 1
ATOM 2488 N N . ALA B 1 4 ? -18.328 -38.219 -57.844 1 24.41 4 ALA B N 1
ATOM 2489 C CA . ALA B 1 4 ? -18.328 -39.25 -56.844 1 24.41 4 ALA B CA 1
ATOM 2490 C C . ALA B 1 4 ? -17.75 -38.75 -55.531 1 24.41 4 ALA B C 1
ATOM 2492 O O . ALA B 1 4 ? -18.266 -39.062 -54.469 1 24.41 4 ALA B O 1
ATOM 2493 N N . LEU B 1 5 ? -16.453 -38.281 -55.344 1 23.62 5 LEU B N 1
ATOM 2494 C CA . LEU B 1 5 ? -15.555 -38.812 -54.312 1 23.62 5 LEU B CA 1
ATOM 2495 C C . LEU B 1 5 ? -15.711 -38.031 -53.031 1 23.62 5 LEU B C 1
ATOM 2497 O O . LEU B 1 5 ? -14.844 -37.219 -52.688 1 23.62 5 LEU B O 1
ATOM 2501 N N . LEU B 1 6 ? -16.766 -37.188 -52.688 1 24.41 6 LEU B N 1
ATOM 2502 C CA . LEU B 1 6 ? -16.688 -36.188 -51.625 1 24.41 6 LEU B CA 1
ATOM 2503 C C . LEU B 1 6 ? -16.703 -36.844 -50.25 1 24.41 6 LEU B C 1
ATOM 2505 O O . LEU B 1 6 ? -16.922 -36.156 -49.25 1 24.41 6 LEU B O 1
ATOM 2509 N N . ALA B 1 7 ? -16.672 -38.219 -50.062 1 21.61 7 ALA B N 1
ATOM 2510 C CA . ALA B 1 7 ? -17.359 -38.781 -48.938 1 21.61 7 ALA B CA 1
ATOM 2511 C C . ALA B 1 7 ? -16.609 -38.469 -47.625 1 21.61 7 ALA B C 1
ATOM 2513 O O . ALA B 1 7 ? -17.234 -38.125 -46.625 1 21.61 7 ALA B O 1
ATOM 2514 N N . LEU B 1 8 ? -15.414 -39.125 -47.281 1 21.3 8 LEU B N 1
ATOM 2515 C CA . LEU B 1 8 ? -15.242 -39.969 -46.094 1 21.3 8 LEU B CA 1
ATOM 2516 C C . LEU B 1 8 ? -14.695 -39.156 -44.938 1 21.3 8 LEU B C 1
ATOM 2518 O O . LEU B 1 8 ? -14.203 -39.719 -43.938 1 21.3 8 LEU B O 1
ATOM 2522 N N . LEU B 1 9 ? -14.383 -37.812 -45 1 24.02 9 LEU B N 1
ATOM 2523 C CA . LEU B 1 9 ? -13.328 -37.406 -44.062 1 24.02 9 LEU B CA 1
ATOM 2524 C C . LEU B 1 9 ? -13.867 -37.344 -42.625 1 24.02 9 LEU B C 1
ATOM 2526 O O . LEU B 1 9 ? -14 -36.25 -42.062 1 24.02 9 LEU B O 1
ATOM 2530 N N . LEU B 1 10 ? -15.078 -37.875 -42.219 1 22.61 10 LEU B N 1
ATOM 2531 C CA . LEU B 1 10 ? -15.672 -37.375 -41 1 22.61 10 LEU B CA 1
ATOM 2532 C C . LEU B 1 10 ? -14.836 -37.75 -39.781 1 22.61 10 LEU B C 1
ATOM 2534 O O . LEU B 1 10 ? -14.812 -37.031 -38.781 1 22.61 10 LEU B O 1
ATOM 2538 N N . ALA B 1 11 ? -14.352 -39 -39.469 1 23.36 11 ALA B N 1
ATOM 2539 C CA . ALA B 1 11 ? -14.727 -39.688 -38.25 1 23.36 11 ALA B CA 1
ATOM 2540 C C . ALA B 1 11 ? -13.789 -39.281 -37.094 1 23.36 11 ALA B C 1
ATOM 2542 O O . ALA B 1 11 ? -14.102 -39.531 -35.938 1 23.36 11 ALA B O 1
ATOM 2543 N N . ALA B 1 12 ? -12.414 -39.125 -37.156 1 25.53 12 ALA B N 1
ATOM 2544 C CA . ALA B 1 12 ? -11.672 -39.656 -36.031 1 25.53 12 ALA B CA 1
ATOM 2545 C C . ALA B 1 12 ? -11.789 -38.719 -34.812 1 25.53 12 ALA B C 1
ATOM 2547 O O . ALA B 1 12 ? -11.25 -37.625 -34.812 1 25.53 12 ALA B O 1
ATOM 2548 N N . SER B 1 13 ? -12.977 -38.531 -34.125 1 25.62 13 SER B N 1
ATOM 2549 C CA . SER B 1 13 ? -13.117 -37.812 -32.844 1 25.62 13 SER B CA 1
ATOM 2550 C C . SER B 1 13 ? -12.18 -38.375 -31.797 1 25.62 13 SER B C 1
ATOM 2552 O O . SER B 1 13 ? -12.359 -39.5 -31.344 1 25.62 13 SER B O 1
ATOM 2554 N N . SER B 1 14 ? -10.812 -38.188 -31.828 1 25.33 14 SER B N 1
ATOM 2555 C CA . SER B 1 14 ? -9.891 -38.688 -30.812 1 25.33 14 SER B CA 1
ATOM 2556 C C . SER B 1 14 ? -10.367 -38.344 -29.406 1 25.33 14 SER B C 1
ATOM 2558 O O . SER B 1 14 ? -10.836 -37.25 -29.156 1 25.33 14 SER B O 1
ATOM 2560 N N . ALA B 1 15 ? -10.773 -39.344 -28.531 1 26.8 15 ALA B N 1
ATOM 2561 C CA . ALA B 1 15 ? -11.148 -39.531 -27.141 1 26.8 15 ALA B CA 1
ATOM 2562 C C . ALA B 1 15 ? -10.094 -38.938 -26.203 1 26.8 15 ALA B C 1
ATOM 2564 O O . ALA B 1 15 ? -8.992 -39.469 -26.078 1 26.8 15 ALA B O 1
ATOM 2565 N N . VAL B 1 16 ? -9.789 -37.656 -26.219 1 29.67 16 VAL B N 1
ATOM 2566 C CA . VAL B 1 16 ? -8.938 -37.156 -25.141 1 29.67 16 VAL B CA 1
ATOM 2567 C C . VAL B 1 16 ? -9.516 -37.562 -23.797 1 29.67 16 VAL B C 1
ATOM 2569 O O . VAL B 1 16 ? -10.586 -37.094 -23.391 1 29.67 16 VAL B O 1
ATOM 2572 N N . GLY B 1 17 ? -9.453 -38.844 -23.422 1 26.33 17 GLY B N 1
ATOM 2573 C CA . GLY B 1 17 ? -9.844 -39.344 -22.109 1 26.33 17 GLY B CA 1
ATOM 2574 C C . GLY B 1 17 ? -9.281 -38.5 -20.969 1 26.33 17 GLY B C 1
ATOM 2575 O O . GLY B 1 17 ? -8.062 -38.406 -20.828 1 26.33 17 GLY B O 1
ATOM 2576 N N . VAL B 1 18 ? -9.961 -37.5 -20.531 1 31.39 18 VAL B N 1
ATOM 2577 C CA . VAL B 1 18 ? -9.711 -36.781 -19.281 1 31.39 18 VAL B CA 1
ATOM 2578 C C . VAL B 1 18 ? -9.586 -37.781 -18.141 1 31.39 18 VAL B C 1
ATOM 2580 O O . VAL B 1 18 ? -10.484 -38.594 -17.906 1 31.39 18 VAL B O 1
ATOM 2583 N N . LEU B 1 19 ? -8.359 -38.219 -17.891 1 30.2 19 LEU B N 1
ATOM 2584 C CA . LEU B 1 19 ? -8.062 -38.969 -16.688 1 30.2 19 LEU B CA 1
ATOM 2585 C C . LEU B 1 19 ? -8.688 -38.344 -15.461 1 30.2 19 LEU B C 1
ATOM 2587 O O . LEU B 1 19 ? -8.07 -37.5 -14.812 1 30.2 19 LEU B O 1
ATOM 2591 N N . ALA B 1 20 ? -9.922 -37.938 -15.453 1 31.14 20 ALA B N 1
ATOM 2592 C CA . ALA B 1 20 ? -10.609 -37.406 -14.281 1 31.14 20 ALA B CA 1
ATOM 2593 C C . ALA B 1 20 ? -10.727 -38.469 -13.188 1 31.14 20 ALA B C 1
ATOM 2595 O O . ALA B 1 20 ? -11.82 -38.938 -12.906 1 31.14 20 ALA B O 1
ATOM 2596 N N . ASP B 1 21 ? -9.867 -39.438 -13.102 1 29.55 21 ASP B N 1
ATOM 2597 C CA . ASP B 1 21 ? -10.32 -40.344 -12.055 1 29.55 21 ASP B CA 1
ATOM 2598 C C . ASP B 1 21 ? -10.414 -39.656 -10.711 1 29.55 21 ASP B C 1
ATOM 2600 O O . ASP B 1 21 ? -9.844 -38.562 -10.539 1 29.55 21 ASP B O 1
ATOM 2604 N N . ALA B 1 22 ? -10.781 -40.531 -9.523 1 30.86 22 ALA B N 1
ATOM 2605 C CA . ALA B 1 22 ? -11.312 -40.438 -8.164 1 30.86 22 ALA B CA 1
ATOM 2606 C C . ALA B 1 22 ? -10.281 -39.812 -7.219 1 30.86 22 ALA B C 1
ATOM 2608 O O . ALA B 1 22 ? -9.336 -40.5 -6.809 1 30.86 22 ALA B O 1
ATOM 2609 N N . PHE B 1 23 ? -9.859 -38.656 -7.395 1 32.38 23 PHE B N 1
ATOM 2610 C CA . PHE B 1 23 ? -8.961 -38.125 -6.375 1 32.38 23 PHE B CA 1
ATOM 2611 C C . PHE B 1 23 ? -9.672 -38.031 -5.027 1 32.38 23 PHE B C 1
ATOM 2613 O O . PHE B 1 23 ? -10.844 -37.656 -4.965 1 32.38 23 PHE B O 1
ATOM 2620 N N . ASN B 1 24 ? -9.195 -38.781 -4.012 1 29.27 24 ASN B N 1
ATOM 2621 C CA . ASN B 1 24 ? -9.609 -38.812 -2.615 1 29.27 24 ASN B CA 1
ATOM 2622 C C . ASN B 1 24 ? -9.609 -37.438 -1.987 1 29.27 24 ASN B C 1
ATOM 2624 O O . ASN B 1 24 ? -8.648 -36.656 -2.146 1 29.27 24 ASN B O 1
ATOM 2628 N N . PRO B 1 25 ? -10.734 -36.969 -1.46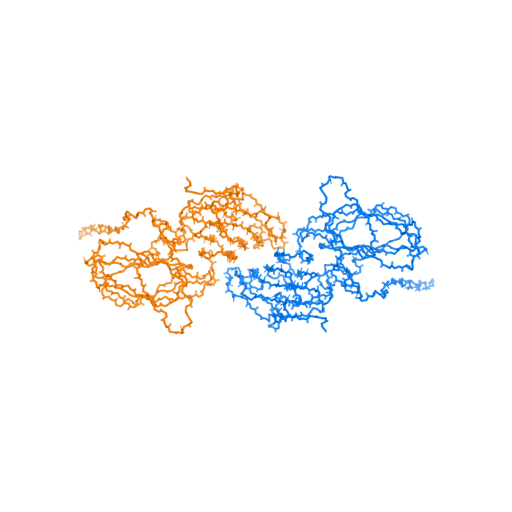7 1 32.78 25 PRO B N 1
ATOM 2629 C CA . PRO B 1 25 ? -10.945 -35.688 -0.793 1 32.78 25 PRO B CA 1
ATOM 2630 C C . PRO B 1 25 ? -9.859 -35.375 0.231 1 32.78 25 PRO B C 1
ATOM 2632 O O . PRO B 1 25 ? -9.812 -34.25 0.769 1 32.78 25 PRO B O 1
ATOM 2635 N N . LEU B 1 26 ? -9.086 -36.281 0.73 1 31.95 26 LEU B N 1
ATOM 2636 C CA . LEU B 1 26 ? -8.156 -36.094 1.842 1 31.95 26 LEU B CA 1
ATOM 2637 C C . LEU B 1 26 ? -6.91 -35.344 1.394 1 31.95 26 LEU B C 1
ATOM 2639 O O . LEU B 1 26 ? -6.031 -35.031 2.207 1 31.95 26 LEU B O 1
ATOM 2643 N N . ALA B 1 27 ? -6.715 -35.125 0.177 1 31 27 ALA B N 1
ATOM 2644 C CA . ALA B 1 27 ? -5.43 -34.594 -0.269 1 31 27 ALA B CA 1
ATOM 2645 C C . ALA B 1 27 ? -5.285 -33.094 0.109 1 31 27 ALA B C 1
ATOM 2647 O O . ALA B 1 27 ? -4.168 -32.594 0.213 1 31 27 ALA B O 1
ATOM 2648 N N . ALA B 1 28 ? -6.336 -32.469 0.263 1 38.03 28 ALA B N 1
ATOM 2649 C CA . ALA B 1 28 ? -6.133 -31.047 0.566 1 38.03 28 ALA B CA 1
ATOM 2650 C C . ALA B 1 28 ? -5.484 -30.875 1.935 1 38.03 28 ALA B C 1
ATOM 2652 O O . ALA B 1 28 ? -4.645 -29.984 2.121 1 38.03 28 ALA B O 1
ATOM 2653 N N . SER B 1 29 ? -5.957 -31.766 3.023 1 38.22 29 SER B N 1
ATOM 2654 C CA . SER B 1 29 ? -5.395 -31.672 4.367 1 38.22 29 SER B CA 1
ATOM 2655 C C . SER B 1 29 ? -3.906 -32 4.367 1 38.22 29 SER B C 1
ATOM 2657 O O . SER B 1 29 ? -3.152 -31.469 5.195 1 38.22 29 SER B O 1
ATOM 2659 N N . THR B 1 30 ? -3.482 -32.75 3.465 1 34.91 30 THR B N 1
ATOM 2660 C CA . THR B 1 30 ? -2.102 -33.219 3.49 1 34.91 30 THR B CA 1
ATOM 2661 C C . THR B 1 30 ? -1.163 -32.188 2.895 1 34.91 30 THR B C 1
ATOM 2663 O O . THR B 1 30 ? -0.005 -32.062 3.305 1 34.91 30 THR B O 1
ATOM 2666 N N . VAL B 1 31 ? -1.562 -31.469 2.027 1 35.34 31 VAL B N 1
ATOM 2667 C CA . VAL B 1 31 ? -0.643 -30.469 1.477 1 35.34 31 VAL B CA 1
ATOM 2668 C C . VAL B 1 31 ? -0.226 -29.5 2.57 1 35.34 31 VAL B C 1
ATOM 2670 O O . VAL B 1 31 ? 0.844 -28.891 2.492 1 35.34 31 VAL B O 1
ATOM 2673 N N . ARG B 1 32 ? -1 -29.359 3.639 1 38.75 32 ARG B N 1
ATOM 2674 C CA . ARG B 1 32 ? -0.685 -28.406 4.695 1 38.75 32 ARG B CA 1
ATOM 2675 C C . ARG B 1 32 ? 0.582 -28.812 5.441 1 38.75 32 ARG B C 1
ATOM 2677 O O . ARG B 1 32 ? 1.296 -27.969 5.973 1 38.75 32 ARG B O 1
ATOM 2684 N N . GLN B 1 33 ? 0.765 -30.094 5.879 1 31.98 33 GLN B N 1
ATOM 2685 C CA . GLN B 1 33 ? 1.745 -30.391 6.918 1 31.98 33 GLN B CA 1
ATOM 2686 C C . GLN B 1 33 ? 3.168 -30.203 6.398 1 31.98 33 GLN B C 1
ATOM 2688 O O . GLN B 1 33 ? 4.062 -29.812 7.152 1 31.98 33 GLN B O 1
ATOM 2693 N N . GLU B 1 34 ? 3.578 -30.75 5.195 1 34.16 34 GLU B N 1
ATOM 2694 C CA . GLU B 1 34 ? 5.02 -30.938 5.047 1 34.16 34 GLU B CA 1
ATOM 2695 C C . GLU B 1 34 ? 5.645 -29.781 4.27 1 34.16 34 GLU B C 1
ATOM 2697 O O . GLU B 1 34 ? 6.129 -29.969 3.152 1 34.16 34 GLU B O 1
ATOM 2702 N N . MET B 1 35 ? 5.262 -28.641 4.508 1 35.66 35 MET B N 1
ATOM 2703 C CA . MET B 1 35 ? 6.039 -27.578 3.863 1 35.66 35 MET B CA 1
ATOM 2704 C C . MET B 1 35 ? 7.398 -27.422 4.531 1 35.66 35 MET B C 1
ATOM 2706 O O . MET B 1 35 ? 7.512 -26.781 5.578 1 35.66 35 MET B O 1
ATOM 2710 N N . VAL B 1 36 ? 8.375 -28.391 4.512 1 28.08 36 VAL B N 1
ATOM 2711 C CA . VAL B 1 36 ? 9.727 -28.281 5.047 1 28.08 36 VAL B CA 1
ATOM 2712 C C . VAL B 1 36 ? 10.523 -27.281 4.227 1 28.08 36 VAL B C 1
ATOM 2714 O O . VAL B 1 36 ? 10.703 -27.453 3.02 1 28.08 36 VAL B O 1
ATOM 2717 N N . HIS B 1 37 ? 10.648 -26.094 4.676 1 32.56 37 HIS B N 1
ATOM 2718 C CA . HIS B 1 37 ? 11.539 -25.062 4.164 1 32.56 37 HIS B CA 1
ATOM 2719 C C . HIS B 1 37 ? 13 -25.406 4.434 1 32.56 37 HIS B C 1
ATOM 2721 O O . HIS B 1 37 ? 13.414 -25.516 5.59 1 32.56 37 HIS B O 1
ATOM 2727 N N . SER B 1 38 ? 13.805 -26.203 3.598 1 27.83 38 SER B N 1
ATOM 2728 C CA . SER B 1 38 ? 15.234 -26.422 3.799 1 27.83 38 SER B CA 1
ATOM 2729 C C . SER B 1 38 ? 16.047 -25.25 3.262 1 27.83 38 SER B C 1
ATOM 2731 O O . SER B 1 38 ? 15.914 -24.875 2.098 1 27.83 38 SER B O 1
ATOM 2733 N N . ASN B 1 39 ? 16.609 -24.281 4.035 1 29.23 39 ASN B N 1
ATOM 2734 C CA . ASN B 1 39 ? 17.422 -23.094 3.793 1 29.23 39 ASN B CA 1
ATOM 2735 C C . ASN B 1 39 ? 18.859 -23.453 3.439 1 29.23 39 ASN B C 1
ATOM 2737 O O . ASN B 1 39 ? 19.766 -23.234 4.242 1 29.23 39 ASN B O 1
ATOM 2741 N N . ARG B 1 40 ? 19.422 -24.594 2.854 1 28.7 40 ARG B N 1
ATOM 2742 C CA . ARG B 1 40 ? 20.875 -24.734 2.828 1 28.7 40 ARG B CA 1
ATOM 2743 C C . ARG B 1 40 ? 21.5 -23.875 1.735 1 28.7 40 ARG B C 1
ATOM 2745 O O . ARG B 1 40 ? 20.906 -23.688 0.67 1 28.7 40 ARG B O 1
ATOM 2752 N N . ARG B 1 41 ? 22.797 -23 1.761 1 30.83 41 ARG B N 1
ATOM 2753 C CA . ARG B 1 41 ? 23.672 -22 1.157 1 30.83 41 ARG B CA 1
ATOM 2754 C C . ARG B 1 41 ? 24.188 -22.469 -0.196 1 30.83 41 ARG B C 1
ATOM 2756 O O . ARG B 1 41 ? 24.703 -21.672 -0.982 1 30.83 41 ARG B O 1
ATOM 2763 N N . ALA B 1 42 ? 24.906 -23.719 -0.598 1 32.94 42 ALA B N 1
ATOM 2764 C CA . ALA B 1 42 ? 25.922 -23.875 -1.623 1 32.94 42 ALA B CA 1
ATOM 2765 C C . ALA B 1 42 ? 25.391 -23.531 -3.004 1 32.94 42 ALA B C 1
ATOM 2767 O O . ALA B 1 42 ? 24.234 -23.828 -3.322 1 32.94 42 ALA B O 1
ATOM 2768 N N . LYS B 1 43 ? 26.062 -22.75 -3.891 1 40.47 43 LYS B N 1
ATOM 2769 C CA . LYS B 1 43 ? 25.891 -22.484 -5.316 1 40.47 43 LYS B CA 1
ATOM 2770 C C . LYS B 1 43 ? 25.609 -23.781 -6.086 1 40.47 43 LYS B C 1
ATOM 2772 O O . LYS B 1 43 ? 25.828 -23.844 -7.297 1 40.47 43 LYS B O 1
ATOM 2777 N N . ARG B 1 44 ? 25.844 -24.938 -5.617 1 40.94 44 ARG B N 1
ATOM 2778 C CA . ARG B 1 44 ? 25.656 -26.281 -6.148 1 40.94 44 ARG B CA 1
ATOM 2779 C C . ARG B 1 44 ? 24.203 -26.547 -6.492 1 40.94 44 ARG B C 1
ATOM 2781 O O . ARG B 1 44 ? 23.297 -26.125 -5.758 1 40.94 44 ARG B O 1
ATOM 2788 N N . SER B 1 45 ? 23.828 -26.797 -7.879 1 56.34 45 SER B N 1
ATOM 2789 C CA . SER B 1 45 ? 22.5 -27.172 -8.344 1 56.34 45 SER B CA 1
ATOM 2790 C C . SER B 1 45 ? 21.734 -27.953 -7.277 1 56.34 45 SER B C 1
ATOM 2792 O O . SER B 1 45 ? 22.219 -28.969 -6.785 1 56.34 45 SER B O 1
ATOM 2794 N N . LEU B 1 46 ? 20.938 -27.203 -6.621 1 82.25 46 LEU B N 1
ATOM 2795 C CA . LEU B 1 46 ? 20.156 -27.828 -5.57 1 82.25 46 LEU B CA 1
ATOM 2796 C C . LEU B 1 46 ? 19.375 -29.016 -6.117 1 82.25 46 LEU B C 1
ATOM 2798 O O . LEU B 1 46 ? 18.688 -28.891 -7.137 1 82.25 46 LEU B O 1
ATOM 2802 N N . ASP B 1 47 ? 19.859 -30.172 -5.816 1 93.38 47 ASP B N 1
ATOM 2803 C CA . ASP B 1 47 ? 19.141 -31.391 -6.215 1 93.38 47 ASP B CA 1
ATOM 2804 C C . ASP B 1 47 ? 18 -31.688 -5.254 1 93.38 47 ASP B C 1
ATOM 2806 O O . ASP B 1 47 ? 18.156 -31.578 -4.035 1 93.38 47 ASP B O 1
ATOM 2810 N N . HIS B 1 48 ? 16.859 -31.844 -5.898 1 96.44 48 HIS B N 1
ATOM 2811 C CA . HIS B 1 48 ? 15.664 -32.219 -5.145 1 96.44 48 HIS B CA 1
ATOM 2812 C C . HIS B 1 48 ? 15.164 -33.594 -5.555 1 96.44 48 HIS B C 1
ATOM 2814 O O . HIS B 1 48 ? 15.117 -33.938 -6.746 1 96.44 48 HIS B O 1
ATOM 2820 N N . ILE B 1 49 ? 14.859 -34.438 -4.59 1 95.25 49 ILE B N 1
ATOM 2821 C CA . ILE B 1 49 ? 14.266 -35.75 -4.871 1 95.25 49 ILE B CA 1
ATOM 2822 C C . ILE B 1 49 ? 12.766 -35.688 -4.59 1 95.25 49 ILE B C 1
ATOM 2824 O O . ILE B 1 49 ? 12.344 -35.312 -3.492 1 95.25 49 ILE B O 1
ATOM 2828 N N . VAL B 1 50 ? 12.023 -36.031 -5.594 1 94.62 50 VAL B N 1
ATOM 2829 C CA . VAL B 1 50 ? 10.578 -36.094 -5.422 1 94.62 50 VAL B CA 1
ATOM 2830 C C . VAL B 1 50 ? 10.211 -37.406 -4.703 1 94.62 50 VAL B C 1
ATOM 2832 O O . VAL B 1 50 ? 10.391 -38.5 -5.246 1 94.62 50 VAL B O 1
ATOM 2835 N N . LYS B 1 51 ? 9.648 -37.281 -3.512 1 87.5 51 LYS B N 1
ATOM 2836 C CA . LYS B 1 51 ? 9.406 -38.469 -2.697 1 87.5 51 LYS B CA 1
ATOM 2837 C C . LYS B 1 51 ? 7.91 -38.688 -2.486 1 87.5 51 LYS B C 1
ATOM 2839 O O . LYS B 1 51 ? 7.441 -39.844 -2.5 1 87.5 51 LYS B O 1
ATOM 2844 N N . ASP B 1 52 ? 7.215 -37.625 -2.311 1 88.94 52 ASP B N 1
ATOM 2845 C CA . ASP B 1 52 ? 5.789 -37.688 -2.016 1 88.94 52 ASP B CA 1
ATOM 2846 C C . ASP B 1 52 ? 4.953 -37.531 -3.285 1 88.94 52 ASP B C 1
ATOM 2848 O O . ASP B 1 52 ? 5.355 -36.812 -4.207 1 88.94 52 ASP B O 1
ATOM 2852 N N . CYS B 1 53 ? 3.863 -38.25 -3.328 1 90.56 53 CYS B N 1
ATOM 2853 C CA . CYS B 1 53 ? 2.973 -38.125 -4.48 1 90.56 53 CYS B CA 1
ATOM 2854 C C . CYS B 1 53 ? 2.488 -36.688 -4.664 1 90.56 53 CYS B C 1
ATOM 2856 O O . CYS B 1 53 ? 2.312 -36.25 -5.793 1 90.56 53 CYS B O 1
ATOM 2858 N N . VAL B 1 54 ? 2.166 -36.062 -3.551 1 92.06 54 VAL B N 1
ATOM 2859 C CA . VAL B 1 54 ? 1.88 -34.656 -3.594 1 92.06 54 VAL B CA 1
ATOM 2860 C C . VAL B 1 54 ? 3.033 -33.875 -2.963 1 92.06 54 VAL B C 1
ATOM 2862 O O . VAL B 1 54 ? 3.213 -33.906 -1.742 1 92.06 54 VAL B O 1
ATOM 2865 N N . MET B 1 55 ? 3.762 -33.188 -3.77 1 94.25 55 MET B N 1
ATOM 2866 C CA . MET B 1 55 ? 4.898 -32.406 -3.283 1 94.25 55 MET B CA 1
ATOM 2867 C C . MET B 1 55 ? 4.75 -30.922 -3.641 1 94.25 55 MET B C 1
ATOM 2869 O O . MET B 1 55 ? 4.449 -30.594 -4.785 1 94.25 55 MET B O 1
ATOM 2873 N N . VAL B 1 56 ? 4.891 -30.078 -2.686 1 93.62 56 VAL B N 1
ATOM 2874 C CA . VAL B 1 56 ? 4.938 -28.641 -2.924 1 93.62 56 VAL B CA 1
ATOM 2875 C C . VAL B 1 56 ? 6.379 -28.141 -2.805 1 93.62 56 VAL B C 1
ATOM 2877 O O . VAL B 1 56 ? 7.07 -28.469 -1.835 1 93.62 56 VAL B O 1
ATOM 2880 N N . ALA B 1 57 ? 6.852 -27.469 -3.785 1 95.62 57 ALA B N 1
ATOM 2881 C CA . ALA B 1 57 ? 8.234 -26.984 -3.773 1 95.62 57 ALA B CA 1
ATOM 2882 C C . ALA B 1 57 ? 8.312 -25.531 -4.223 1 95.62 57 ALA B C 1
ATOM 2884 O O . ALA B 1 57 ? 7.57 -25.109 -5.105 1 95.62 57 ALA B O 1
ATOM 2885 N N . SER B 1 58 ? 9.242 -24.734 -3.662 1 94.62 58 SER B N 1
ATOM 2886 C CA . SER B 1 58 ? 9.414 -23.328 -3.994 1 94.62 58 SER B CA 1
ATOM 2887 C C . SER B 1 58 ? 10.867 -23 -4.305 1 94.62 58 SER B C 1
ATOM 2889 O O . SER B 1 58 ? 11.273 -21.844 -4.266 1 94.62 58 SER B O 1
ATOM 2891 N N . GLU B 1 59 ? 11.664 -24.016 -4.594 1 96.31 59 GLU B N 1
ATOM 2892 C CA . GLU B 1 59 ? 13.094 -23.828 -4.84 1 96.31 59 GLU B CA 1
ATOM 2893 C C . GLU B 1 59 ? 13.453 -24.172 -6.281 1 96.31 59 GLU B C 1
ATOM 2895 O O . GLU B 1 59 ? 12.906 -25.109 -6.859 1 96.31 59 GLU B O 1
ATOM 2900 N N . GLU B 1 60 ? 14.414 -23.375 -6.766 1 97.56 60 GLU B N 1
ATOM 2901 C CA . GLU B 1 60 ? 15.008 -23.734 -8.047 1 97.56 60 GLU B CA 1
ATOM 2902 C C . GLU B 1 60 ? 15.883 -24.984 -7.922 1 97.56 60 GLU B C 1
ATOM 2904 O O . GLU B 1 60 ? 16.25 -25.375 -6.812 1 97.56 60 GLU B O 1
ATOM 2909 N N . GLY B 1 61 ? 16.203 -25.531 -9.117 1 97.69 61 GLY B N 1
ATOM 2910 C CA . GLY B 1 61 ? 17.125 -26.656 -9.094 1 97.69 61 GLY B CA 1
ATOM 2911 C C . GLY B 1 61 ? 16.641 -27.828 -9.938 1 97.69 61 GLY B C 1
ATOM 2912 O O . GLY B 1 61 ? 15.789 -27.672 -10.812 1 97.69 61 GLY B O 1
ATOM 2913 N N . HIS B 1 62 ? 17.359 -28.953 -9.656 1 97.12 62 HIS B N 1
ATOM 2914 C CA . HIS B 1 62 ? 17.109 -30.172 -10.414 1 97.12 62 HIS B CA 1
ATOM 2915 C C . HIS B 1 62 ? 16.25 -31.156 -9.609 1 97.12 62 HIS B C 1
ATOM 2917 O O . HIS B 1 62 ? 16.594 -31.5 -8.477 1 97.12 62 HIS B O 1
ATOM 2923 N N . TYR B 1 63 ? 15.141 -31.516 -10.172 1 97 63 TYR B N 1
ATOM 2924 C CA . TYR B 1 63 ? 14.211 -32.438 -9.523 1 97 63 TYR B CA 1
ATOM 2925 C C . TYR B 1 63 ? 14.266 -33.812 -10.164 1 97 63 TYR B C 1
ATOM 2927 O O . TYR B 1 63 ? 14.219 -33.938 -11.391 1 97 63 TYR B O 1
ATOM 2935 N N . TYR B 1 64 ? 14.336 -34.875 -9.289 1 95.94 64 TYR B N 1
ATOM 2936 C CA . TYR B 1 64 ? 14.445 -36.25 -9.766 1 95.94 64 TYR B CA 1
ATOM 2937 C C . TYR B 1 64 ? 13.336 -37.125 -9.188 1 95.94 64 TYR B C 1
ATOM 2939 O O . TYR B 1 64 ? 13 -37 -8.008 1 95.94 64 TYR B O 1
ATOM 2947 N N . TYR B 1 65 ? 12.766 -37.906 -10.016 1 94.75 65 TYR B N 1
ATOM 2948 C CA . TYR B 1 65 ? 11.797 -38.906 -9.555 1 94.75 65 TYR B CA 1
ATOM 2949 C C . TYR B 1 65 ? 12.062 -40.25 -10.188 1 94.75 65 TYR B C 1
ATOM 2951 O O . TYR B 1 65 ? 12.305 -40.344 -11.391 1 94.75 65 TYR B O 1
ATOM 2959 N N . LYS B 1 66 ? 12.008 -41.25 -9.391 1 92.25 66 LYS B N 1
ATOM 2960 C CA . LYS B 1 66 ? 12.062 -42.656 -9.805 1 92.25 66 LYS B CA 1
ATOM 2961 C C . LYS B 1 66 ? 11.078 -43.5 -9.008 1 92.25 66 LYS B C 1
ATOM 2963 O O . LYS B 1 66 ? 11.008 -43.375 -7.777 1 92.25 66 LYS B O 1
ATOM 2968 N N . THR B 1 67 ? 10.336 -44.25 -9.758 1 88.5 67 THR B N 1
ATOM 2969 C CA . THR B 1 67 ? 9.344 -45.062 -9.07 1 88.5 67 THR B CA 1
ATOM 2970 C C . THR B 1 67 ? 10.016 -46.219 -8.359 1 88.5 67 THR B C 1
ATOM 2972 O O . THR B 1 67 ? 10.859 -46.906 -8.938 1 88.5 67 THR B O 1
ATOM 2975 N N . THR B 1 68 ? 9.758 -46.344 -7.082 1 78.75 68 THR B N 1
ATOM 2976 C CA . THR B 1 68 ? 10.352 -47.438 -6.332 1 78.75 68 THR B CA 1
ATOM 2977 C C . THR B 1 68 ? 9.328 -48.531 -6.066 1 78.75 68 THR B C 1
ATOM 2979 O O . THR B 1 68 ? 9.688 -49.656 -5.746 1 78.75 68 THR B O 1
ATOM 2982 N N . SER B 1 69 ? 8.078 -48.281 -6.016 1 70.44 69 SER B N 1
ATOM 2983 C CA . SER B 1 69 ? 7.125 -49.312 -5.672 1 70.44 69 SER B CA 1
ATOM 2984 C C . SER B 1 69 ? 6.059 -49.469 -6.754 1 70.44 69 SER B C 1
ATOM 2986 O O . SER B 1 69 ? 5.777 -48.531 -7.492 1 70.44 69 SER B O 1
ATOM 2988 N N . LEU B 1 70 ? 5.742 -50.719 -7.086 1 63 70 LEU B N 1
ATOM 2989 C CA . LEU B 1 70 ? 4.75 -51.094 -8.094 1 63 70 LEU B CA 1
ATOM 2990 C C . LEU B 1 70 ? 3.34 -50.781 -7.605 1 63 70 LEU B C 1
ATOM 2992 O O . LEU B 1 70 ? 2.361 -51.312 -8.141 1 63 70 LEU B O 1
ATOM 2996 N N . GLU B 1 71 ? 3.307 -49.938 -6.684 1 59.03 71 GLU B N 1
ATOM 2997 C CA . GLU B 1 71 ? 1.913 -49.781 -6.277 1 59.03 71 GLU B CA 1
ATOM 2998 C C . GLU B 1 71 ? 1.078 -49.156 -7.398 1 59.03 71 GLU B C 1
ATOM 3000 O O . GLU B 1 71 ? 1.623 -48.688 -8.398 1 59.03 71 GLU B O 1
ATOM 3005 N N . GLU B 1 72 ? -0.27 -49.375 -7.328 1 59.5 72 GLU B N 1
ATOM 3006 C CA . GLU B 1 72 ? -1.272 -48.906 -8.273 1 59.5 72 GLU B CA 1
ATOM 3007 C C . GLU B 1 72 ? -0.908 -47.531 -8.812 1 59.5 72 GLU B C 1
ATOM 3009 O O . GLU B 1 72 ? -0.43 -46.656 -8.062 1 59.5 72 GLU B O 1
ATOM 3014 N N . PRO B 1 73 ? -0.949 -47.531 -10.164 1 61.16 73 PRO B N 1
ATOM 3015 C CA . PRO B 1 73 ? -0.581 -46.281 -10.836 1 61.16 73 PRO B CA 1
ATOM 3016 C C . PRO B 1 73 ? -1.379 -45.094 -10.328 1 61.16 73 PRO B C 1
ATOM 3018 O O . PRO B 1 73 ? -2.611 -45.094 -10.359 1 61.16 73 PRO B O 1
ATOM 3021 N N . THR B 1 74 ? -0.889 -44.312 -9.5 1 81.88 74 THR B N 1
ATOM 3022 C CA . THR B 1 74 ? -1.52 -43.094 -9.016 1 81.88 74 THR B CA 1
ATOM 3023 C C . THR B 1 74 ? -0.886 -41.875 -9.664 1 81.88 74 THR B C 1
ATOM 3025 O O . THR B 1 74 ? 0.287 -41.906 -10.039 1 81.88 74 THR B O 1
ATOM 3028 N N . THR B 1 75 ? -1.824 -40.969 -10.164 1 89.31 75 THR B N 1
ATOM 3029 C CA . THR B 1 75 ? -1.323 -39.719 -10.672 1 89.31 75 THR B CA 1
ATOM 3030 C C . THR B 1 75 ? -0.822 -38.844 -9.523 1 89.31 75 THR B C 1
ATOM 3032 O O . THR B 1 75 ? -1.521 -38.656 -8.531 1 89.31 75 THR B O 1
ATOM 3035 N N . CYS B 1 76 ? 0.415 -38.469 -9.664 1 93.44 76 CYS B N 1
ATOM 3036 C CA . CYS B 1 76 ? 1.058 -37.625 -8.648 1 93.44 76 CYS B CA 1
ATOM 3037 C C . CYS B 1 76 ? 1.386 -36.25 -9.211 1 93.44 76 CYS B C 1
ATOM 3039 O O . CYS B 1 76 ? 1.227 -36 -10.406 1 93.44 76 CYS B O 1
ATOM 3041 N N . GLY B 1 77 ? 1.681 -35.344 -8.281 1 95.69 77 GLY B N 1
ATOM 3042 C CA . GLY B 1 77 ? 1.938 -34 -8.742 1 95.69 77 GLY B CA 1
ATOM 3043 C C . GLY B 1 77 ? 2.992 -33.281 -7.926 1 95.69 77 GLY B C 1
ATOM 3044 O O . GLY B 1 77 ? 3.041 -33.406 -6.703 1 95.69 77 GLY B O 1
ATOM 3045 N N . VAL B 1 78 ? 3.908 -32.531 -8.602 1 97.19 78 VAL B N 1
ATOM 3046 C CA . VAL B 1 78 ? 4.809 -31.578 -7.977 1 97.19 78 VAL B CA 1
ATOM 3047 C C . VAL B 1 78 ? 4.281 -30.156 -8.18 1 97.19 78 VAL B C 1
ATOM 3049 O O . VAL B 1 78 ? 4.332 -29.625 -9.289 1 97.19 78 VAL B O 1
ATOM 3052 N N . PHE B 1 79 ? 3.832 -29.594 -7.105 1 96.75 79 PHE B N 1
ATOM 3053 C CA . PHE B 1 79 ? 3.299 -28.234 -7.125 1 96.75 79 PHE B CA 1
ATOM 3054 C C . PHE B 1 79 ? 4.406 -27.219 -6.895 1 96.75 79 PHE B C 1
ATOM 3056 O O . PHE B 1 79 ? 4.93 -27.094 -5.785 1 96.75 79 PHE B O 1
ATOM 3063 N N . LEU B 1 80 ? 4.695 -26.469 -7.969 1 97.75 80 LEU B N 1
ATOM 3064 C CA . LEU B 1 80 ? 5.781 -25.5 -7.895 1 97.75 80 LEU B CA 1
ATOM 3065 C C . LEU B 1 80 ? 5.242 -24.094 -7.668 1 97.75 80 LEU B C 1
ATOM 3067 O O . LEU B 1 80 ? 4.223 -23.719 -8.25 1 97.75 80 LEU B O 1
ATOM 3071 N N . LEU B 1 81 ? 5.859 -23.406 -6.82 1 95.94 81 LEU B N 1
ATOM 3072 C CA . LEU B 1 81 ? 5.488 -22.047 -6.488 1 95.94 81 LEU B CA 1
ATOM 3073 C C . LEU B 1 81 ? 6.73 -21.172 -6.301 1 95.94 81 LEU B C 1
ATOM 3075 O O . LEU B 1 81 ? 7.758 -21.656 -5.82 1 95.94 81 LEU B O 1
ATOM 3079 N N . THR B 1 82 ? 6.648 -19.922 -6.727 1 95.69 82 THR B N 1
ATOM 3080 C CA . THR B 1 82 ? 7.742 -18.984 -6.543 1 95.69 82 THR B CA 1
ATOM 3081 C C . THR B 1 82 ? 7.211 -17.625 -6.102 1 95.69 82 THR B C 1
ATOM 3083 O O . THR B 1 82 ? 6.035 -17.5 -5.746 1 95.69 82 THR B O 1
ATOM 3086 N N . ASP B 1 83 ? 8.047 -16.625 -6.039 1 93 83 ASP B N 1
ATOM 3087 C CA . ASP B 1 83 ? 7.664 -15.281 -5.617 1 93 83 ASP B CA 1
ATOM 3088 C C . ASP B 1 83 ? 6.633 -14.68 -6.566 1 93 83 ASP B C 1
ATOM 3090 O O . ASP B 1 83 ? 6.555 -15.062 -7.734 1 93 83 ASP B O 1
ATOM 3094 N N . ALA B 1 84 ? 5.926 -13.711 -6.02 1 93.25 84 ALA B N 1
ATOM 3095 C CA . ALA B 1 84 ? 4.801 -13.109 -6.734 1 93.25 84 ALA B CA 1
ATOM 3096 C C . ALA B 1 84 ? 5.254 -12.523 -8.07 1 93.25 84 ALA B C 1
ATOM 3098 O O . ALA B 1 84 ? 4.496 -12.516 -9.039 1 93.25 84 ALA B O 1
ATOM 3099 N N . ASP B 1 85 ? 6.449 -12.016 -8.164 1 92.94 85 ASP B N 1
ATOM 3100 C CA . ASP B 1 85 ? 6.918 -11.305 -9.344 1 92.94 85 ASP B CA 1
ATOM 3101 C C . ASP B 1 85 ? 7.801 -12.203 -10.211 1 92.94 85 ASP B C 1
ATOM 3103 O O . ASP B 1 85 ? 8.68 -11.711 -10.922 1 92.94 85 ASP B O 1
ATOM 3107 N N . LYS B 1 86 ? 7.602 -13.492 -10.062 1 96.38 86 LYS B N 1
ATOM 3108 C CA . LYS B 1 86 ? 8.375 -14.438 -10.859 1 96.38 86 LYS B CA 1
ATOM 3109 C C . LYS B 1 86 ? 7.473 -15.5 -11.492 1 96.38 86 LYS B C 1
ATOM 3111 O O . LYS B 1 86 ? 6.328 -15.672 -11.07 1 96.38 86 LYS B O 1
ATOM 3116 N N . LEU B 1 87 ? 8.047 -16.141 -12.516 1 98.25 87 LEU B N 1
ATOM 3117 C CA . LEU B 1 87 ? 7.418 -17.25 -13.219 1 98.25 87 LEU B CA 1
ATOM 3118 C C . LEU B 1 87 ? 8.203 -18.531 -13 1 98.25 87 LEU B C 1
ATOM 3120 O O . LEU B 1 87 ? 9.383 -18.5 -12.648 1 98.25 87 LEU B O 1
ATOM 3124 N N . VAL B 1 88 ? 7.559 -19.609 -13.188 1 98.44 88 VAL B N 1
ATOM 3125 C CA . VAL B 1 88 ? 8.211 -20.906 -13.086 1 98.44 88 VAL B CA 1
ATOM 3126 C C . VAL B 1 88 ? 8.578 -21.406 -14.484 1 98.44 88 VAL B C 1
ATOM 3128 O O . VAL B 1 88 ? 7.707 -21.547 -15.352 1 98.44 88 VAL B O 1
ATOM 3131 N N . GLU B 1 89 ? 9.82 -21.641 -14.695 1 98.38 89 GLU B N 1
ATOM 3132 C CA . GLU B 1 89 ? 10.328 -22.25 -15.922 1 98.38 89 GLU B CA 1
ATOM 3133 C C . GLU B 1 89 ? 10.781 -23.672 -15.68 1 98.38 89 GLU B C 1
ATOM 3135 O O . GLU B 1 89 ? 11.539 -23.938 -14.742 1 98.38 89 GLU B O 1
ATOM 3140 N N . ILE B 1 90 ? 10.367 -24.578 -16.531 1 97.38 90 ILE B N 1
ATOM 3141 C CA . ILE B 1 90 ? 10.695 -25.984 -16.344 1 97.38 90 ILE B CA 1
ATOM 3142 C C . ILE B 1 90 ? 11.297 -26.547 -17.625 1 97.38 90 ILE B C 1
ATOM 3144 O O . ILE B 1 90 ? 10.773 -26.312 -18.719 1 97.38 90 ILE B O 1
ATOM 3148 N N . TYR B 1 91 ? 12.391 -27.203 -17.484 1 95.38 91 TYR B N 1
ATOM 3149 C CA . TYR B 1 91 ? 13.055 -27.922 -18.562 1 95.38 91 TYR B CA 1
ATOM 3150 C C . TYR B 1 91 ? 13.156 -29.406 -18.234 1 95.38 91 TYR B C 1
ATOM 3152 O O . TYR B 1 91 ? 13.852 -29.812 -17.297 1 95.38 91 TYR B O 1
ATOM 3160 N N . PHE B 1 92 ? 12.453 -30.219 -19.047 1 93.88 92 PHE B N 1
ATOM 3161 C CA . PHE B 1 92 ? 12.547 -31.656 -18.859 1 93.88 92 PHE B CA 1
ATOM 3162 C C . PHE B 1 92 ? 13.789 -32.219 -19.547 1 93.88 92 PHE B C 1
ATOM 3164 O O . PHE B 1 92 ? 13.805 -32.375 -20.781 1 93.88 92 PHE B O 1
ATOM 3171 N N . ASP B 1 93 ? 14.758 -32.562 -18.734 1 90.62 93 ASP B N 1
ATOM 3172 C CA . ASP B 1 93 ? 16.016 -33 -19.328 1 90.62 93 ASP B CA 1
ATOM 3173 C C . ASP B 1 93 ? 16.062 -34.531 -19.5 1 90.62 93 ASP B C 1
ATOM 3175 O O . ASP B 1 93 ? 16.891 -35.031 -20.266 1 90.62 93 ASP B O 1
ATOM 3179 N N . TYR B 1 94 ? 15.242 -35.25 -18.75 1 90.88 94 TYR B N 1
ATOM 3180 C CA . TYR B 1 94 ? 15.219 -36.688 -18.844 1 90.88 94 TYR B CA 1
ATOM 3181 C C . TYR B 1 94 ? 13.812 -37.25 -18.625 1 90.88 94 TYR B C 1
ATOM 3183 O O . TYR B 1 94 ? 13.141 -36.844 -17.656 1 90.88 94 TYR B O 1
ATOM 3191 N N . ILE B 1 95 ? 13.359 -38.062 -19.547 1 92.06 95 ILE B N 1
ATOM 3192 C CA . ILE B 1 95 ? 12.055 -38.719 -19.406 1 92.06 95 ILE B CA 1
ATOM 3193 C C . ILE B 1 95 ? 12.164 -40.188 -19.812 1 92.06 95 ILE B C 1
ATOM 3195 O O . ILE B 1 95 ? 12.57 -40.5 -20.938 1 92.06 95 ILE B O 1
ATOM 3199 N N . ASP B 1 96 ? 11.898 -41.031 -18.938 1 91.56 96 ASP B N 1
ATOM 3200 C CA . ASP B 1 96 ? 11.766 -42.469 -19.172 1 91.56 96 ASP B CA 1
ATOM 3201 C C . ASP B 1 96 ? 10.391 -42.969 -18.734 1 91.56 96 ASP B C 1
ATOM 3203 O O . ASP B 1 96 ? 10.258 -43.594 -17.688 1 91.56 96 ASP B O 1
ATOM 3207 N N . LEU B 1 97 ? 9.453 -42.656 -19.578 1 91.75 97 LEU B N 1
ATOM 3208 C CA . LEU B 1 97 ? 8.055 -43 -19.328 1 91.75 97 LEU B CA 1
ATOM 3209 C C . LEU B 1 97 ? 7.406 -43.594 -20.578 1 91.75 97 LEU B C 1
ATOM 3211 O O . LEU B 1 97 ? 6.684 -42.906 -21.297 1 91.75 97 LEU B O 1
ATOM 3215 N N . PRO B 1 98 ? 7.605 -44.875 -20.75 1 90.31 98 PRO B N 1
ATOM 3216 C CA . PRO B 1 98 ? 7 -45.5 -21.938 1 90.31 98 PRO B CA 1
ATOM 3217 C C . PRO B 1 98 ? 5.492 -45.281 -22 1 90.31 98 PRO B C 1
ATOM 3219 O O . PRO B 1 98 ? 4.781 -45.531 -21.031 1 90.31 98 PRO B O 1
ATOM 3222 N N . CYS B 1 99 ? 5.035 -44.906 -23.203 1 89.94 99 CYS B N 1
ATOM 3223 C CA . CYS B 1 99 ? 3.619 -44.625 -23.406 1 89.94 99 CYS B CA 1
ATOM 3224 C C . CYS B 1 99 ? 2.779 -45.875 -23.281 1 89.94 99 CYS B C 1
ATOM 3226 O O . CYS B 1 99 ? 1.695 -45.844 -22.703 1 89.94 99 CYS B O 1
ATOM 3228 N N . GLU B 1 100 ? 3.246 -46.969 -23.859 1 89.12 100 GLU B N 1
ATOM 3229 C CA . GLU B 1 100 ? 2.523 -48.25 -23.875 1 89.12 100 GLU B CA 1
ATOM 3230 C C . GLU B 1 100 ? 2.232 -48.75 -22.469 1 89.12 100 GLU B C 1
ATOM 3232 O O . GLU B 1 100 ? 1.228 -49.406 -22.234 1 89.12 100 GLU B O 1
ATOM 3237 N N . GLY B 1 101 ? 3.018 -48.375 -21.5 1 83.38 101 GLY B N 1
ATOM 3238 C CA . GLY B 1 101 ? 2.814 -48.812 -20.109 1 83.38 101 GLY B CA 1
ATOM 3239 C C . GLY B 1 101 ? 1.958 -47.844 -19.312 1 83.38 101 GLY B C 1
ATOM 3240 O O . GLY B 1 101 ? 1.692 -48.094 -18.141 1 83.38 101 GLY B O 1
ATOM 3241 N N . GLY B 1 102 ? 1.453 -46.781 -19.984 1 87.5 102 GLY B N 1
ATOM 3242 C CA . GLY B 1 102 ? 0.616 -45.812 -19.281 1 87.5 102 GLY B CA 1
ATOM 3243 C C . GLY B 1 102 ? 1.405 -44.688 -18.641 1 87.5 102 GLY B C 1
ATOM 3244 O O . GLY B 1 102 ? 0.87 -43.906 -17.844 1 87.5 102 GLY B O 1
ATOM 3245 N N . GLY B 1 103 ? 2.656 -44.719 -18.828 1 90.19 103 GLY B N 1
ATOM 3246 C CA . GLY B 1 103 ? 3.469 -43.625 -18.328 1 90.19 103 GLY B CA 1
ATOM 3247 C C . GLY B 1 103 ? 3.107 -42.281 -18.938 1 90.19 103 GLY B C 1
ATOM 3248 O O . GLY B 1 103 ? 2.805 -42.188 -20.125 1 90.19 103 GLY B O 1
ATOM 3249 N N . LEU B 1 104 ? 3 -41.25 -18.078 1 92.25 104 LEU B N 1
ATOM 3250 C CA . LEU B 1 104 ? 2.604 -39.938 -18.547 1 92.25 104 LEU B CA 1
ATOM 3251 C C . LEU B 1 104 ? 3.152 -38.844 -17.625 1 92.25 104 LEU B C 1
ATOM 3253 O O . LEU B 1 104 ? 3.168 -39.031 -16.406 1 92.25 104 LEU B O 1
ATOM 3257 N N . ILE B 1 105 ? 3.572 -37.781 -18.234 1 93.38 105 ILE B N 1
ATOM 3258 C CA . ILE B 1 105 ? 3.961 -36.594 -17.5 1 93.38 105 ILE B CA 1
ATOM 3259 C C . ILE B 1 105 ? 3.354 -35.344 -18.156 1 93.38 105 ILE B C 1
ATOM 3261 O O . ILE B 1 105 ? 3.203 -35.312 -19.375 1 93.38 105 ILE B O 1
ATOM 3265 N N . SER B 1 106 ? 2.939 -34.406 -17.359 1 94.56 106 SER B N 1
ATOM 3266 C CA . SER B 1 106 ? 2.273 -33.219 -17.891 1 94.56 106 SER B CA 1
ATOM 3267 C C . SER B 1 106 ? 2.732 -31.953 -17.188 1 94.56 106 SER B C 1
ATOM 3269 O O . SER B 1 106 ? 2.945 -31.953 -15.969 1 94.56 106 SER B O 1
ATOM 3271 N N . PHE B 1 107 ? 2.986 -30.969 -18.062 1 96.75 107 PHE B N 1
ATOM 3272 C CA . PHE B 1 107 ? 3.131 -29.594 -17.562 1 96.75 107 PHE B CA 1
ATOM 3273 C C . PHE B 1 107 ? 1.79 -28.875 -17.562 1 96.75 107 PHE B C 1
ATOM 3275 O O . PHE B 1 107 ? 1.061 -28.922 -18.547 1 96.75 107 PHE B O 1
ATOM 3282 N N . PHE B 1 108 ? 1.513 -28.25 -16.469 1 97.88 108 PHE B N 1
ATOM 3283 C CA . PHE B 1 108 ? 0.306 -27.422 -16.406 1 97.88 108 PHE B CA 1
ATOM 3284 C C . PHE B 1 108 ? 0.642 -26 -16.016 1 97.88 108 PHE B C 1
ATOM 3286 O O . PHE B 1 108 ? 1.313 -25.75 -15.016 1 97.88 108 PHE B O 1
ATOM 3293 N N . ASP B 1 109 ? 0.183 -25 -16.797 1 98.38 109 ASP B N 1
ATOM 3294 C CA . ASP B 1 109 ? 0.349 -23.578 -16.547 1 98.38 109 ASP B CA 1
ATOM 3295 C C . ASP B 1 109 ? -0.58 -23.094 -15.43 1 98.38 109 ASP B C 1
ATOM 3297 O O . ASP B 1 109 ? -1.619 -22.484 -15.695 1 98.38 109 ASP B O 1
ATOM 3301 N N . GLY B 1 110 ? -0.156 -23.328 -14.219 1 97.56 110 GLY B N 1
ATOM 3302 C CA . GLY B 1 110 ? -0.943 -23.109 -13.016 1 97.56 110 GLY B CA 1
ATOM 3303 C C . GLY B 1 110 ? -1.006 -24.328 -12.117 1 97.56 110 GLY B C 1
ATOM 3304 O O . GLY B 1 110 ? -0.084 -25.141 -12.102 1 97.56 110 GLY B O 1
ATOM 3305 N N . TRP B 1 111 ? -1.937 -24.281 -11.211 1 96.44 111 TRP B N 1
ATOM 3306 C CA . TRP B 1 111 ? -2.186 -25.422 -10.336 1 96.44 111 TRP B CA 1
ATOM 3307 C C . TRP B 1 111 ? -3.537 -26.062 -10.641 1 96.44 111 TRP B C 1
ATOM 3309 O O . TRP B 1 111 ? -4.48 -25.375 -11.039 1 96.44 111 TRP B O 1
ATOM 3319 N N . GLU B 1 112 ? -3.611 -27.281 -10.531 1 94 112 GLU B N 1
ATOM 3320 C CA . GLU B 1 112 ? -4.852 -28.047 -10.625 1 94 112 GLU B CA 1
ATOM 3321 C C . GLU B 1 112 ? -4.98 -29.016 -9.453 1 94 112 GLU B C 1
ATOM 3323 O O . GLU B 1 112 ? -4.098 -29.844 -9.227 1 94 112 GLU B O 1
ATOM 3328 N N . LEU B 1 113 ? -6.023 -28.828 -8.719 1 83.88 113 LEU B N 1
ATOM 3329 C CA . LEU B 1 113 ? -6.293 -29.75 -7.613 1 83.88 113 LEU B CA 1
ATOM 3330 C C . LEU B 1 113 ? -7.77 -30.109 -7.555 1 83.88 113 LEU B C 1
ATOM 3332 O O . LEU B 1 113 ? -8.625 -29.25 -7.379 1 83.88 113 LEU B O 1
ATOM 3336 N N . ASN B 1 114 ? -8.055 -31.375 -7.762 1 82.81 114 ASN B N 1
ATOM 3337 C CA . ASN B 1 114 ? -9.406 -31.906 -7.695 1 82.81 114 ASN B CA 1
ATOM 3338 C C . ASN B 1 114 ? -10.328 -31.219 -8.711 1 82.81 114 ASN B C 1
ATOM 3340 O O . ASN B 1 114 ? -11.445 -30.828 -8.375 1 82.81 114 ASN B O 1
ATOM 3344 N N . GLY B 1 115 ? -9.781 -30.984 -9.766 1 86.44 115 GLY B N 1
ATOM 3345 C CA . GLY B 1 115 ? -10.57 -30.422 -10.852 1 86.44 115 GLY B CA 1
ATOM 3346 C C . GLY B 1 115 ? -10.688 -28.906 -10.781 1 86.44 115 GLY B C 1
ATOM 3347 O O . GLY B 1 115 ? -11.367 -28.281 -11.602 1 86.44 115 GLY B O 1
ATOM 3348 N N . GLN B 1 116 ? -10.133 -28.359 -9.797 1 90.69 116 GLN B N 1
ATOM 3349 C CA . GLN B 1 116 ? -10.148 -26.906 -9.664 1 90.69 116 GLN B CA 1
ATOM 3350 C C . GLN B 1 116 ? -8.82 -26.297 -10.117 1 90.69 116 GLN B C 1
ATOM 3352 O O . GLN B 1 116 ? -7.754 -26.859 -9.852 1 90.69 116 GLN B O 1
ATOM 3357 N N . PHE B 1 117 ? -8.93 -25.141 -10.727 1 94 117 PHE B N 1
ATOM 3358 C CA . PHE B 1 117 ? -7.754 -24.562 -11.383 1 94 117 PHE B CA 1
ATOM 3359 C C . PHE B 1 117 ? -7.379 -23.219 -10.758 1 94 117 PHE B C 1
ATOM 3361 O O . PHE B 1 117 ? -8.258 -22.453 -10.352 1 94 117 PHE B O 1
ATOM 3368 N N . PHE B 1 118 ? -6.117 -23.047 -10.734 1 94.31 118 PHE B N 1
ATOM 3369 C CA . PHE B 1 118 ? -5.582 -21.734 -10.438 1 94.31 118 PHE B CA 1
ATOM 3370 C C . PHE B 1 118 ? -4.625 -21.266 -11.531 1 94.31 118 PHE B C 1
ATOM 3372 O O . PHE B 1 118 ? -3.65 -21.969 -11.836 1 94.31 118 PHE B O 1
ATOM 3379 N N . PRO B 1 119 ? -4.695 -20.172 -11.93 1 95 119 PRO B N 1
ATOM 3380 C CA . PRO B 1 119 ? -5.875 -19.312 -11.867 1 95 119 PRO B CA 1
ATOM 3381 C C . PRO B 1 119 ? -7.109 -19.938 -12.508 1 95 119 PRO B C 1
ATOM 3383 O O . PRO B 1 119 ? -6.996 -20.953 -13.203 1 95 119 PRO B O 1
ATOM 3386 N N . SER B 1 120 ? -8.234 -19.344 -12.18 1 92.5 120 SER B N 1
ATOM 3387 C CA . SER B 1 120 ? -9.453 -19.812 -12.836 1 92.5 120 SER B CA 1
ATOM 3388 C C . SER B 1 120 ? -9.375 -19.641 -14.344 1 92.5 120 SER B C 1
ATOM 3390 O O . SER B 1 120 ? -8.594 -18.812 -14.836 1 92.5 120 SER B O 1
ATOM 3392 N N . ASN B 1 121 ? -10.156 -20.438 -15.016 1 92.06 121 ASN B N 1
ATOM 3393 C CA . ASN B 1 121 ? -10.133 -20.391 -16.469 1 92.06 121 ASN B CA 1
ATOM 3394 C C . ASN B 1 121 ? -10.469 -19 -17 1 92.06 121 ASN B C 1
ATOM 3396 O O . ASN B 1 121 ? -9.906 -18.547 -18 1 92.06 121 ASN B O 1
ATOM 3400 N N . GLU B 1 122 ? -11.383 -18.312 -16.328 1 90.19 122 GLU B N 1
ATOM 3401 C CA . GLU B 1 122 ? -11.82 -17 -16.766 1 90.19 122 GLU B CA 1
ATOM 3402 C C . GLU B 1 122 ? -10.734 -15.945 -16.531 1 90.19 122 GLU B C 1
ATOM 3404 O O . GLU B 1 122 ? -10.695 -14.922 -17.219 1 90.19 122 GLU B O 1
ATOM 3409 N N . ASP B 1 123 ? -9.844 -16.219 -15.656 1 94.19 123 ASP B N 1
ATOM 3410 C CA . ASP B 1 123 ? -8.875 -15.211 -15.258 1 94.19 123 ASP B CA 1
ATOM 3411 C C . ASP B 1 123 ? -7.492 -15.508 -15.836 1 94.19 123 ASP B C 1
ATOM 3413 O O . ASP B 1 123 ? -6.574 -14.695 -15.711 1 94.19 123 ASP B O 1
ATOM 3417 N N . HIS B 1 124 ? -7.328 -16.641 -16.422 1 95.94 124 HIS B N 1
ATOM 3418 C CA . HIS B 1 124 ? -6.055 -16.969 -17.047 1 95.94 124 HIS B CA 1
ATOM 3419 C C . HIS B 1 124 ? -5.977 -16.422 -18.469 1 95.94 124 HIS B C 1
ATOM 3421 O O . HIS B 1 124 ? -6.969 -16.453 -19.203 1 95.94 124 HIS B O 1
ATOM 3427 N N . PRO B 1 125 ? -4.816 -16.031 -18.906 1 95.56 125 PRO B N 1
ATOM 3428 C CA . PRO B 1 125 ? -4.715 -15.461 -20.25 1 95.56 125 PRO B CA 1
ATOM 3429 C C . PRO B 1 125 ? -4.855 -16.516 -21.344 1 95.56 125 PRO B C 1
ATOM 3431 O O . PRO B 1 125 ? -5.191 -16.188 -22.484 1 95.56 125 PRO B O 1
ATOM 3434 N N . LYS B 1 126 ? -4.582 -17.781 -21.031 1 97 126 LYS B N 1
ATOM 3435 C CA . LYS B 1 126 ? -4.695 -18.875 -22 1 97 126 LYS B CA 1
ATOM 3436 C C . LYS B 1 126 ? -5.934 -19.719 -21.734 1 97 126 LYS B C 1
ATOM 3438 O O . LYS B 1 126 ? -6.281 -19.969 -20.578 1 97 126 LYS B O 1
ATOM 3443 N N . PRO B 1 127 ? -6.582 -20.172 -22.828 1 96.06 127 PRO B N 1
ATOM 3444 C CA . PRO B 1 127 ? -7.637 -21.172 -22.594 1 96.06 127 PRO B CA 1
ATOM 3445 C C . PRO B 1 127 ? -7.109 -22.453 -21.984 1 96.06 127 PRO B C 1
ATOM 3447 O O . PRO B 1 127 ? -5.918 -22.766 -22.109 1 96.06 127 PRO B O 1
ATOM 3450 N N . LEU B 1 128 ? -7.961 -23.172 -21.328 1 94.44 128 LEU B N 1
ATOM 3451 C CA . LEU B 1 128 ? -7.578 -24.359 -20.578 1 94.44 128 LEU B CA 1
ATOM 3452 C C . LEU B 1 128 ? -6.832 -25.344 -21.469 1 94.44 128 LEU B C 1
ATOM 3454 O O . LEU B 1 128 ? -5.867 -25.969 -21.031 1 94.44 128 LEU B O 1
ATOM 3458 N N . SER B 1 129 ? -7.223 -25.469 -22.703 1 94.75 129 SER B N 1
ATOM 3459 C CA . SER B 1 129 ? -6.633 -26.422 -23.641 1 94.75 129 SER B CA 1
ATOM 3460 C C . SER B 1 129 ? -5.16 -26.109 -23.891 1 94.75 129 SER B C 1
ATOM 3462 O O . SER B 1 129 ? -4.387 -26.984 -24.266 1 94.75 129 SER B O 1
ATOM 3464 N N . GLN B 1 130 ? -4.773 -24.891 -23.672 1 96.81 130 GLN B N 1
ATOM 3465 C CA . GLN B 1 130 ? -3.402 -24.469 -23.938 1 96.81 130 GLN B CA 1
ATOM 3466 C C . GLN B 1 130 ? -2.572 -24.438 -22.656 1 96.81 130 GLN B C 1
ATOM 3468 O O . GLN B 1 130 ? -1.391 -24.094 -22.688 1 96.81 130 GLN B O 1
ATOM 3473 N N . ARG B 1 131 ? -3.199 -24.859 -21.609 1 97.5 131 ARG B N 1
ATOM 3474 C CA . ARG B 1 131 ? -2.502 -24.812 -20.328 1 97.5 131 ARG B CA 1
ATOM 3475 C C . ARG B 1 131 ? -1.889 -26.156 -20 1 97.5 131 ARG B C 1
ATOM 3477 O O . ARG B 1 131 ? -1.111 -26.281 -19.047 1 97.5 131 ARG B O 1
ATOM 3484 N N . PHE B 1 132 ? -2.215 -27.156 -20.828 1 95.12 132 PHE B N 1
ATOM 3485 C CA . PHE B 1 132 ? -1.703 -28.5 -20.625 1 95.12 132 PHE B CA 1
ATOM 3486 C C . PHE B 1 132 ? -0.729 -28.875 -21.734 1 95.12 132 PHE B C 1
ATOM 3488 O O . PHE B 1 132 ? -0.973 -28.594 -22.906 1 95.12 132 PHE B O 1
ATOM 3495 N N . SER B 1 133 ? 0.404 -29.422 -21.328 1 94.19 133 SER B N 1
ATOM 3496 C CA . SER B 1 133 ? 1.308 -30.109 -22.234 1 94.19 133 SER B CA 1
ATOM 3497 C C . SER B 1 133 ? 1.674 -31.484 -21.719 1 94.19 133 SER B C 1
ATOM 3499 O O . SER B 1 133 ? 2.395 -31.625 -20.734 1 94.19 133 SER B O 1
ATOM 3501 N N . GLU B 1 134 ? 1.161 -32.469 -22.391 1 91.62 134 GLU B N 1
ATOM 3502 C CA . GLU B 1 134 ? 1.357 -33.844 -21.969 1 91.62 134 GLU B CA 1
ATOM 3503 C C . GLU B 1 134 ? 2.322 -34.594 -22.891 1 91.62 134 GLU B C 1
ATOM 3505 O O . GLU B 1 134 ? 2.279 -34.406 -24.109 1 91.62 134 GLU B O 1
ATOM 3510 N N . PHE B 1 135 ? 3.195 -35.375 -22.297 1 88.75 135 PHE B N 1
ATOM 3511 C CA . PHE B 1 135 ? 4.086 -36.156 -23.141 1 88.75 135 PHE B CA 1
ATOM 3512 C C . PHE B 1 135 ? 4.535 -37.438 -22.438 1 88.75 135 PHE B C 1
ATOM 3514 O O . PHE B 1 135 ? 4.402 -37.531 -21.219 1 88.75 135 PHE B O 1
ATOM 3521 N N . CYS B 1 136 ? 4.902 -38.406 -23.172 1 89.81 136 CYS B N 1
ATOM 3522 C CA . CYS B 1 136 ? 5.438 -39.688 -22.75 1 89.81 136 CYS B CA 1
ATOM 3523 C C . CYS B 1 136 ? 6.539 -40.156 -23.688 1 89.81 136 CYS B C 1
ATOM 3525 O O . CYS B 1 136 ? 6.832 -39.5 -24.688 1 89.81 136 CYS B O 1
ATOM 3527 N N . GLY B 1 137 ? 7.172 -41.25 -23.375 1 86.5 137 GLY B N 1
ATOM 3528 C CA . GLY B 1 137 ? 8.227 -41.812 -24.219 1 86.5 137 GLY B CA 1
ATOM 3529 C C . GLY B 1 137 ? 9.594 -41.75 -23.562 1 86.5 137 GLY B C 1
ATOM 3530 O O . GLY B 1 137 ? 9.695 -41.531 -22.344 1 86.5 137 GLY B O 1
ATOM 3531 N N . ILE B 1 138 ? 10.508 -42.344 -24.344 1 76.12 138 ILE B N 1
ATOM 3532 C CA . ILE B 1 138 ? 11.906 -42.312 -23.922 1 76.12 138 ILE B CA 1
ATOM 3533 C C . ILE B 1 138 ? 12.68 -41.281 -24.719 1 76.12 138 ILE B C 1
ATOM 3535 O O . ILE B 1 138 ? 12.945 -41.469 -25.906 1 76.12 138 ILE B O 1
ATOM 3539 N N . ARG B 1 139 ? 12.312 -39.969 -24.484 1 68.81 139 ARG B N 1
ATOM 3540 C CA . ARG B 1 139 ? 12.969 -38.938 -25.266 1 68.81 139 ARG B CA 1
ATOM 3541 C C . ARG B 1 139 ? 13.461 -37.812 -24.375 1 68.81 139 ARG B C 1
ATOM 3543 O O . ARG B 1 139 ? 12.938 -37.594 -23.281 1 68.81 139 ARG B O 1
ATOM 3550 N N . LYS B 1 140 ? 14.648 -37.344 -24.906 1 64.06 140 LYS B N 1
ATOM 3551 C CA . LYS B 1 140 ? 15.062 -36.062 -24.359 1 64.06 140 LYS B CA 1
ATOM 3552 C C . LYS B 1 140 ? 14.172 -34.938 -24.891 1 64.06 140 LYS B C 1
ATOM 3554 O O . LYS B 1 140 ? 14 -34.781 -26.094 1 64.06 140 LYS B O 1
ATOM 3559 N N . ASN B 1 141 ? 13.219 -34.625 -24.094 1 63 141 ASN B N 1
ATOM 3560 C CA . ASN B 1 141 ? 12.383 -33.5 -24.469 1 63 141 ASN B CA 1
ATOM 3561 C C . ASN B 1 141 ? 13.109 -32.156 -24.281 1 63 141 ASN B C 1
ATOM 3563 O O . ASN B 1 141 ? 13.734 -31.938 -23.25 1 63 141 ASN B O 1
ATOM 3567 N N . LYS B 1 142 ? 13.359 -31.469 -25.375 1 72.19 142 LYS B N 1
ATOM 3568 C CA . LYS B 1 142 ? 14.109 -30.219 -25.344 1 72.19 142 LYS B CA 1
ATOM 3569 C C . LYS B 1 142 ? 13.18 -29.016 -25.141 1 72.19 142 LYS B C 1
ATOM 3571 O O . LYS B 1 142 ? 13.602 -27.875 -25.266 1 72.19 142 LYS B O 1
ATOM 3576 N N . GLN B 1 143 ? 12.023 -29.297 -24.656 1 83.62 143 GLN B N 1
ATOM 3577 C CA . GLN B 1 143 ? 11.102 -28.172 -24.594 1 83.62 143 GLN B CA 1
ATOM 3578 C C . GLN B 1 143 ? 11.172 -27.469 -23.25 1 83.62 143 GLN B C 1
ATOM 3580 O O . GLN B 1 143 ? 11.328 -28.125 -22.219 1 83.62 143 GLN B O 1
ATOM 3585 N N . ILE B 1 144 ? 11.141 -26.188 -23.266 1 93.81 144 ILE B N 1
ATOM 3586 C CA . ILE B 1 144 ? 11.086 -25.328 -22.094 1 93.81 144 ILE B CA 1
ATOM 3587 C C . ILE B 1 144 ? 9.672 -24.812 -21.891 1 93.81 144 ILE B C 1
ATOM 3589 O O . ILE B 1 144 ? 9.047 -24.297 -22.828 1 93.81 144 ILE B O 1
ATOM 3593 N N . PHE B 1 145 ? 9.156 -25.078 -20.719 1 96.81 145 PHE B N 1
ATOM 3594 C CA . PHE B 1 145 ? 7.824 -24.594 -20.375 1 96.81 145 PHE B CA 1
ATOM 3595 C C . PHE B 1 145 ? 7.902 -23.453 -19.359 1 96.81 145 PHE B C 1
ATOM 3597 O O . PHE B 1 145 ? 8.656 -23.531 -18.391 1 96.81 145 PHE B O 1
ATOM 3604 N N . VAL B 1 146 ? 7.141 -22.406 -19.609 1 98.12 146 VAL B N 1
ATOM 3605 C CA . VAL B 1 146 ? 7.109 -21.266 -18.688 1 98.12 146 VAL B CA 1
ATOM 3606 C C . VAL B 1 146 ? 5.672 -20.969 -18.281 1 98.12 146 VAL B C 1
ATOM 3608 O O . VAL B 1 146 ? 4.773 -20.906 -19.125 1 98.12 146 VAL B O 1
ATOM 3611 N N . SER B 1 147 ? 5.496 -20.875 -17.047 1 98.56 147 SER B N 1
ATOM 3612 C CA . SER B 1 147 ? 4.16 -20.578 -16.547 1 98.56 147 SER B CA 1
ATOM 3613 C C . SER B 1 147 ? 3.791 -19.109 -16.812 1 98.56 147 SER B C 1
ATOM 3615 O O . SER B 1 147 ? 4.66 -18.297 -17.125 1 98.56 147 SER B O 1
ATOM 3617 N N . SER B 1 148 ? 2.488 -18.781 -16.703 1 98.19 148 SER B N 1
ATOM 3618 C CA . SER B 1 148 ? 1.998 -17.406 -16.891 1 98.19 148 SER B CA 1
ATOM 3619 C C . SER B 1 148 ? 1.916 -16.672 -15.562 1 98.19 148 SER B C 1
ATOM 3621 O O . SER B 1 148 ? 1.715 -15.445 -15.539 1 98.19 148 SER B O 1
ATOM 3623 N N . GLN B 1 149 ? 1.933 -17.391 -14.453 1 97.69 149 GLN B N 1
ATOM 3624 C CA . GLN B 1 149 ? 1.913 -16.859 -13.094 1 97.69 149 GLN B CA 1
ATOM 3625 C C . GLN B 1 149 ? 2.969 -17.531 -12.219 1 97.69 149 GLN B C 1
ATOM 3627 O O . GLN B 1 149 ? 3.768 -18.344 -12.711 1 97.69 149 GLN B O 1
ATOM 3632 N N . ASN B 1 150 ? 2.941 -17.266 -10.898 1 96.88 150 ASN B N 1
ATOM 3633 C CA . ASN B 1 150 ? 4.027 -17.734 -10.039 1 96.88 150 ASN B CA 1
ATOM 3634 C C . ASN B 1 150 ? 3.805 -19.172 -9.586 1 96.88 150 ASN B C 1
ATOM 3636 O O . ASN B 1 150 ? 4.281 -19.578 -8.523 1 96.88 150 ASN B O 1
ATOM 3640 N N . ALA B 1 151 ? 3.051 -19.938 -10.352 1 97.31 151 ALA B N 1
ATOM 3641 C CA . ALA B 1 151 ? 2.736 -21.312 -10.008 1 97.31 151 ALA B CA 1
ATOM 3642 C C . ALA B 1 151 ? 2.707 -22.203 -11.25 1 97.31 151 ALA B C 1
ATOM 3644 O O . ALA B 1 151 ? 2.242 -21.781 -12.305 1 97.31 151 ALA B O 1
ATOM 3645 N N . ALA B 1 152 ? 3.145 -23.391 -11.078 1 98.56 152 ALA B N 1
ATOM 3646 C CA . ALA B 1 152 ? 3.094 -24.406 -12.109 1 98.56 152 ALA B CA 1
ATOM 3647 C C . ALA B 1 152 ? 2.979 -25.812 -11.5 1 98.56 152 ALA B C 1
ATOM 3649 O O . ALA B 1 152 ? 3.27 -26 -10.312 1 98.56 152 ALA B O 1
ATOM 3650 N N . LEU B 1 153 ? 2.543 -26.703 -12.336 1 98.31 153 LEU B N 1
ATOM 3651 C CA . LEU B 1 153 ? 2.324 -28.062 -11.852 1 98.31 153 LEU B CA 1
ATOM 3652 C C . LEU B 1 153 ? 2.902 -29.094 -12.82 1 98.31 153 LEU B C 1
ATOM 3654 O O . LEU B 1 153 ? 2.725 -28.969 -14.031 1 98.31 153 LEU B O 1
ATOM 3658 N N . VAL B 1 154 ? 3.684 -29.984 -12.305 1 97.44 154 VAL B N 1
ATOM 3659 C CA . VAL B 1 154 ? 4.098 -31.172 -13.039 1 97.44 154 VAL B CA 1
ATOM 3660 C C . VAL B 1 154 ? 3.316 -32.375 -12.539 1 97.44 154 VAL B C 1
ATOM 3662 O O . VAL B 1 154 ? 3.471 -32.781 -11.391 1 97.44 154 VAL B O 1
ATOM 3665 N N . GLN B 1 155 ? 2.508 -32.875 -13.344 1 96.31 155 GLN B N 1
ATOM 3666 C CA . GLN B 1 155 ? 1.755 -34.094 -13.023 1 96.31 155 GLN B CA 1
ATOM 3667 C C . GLN B 1 155 ? 2.355 -35.312 -13.719 1 96.31 155 GLN B C 1
ATOM 3669 O O . GLN B 1 155 ? 2.812 -35.219 -14.859 1 96.31 155 GLN B O 1
ATOM 3674 N N . TYR B 1 156 ? 2.271 -36.469 -13.023 1 94.12 156 TYR B N 1
ATOM 3675 C CA . TYR B 1 156 ? 2.91 -37.625 -13.648 1 94.12 156 TYR B CA 1
ATOM 3676 C C . TYR B 1 156 ? 2.273 -38.906 -13.172 1 94.12 156 TYR B C 1
ATOM 3678 O O . TYR B 1 156 ? 1.676 -38.969 -12.094 1 94.12 156 TYR B O 1
ATOM 3686 N N . ARG B 1 157 ? 2.371 -39.875 -13.953 1 92.94 157 ARG B N 1
ATOM 3687 C CA . ARG B 1 157 ? 2.035 -41.281 -13.695 1 92.94 157 ARG B CA 1
ATOM 3688 C C . ARG B 1 157 ? 3.135 -42.188 -14.203 1 92.94 157 ARG B C 1
ATOM 3690 O O . ARG B 1 157 ? 3.432 -42.219 -15.398 1 92.94 157 ARG B O 1
ATOM 3697 N N . VAL B 1 158 ? 3.766 -42.844 -13.266 1 91.25 158 VAL B N 1
ATOM 3698 C CA . VAL B 1 158 ? 4.863 -43.75 -13.594 1 91.25 158 VAL B CA 1
ATOM 3699 C C . VAL B 1 158 ? 4.535 -45.156 -13.102 1 91.25 158 VAL B C 1
ATOM 3701 O O . VAL B 1 158 ? 4.996 -45.562 -12.039 1 91.25 158 VAL B O 1
ATOM 3704 N N . PRO B 1 159 ? 3.973 -45.969 -13.906 1 88.5 159 PRO B N 1
ATOM 3705 C CA . PRO B 1 159 ? 3.479 -47.25 -13.453 1 88.5 159 PRO B CA 1
ATOM 3706 C C . PRO B 1 159 ? 4.586 -48.312 -13.344 1 88.5 159 PRO B C 1
ATOM 3708 O O . PRO B 1 159 ? 4.426 -49.312 -12.648 1 88.5 159 PRO B O 1
ATOM 3711 N N . GLN B 1 160 ? 5.684 -48.219 -14.008 1 87.69 160 GLN B N 1
ATOM 3712 C CA . GLN B 1 160 ? 6.715 -49.25 -14.047 1 87.69 160 GLN B CA 1
ATOM 3713 C C . GLN B 1 160 ? 7.855 -48.906 -13.086 1 87.69 160 GLN B C 1
ATOM 3715 O O . GLN B 1 160 ? 8.398 -47.812 -13.117 1 87.69 160 GLN B O 1
ATOM 3720 N N . ARG B 1 161 ? 8.211 -49.844 -12.352 1 87.69 161 ARG B N 1
ATOM 3721 C CA . ARG B 1 161 ? 9.297 -49.688 -11.391 1 87.69 161 ARG B CA 1
ATOM 3722 C C . ARG B 1 161 ? 10.609 -49.344 -12.094 1 87.69 161 ARG B C 1
ATOM 3724 O O . ARG B 1 161 ? 10.914 -49.938 -13.148 1 87.69 161 ARG B O 1
ATOM 3731 N N . GLY B 1 162 ? 11.422 -48.562 -11.406 1 87.5 162 GLY B N 1
ATOM 3732 C CA . GLY B 1 162 ? 12.742 -48.219 -11.906 1 87.5 162 GLY B CA 1
ATOM 3733 C C . GLY B 1 162 ? 12.734 -47.125 -12.961 1 87.5 162 GLY B C 1
ATOM 3734 O O . GLY B 1 162 ? 13.789 -46.656 -13.391 1 87.5 162 GLY B O 1
ATOM 3735 N N . ARG B 1 163 ? 11.578 -46.781 -13.406 1 90.25 163 ARG B N 1
ATOM 3736 C CA . ARG B 1 163 ? 11.453 -45.719 -14.391 1 90.25 163 ARG B CA 1
ATOM 3737 C C . ARG B 1 163 ? 11.164 -44.375 -13.719 1 90.25 163 ARG B C 1
ATOM 3739 O O . ARG B 1 163 ? 10.797 -44.344 -12.539 1 90.25 163 ARG B O 1
ATOM 3746 N N . GLY B 1 164 ? 11.43 -43.281 -14.523 1 92.5 164 GLY B N 1
ATOM 3747 C CA . GLY B 1 164 ? 11.25 -42 -13.906 1 92.5 164 GLY B CA 1
ATOM 3748 C C . GLY B 1 164 ? 11.547 -40.844 -14.844 1 92.5 164 GLY B C 1
ATOM 3749 O O . GLY B 1 164 ? 11.414 -40.969 -16.062 1 92.5 164 GLY B O 1
ATOM 3750 N N . PHE B 1 165 ? 11.766 -39.719 -14.227 1 93.19 165 PHE B N 1
ATOM 3751 C CA . PHE B 1 165 ? 12.031 -38.5 -14.977 1 93.19 165 PHE B CA 1
ATOM 3752 C C . PHE B 1 165 ? 12.82 -37.5 -14.141 1 93.19 165 PHE B C 1
ATOM 3754 O O . PHE B 1 165 ? 13.008 -37.719 -12.938 1 93.19 165 PHE B O 1
ATOM 3761 N N . SER B 1 166 ? 13.312 -36.5 -14.789 1 94.06 166 SER B N 1
ATOM 3762 C CA . SER B 1 166 ? 13.914 -35.344 -14.102 1 94.06 166 SER B CA 1
ATOM 3763 C C . SER B 1 166 ? 13.664 -34.062 -14.859 1 94.06 166 SER B C 1
ATOM 3765 O O . SER B 1 166 ? 13.438 -34.062 -16.062 1 94.06 166 SER B O 1
ATOM 3767 N N . PHE B 1 167 ? 13.625 -33.031 -14.148 1 95.25 167 PHE B N 1
ATOM 3768 C CA . PHE B 1 167 ? 13.469 -31.719 -14.758 1 95.25 167 PHE B CA 1
ATOM 3769 C C . PHE B 1 167 ? 14.195 -30.641 -13.945 1 95.25 167 PHE B C 1
ATOM 3771 O O . PHE B 1 167 ? 14.469 -30.844 -12.758 1 95.25 167 PHE B O 1
ATOM 3778 N N . ILE B 1 168 ? 14.438 -29.531 -14.586 1 96.5 168 ILE B N 1
ATOM 3779 C CA . ILE B 1 168 ? 15.117 -28.391 -13.977 1 96.5 168 ILE B CA 1
ATOM 3780 C C . ILE B 1 168 ? 14.148 -27.219 -13.836 1 96.5 168 ILE B C 1
ATOM 3782 O O . ILE B 1 168 ? 13.422 -26.891 -14.781 1 96.5 168 ILE B O 1
ATOM 3786 N N . VAL B 1 169 ? 14.148 -26.688 -12.672 1 98.06 169 VAL B N 1
ATOM 3787 C CA . VAL B 1 169 ? 13.273 -25.562 -12.383 1 98.06 169 VAL B CA 1
ATOM 3788 C C . VAL B 1 169 ? 14.109 -24.281 -12.266 1 98.06 169 VAL B C 1
ATOM 3790 O O . VAL B 1 169 ? 15.125 -24.25 -11.57 1 98.06 169 VAL B O 1
ATOM 3793 N N . ARG B 1 170 ? 13.672 -23.281 -12.969 1 97.94 170 ARG B N 1
ATOM 3794 C CA . ARG B 1 170 ? 14.227 -21.938 -12.867 1 97.94 170 ARG B CA 1
ATOM 3795 C C . ARG B 1 170 ? 13.117 -20.906 -12.688 1 97.94 170 ARG B C 1
ATOM 3797 O O . ARG B 1 170 ? 11.992 -21.109 -13.141 1 97.94 170 ARG B O 1
ATOM 3804 N N . PHE B 1 171 ? 13.469 -19.891 -12.008 1 97.88 171 PHE B N 1
ATOM 3805 C CA . PHE B 1 171 ? 12.516 -18.812 -11.82 1 97.88 171 PHE B CA 1
ATOM 3806 C C . PHE B 1 171 ? 12.891 -17.609 -12.672 1 97.88 171 PHE B C 1
ATOM 3808 O O . PHE B 1 171 ? 14.062 -17.219 -12.734 1 97.88 171 PHE B O 1
ATOM 3815 N N . LYS B 1 172 ? 11.875 -17.078 -13.383 1 97.56 172 LYS B N 1
ATOM 3816 C CA . LYS B 1 172 ? 12.07 -15.922 -14.25 1 97.56 172 LYS B CA 1
ATOM 3817 C C . LYS B 1 172 ? 11.258 -14.727 -13.766 1 97.56 172 LYS B C 1
ATOM 3819 O O . LYS B 1 172 ? 10.156 -14.898 -13.234 1 97.56 172 LYS B O 1
ATOM 3824 N N . LYS B 1 173 ? 11.789 -13.594 -14.047 1 95.94 173 LYS B N 1
ATOM 3825 C CA . LYS B 1 173 ? 11.07 -12.383 -13.664 1 95.94 173 LYS B CA 1
ATOM 3826 C C . LYS B 1 173 ? 9.758 -12.25 -14.438 1 95.94 173 LYS B C 1
ATOM 3828 O O . LYS B 1 173 ? 9.719 -12.516 -15.641 1 95.94 173 LYS B O 1
ATOM 3833 N N . ASN B 1 174 ? 8.742 -11.883 -13.766 1 95.88 174 ASN B N 1
ATOM 3834 C CA . ASN B 1 174 ? 7.449 -11.555 -14.359 1 95.88 174 ASN B CA 1
ATOM 3835 C C . ASN B 1 174 ? 7.207 -10.047 -14.367 1 95.88 174 ASN B C 1
ATOM 3837 O O . ASN B 1 174 ? 6.98 -9.445 -13.32 1 95.88 174 ASN B O 1
ATOM 3841 N N . PRO B 1 175 ? 7.176 -9.43 -15.43 1 94 175 PRO B N 1
ATOM 3842 C CA . PRO B 1 175 ? 7.039 -7.973 -15.484 1 94 175 PRO B CA 1
ATOM 3843 C C . PRO B 1 175 ? 5.621 -7.504 -15.172 1 94 175 PRO B C 1
ATOM 3845 O O . PRO B 1 175 ? 5.406 -6.32 -14.898 1 94 175 PRO B O 1
ATOM 3848 N N . LYS B 1 176 ? 4.68 -8.414 -15.258 1 94.5 176 LYS B N 1
ATOM 3849 C CA . LYS B 1 176 ? 3.291 -8.031 -15.016 1 94.5 176 LYS B CA 1
ATOM 3850 C C . LYS B 1 176 ? 2.559 -9.094 -14.203 1 94.5 176 LYS B C 1
ATOM 3852 O O . LYS B 1 176 ? 1.615 -9.719 -14.703 1 94.5 176 LYS B O 1
ATOM 3857 N N . PRO B 1 177 ? 2.996 -9.227 -12.93 1 96.12 177 PRO B N 1
ATOM 3858 C CA . PRO B 1 177 ? 2.277 -10.211 -12.117 1 96.12 177 PRO B CA 1
ATOM 3859 C C . PRO B 1 177 ? 0.784 -9.914 -12.016 1 96.12 177 PRO B C 1
ATOM 3861 O O . PRO B 1 177 ? 0.395 -8.758 -11.812 1 96.12 177 PRO B O 1
ATOM 3864 N N . CYS B 1 178 ? -0.067 -10.914 -12.164 1 96.38 178 CYS B N 1
ATOM 3865 C CA . CYS B 1 178 ? -1.512 -10.711 -12.141 1 96.38 178 CYS B CA 1
ATOM 3866 C C . CYS B 1 178 ? -2.186 -11.695 -11.195 1 96.38 178 CYS B C 1
ATOM 3868 O O . CYS B 1 178 ? -2.842 -11.289 -10.234 1 96.38 178 CYS B O 1
ATOM 3870 N N . ASN B 1 179 ? -2.057 -12.938 -11.43 1 96.25 179 ASN B N 1
ATOM 3871 C CA . ASN B 1 179 ? -2.58 -13.961 -10.531 1 96.25 179 ASN B CA 1
ATOM 3872 C C . ASN B 1 179 ? -1.48 -14.555 -9.656 1 96.25 179 ASN B C 1
ATOM 3874 O O . ASN B 1 179 ? -0.552 -15.188 -10.164 1 96.25 179 ASN B O 1
ATOM 3878 N N . ILE B 1 180 ? -1.672 -14.375 -8.336 1 95.75 180 ILE B N 1
ATOM 3879 C CA . ILE B 1 180 ? -0.567 -14.656 -7.43 1 95.75 180 ILE B CA 1
ATOM 3880 C C . ILE B 1 180 ? -1.024 -15.648 -6.355 1 95.75 180 ILE B C 1
ATOM 3882 O O . ILE B 1 180 ? -2.104 -15.492 -5.781 1 95.75 180 ILE B O 1
ATOM 3886 N N . LEU B 1 181 ? -0.223 -16.625 -6.16 1 93.38 181 LEU B N 1
ATOM 3887 C CA . LEU B 1 181 ? -0.394 -17.531 -5.027 1 93.38 181 LEU B CA 1
ATOM 3888 C C . LEU B 1 181 ? 0.575 -17.188 -3.902 1 93.38 181 LEU B C 1
ATOM 3890 O O . LEU B 1 181 ? 1.769 -16.984 -4.141 1 93.38 181 LEU B O 1
ATOM 3894 N N . ILE B 1 182 ? -0.024 -17.047 -2.748 1 89.62 182 ILE B N 1
ATOM 3895 C CA . ILE B 1 182 ? 0.799 -16.75 -1.584 1 89.62 182 ILE B CA 1
ATOM 3896 C C . ILE B 1 182 ? 0.845 -17.953 -0.65 1 89.62 182 ILE B C 1
ATOM 3898 O O . ILE B 1 182 ? -0.198 -18.5 -0.27 1 89.62 182 ILE B O 1
ATOM 3902 N N . GLU B 1 183 ? 1.935 -18.516 -0.321 1 75.5 183 GLU B N 1
ATOM 3903 C CA . GLU B 1 183 ? 2.068 -19.656 0.58 1 75.5 183 GLU B CA 1
ATOM 3904 C C . GLU B 1 183 ? 2.551 -19.219 1.959 1 75.5 183 GLU B C 1
ATOM 3906 O O . GLU B 1 183 ? 2.262 -19.875 2.961 1 75.5 183 GLU B O 1
ATOM 3911 N N . GLY B 1 184 ? 3.279 -18.141 2.146 1 67.25 184 GLY B N 1
ATOM 3912 C CA . GLY B 1 184 ? 3.896 -17.766 3.41 1 67.25 184 GLY B CA 1
ATOM 3913 C C . GLY B 1 184 ? 2.965 -16.984 4.324 1 67.25 184 GLY B C 1
ATOM 3914 O O . GLY B 1 184 ? 1.751 -16.969 4.113 1 67.25 184 GLY B O 1
ATOM 3915 N N . THR B 1 185 ? 3.281 -16.766 5.617 1 59.06 185 THR B N 1
ATOM 3916 C CA . THR B 1 185 ? 2.459 -16.297 6.727 1 59.06 185 THR B CA 1
ATOM 3917 C C . THR B 1 185 ? 2.049 -14.836 6.508 1 59.06 185 THR B C 1
ATOM 3919 O O . THR B 1 185 ? 0.953 -14.43 6.898 1 59.06 185 THR B O 1
ATOM 3922 N N . ALA B 1 186 ? 2.84 -14.078 6.227 1 60.75 186 ALA B N 1
ATOM 3923 C CA . ALA B 1 186 ? 2.393 -12.688 6.172 1 60.75 186 ALA B CA 1
ATOM 3924 C C . ALA B 1 186 ? 3.025 -11.953 4.992 1 60.75 186 ALA B C 1
ATOM 3926 O O . ALA B 1 186 ? 4.246 -11.992 4.812 1 60.75 186 ALA B O 1
ATOM 3927 N N . ASP B 1 187 ? 1.937 -11.461 4.281 1 81.88 187 ASP B N 1
ATOM 3928 C CA . ASP B 1 187 ? 2.518 -10.844 3.098 1 81.88 187 ASP B CA 1
ATOM 3929 C C . ASP B 1 187 ? 1.711 -9.617 2.666 1 81.88 187 ASP B C 1
ATOM 3931 O O . ASP B 1 187 ? 0.55 -9.469 3.053 1 81.88 187 ASP B O 1
ATOM 3935 N N . VAL B 1 188 ? 2.344 -8.68 2.434 1 92.38 188 VAL B N 1
ATOM 3936 C CA . VAL B 1 188 ? 1.771 -7.539 1.723 1 92.38 188 VAL B CA 1
ATOM 3937 C C . VAL B 1 188 ? 2.166 -7.598 0.248 1 92.38 188 VAL B C 1
ATOM 3939 O O . VAL B 1 188 ? 3.316 -7.895 -0.081 1 92.38 188 VAL B O 1
ATOM 3942 N N . TYR B 1 189 ? 1.146 -7.469 -0.649 1 94.94 189 TYR B N 1
ATOM 3943 C CA . TYR B 1 189 ? 1.439 -7.363 -2.074 1 94.94 189 TYR B CA 1
ATOM 3944 C C . TYR B 1 189 ? 0.416 -6.484 -2.779 1 94.94 189 TYR B C 1
ATOM 3946 O O . TYR B 1 189 ? -0.784 -6.582 -2.516 1 94.94 189 TYR B O 1
ATOM 3954 N N . THR B 1 190 ? 0.889 -5.648 -3.656 1 96.44 190 THR B N 1
ATOM 3955 C CA . THR B 1 190 ? -0.017 -4.77 -4.387 1 96.44 190 THR B CA 1
ATOM 3956 C C . THR B 1 190 ? -0.445 -5.414 -5.707 1 96.44 190 THR B C 1
ATOM 3958 O O . THR B 1 190 ? 0.394 -5.703 -6.562 1 96.44 190 THR B O 1
ATOM 3961 N N . LEU B 1 191 ? -1.74 -5.637 -5.852 1 96.69 191 LEU B N 1
ATOM 3962 C CA . LEU B 1 191 ? -2.301 -6.094 -7.117 1 96.69 191 LEU B CA 1
ATOM 3963 C C . LEU B 1 191 ? -2.479 -4.93 -8.086 1 96.69 191 LEU B C 1
ATOM 3965 O O . LEU B 1 191 ? -2.949 -3.859 -7.695 1 96.69 191 LEU B O 1
ATOM 3969 N N . ARG B 1 192 ? -2.068 -5.117 -9.297 1 94.12 192 ARG B N 1
ATOM 3970 C CA . ARG B 1 192 ? -2.229 -4.117 -10.352 1 94.12 192 ARG B CA 1
ATOM 3971 C C . ARG B 1 192 ? -2.752 -4.754 -11.633 1 94.12 192 ARG B C 1
ATOM 3973 O O . ARG B 1 192 ? -2.41 -5.895 -11.953 1 94.12 192 ARG B O 1
ATOM 3980 N N . ASN B 1 193 ? -3.562 -3.965 -12.383 1 92.44 193 ASN B N 1
ATOM 3981 C CA . ASN B 1 193 ? -3.988 -4.441 -13.695 1 92.44 193 ASN B CA 1
ATOM 3982 C C . ASN B 1 193 ? -3.123 -3.857 -14.805 1 92.44 193 ASN B C 1
ATOM 3984 O O . ASN B 1 193 ? -3.299 -4.203 -15.977 1 92.44 193 ASN B O 1
ATOM 3988 N N . TYR B 1 194 ? -2.213 -2.957 -14.414 1 89.44 194 TYR B N 1
ATOM 3989 C CA . TYR B 1 194 ? -1.285 -2.334 -15.352 1 89.44 194 TYR B CA 1
ATOM 3990 C C . TYR B 1 194 ? -2.031 -1.7 -16.516 1 89.44 194 TYR B C 1
ATOM 3992 O O . TYR B 1 194 ? -1.586 -1.779 -17.656 1 89.44 194 TYR B O 1
ATOM 4000 N N . GLY B 1 195 ? -3.273 -1.244 -16.25 1 83.81 195 GLY B N 1
ATOM 4001 C CA . GLY B 1 195 ? -4.074 -0.542 -17.234 1 83.81 195 GLY B CA 1
ATOM 4002 C C . GLY B 1 195 ? -4.742 -1.472 -18.234 1 83.81 195 GLY B C 1
ATOM 4003 O O . GLY B 1 195 ? -5.23 -1.028 -19.281 1 83.81 195 GLY B O 1
ATOM 4004 N N . LYS B 1 196 ? -4.754 -2.701 -17.969 1 89.94 196 LYS B N 1
ATOM 4005 C CA . LYS B 1 196 ? -5.281 -3.674 -18.922 1 89.94 196 LYS B CA 1
ATOM 4006 C C . LYS B 1 196 ? -6.637 -4.207 -18.469 1 89.94 196 LYS B C 1
ATOM 4008 O O . LYS B 1 196 ? -7.004 -4.066 -17.297 1 89.94 196 LYS B O 1
ATOM 4013 N N . HIS B 1 197 ? -7.371 -4.691 -19.453 1 93 197 HIS B N 1
ATOM 4014 C CA . HIS B 1 197 ? -8.625 -5.375 -19.156 1 93 197 HIS B CA 1
ATOM 4015 C C . HIS B 1 197 ? -8.383 -6.824 -18.75 1 93 197 HIS B C 1
ATOM 4017 O O . HIS B 1 197 ? -8.547 -7.738 -19.562 1 93 197 HIS B O 1
ATOM 4023 N N . VAL B 1 198 ? -7.977 -7.031 -17.531 1 94.81 198 VAL B N 1
ATOM 4024 C CA . VAL B 1 198 ? -7.672 -8.359 -17.016 1 94.81 198 VAL B CA 1
ATOM 4025 C C . VAL B 1 198 ? -8.164 -8.477 -15.57 1 94.81 198 VAL B C 1
ATOM 4027 O O . VAL B 1 198 ? -8.266 -7.469 -14.859 1 94.81 198 VAL B O 1
ATOM 4030 N N . ASN B 1 199 ? -8.516 -9.664 -15.188 1 95.75 199 ASN B N 1
ATOM 4031 C CA . ASN B 1 199 ? -8.82 -9.969 -13.789 1 95.75 199 ASN B CA 1
ATOM 4032 C C . ASN B 1 199 ? -7.617 -10.586 -13.078 1 95.75 199 ASN B C 1
ATOM 4034 O O . ASN B 1 199 ? -7.051 -11.57 -13.555 1 95.75 199 ASN B O 1
ATOM 4038 N N . CYS B 1 200 ? -7.191 -9.953 -12.008 1 96.81 200 CYS B N 1
ATOM 4039 C CA . CYS B 1 200 ? -6.035 -10.43 -11.258 1 96.81 200 CYS B CA 1
ATOM 4040 C C . CYS B 1 200 ? -6.438 -10.875 -9.859 1 96.81 200 CYS B C 1
ATOM 4042 O O . CYS B 1 200 ? -7.461 -10.438 -9.328 1 96.81 200 CYS B O 1
ATOM 4044 N N . SER B 1 201 ? -5.656 -11.766 -9.266 1 95.75 201 SER B N 1
ATOM 4045 C CA . SER B 1 201 ? -6.051 -12.266 -7.953 1 95.75 201 SER B CA 1
ATOM 4046 C C . SER B 1 201 ? -4.832 -12.5 -7.066 1 95.75 201 SER B C 1
ATOM 4048 O O . SER B 1 201 ? -3.734 -12.758 -7.562 1 95.75 201 SER B O 1
ATOM 4050 N N . LEU B 1 202 ? -4.992 -12.242 -5.875 1 95.44 202 LEU B N 1
ATOM 4051 C CA . LEU B 1 202 ? -4.098 -12.664 -4.805 1 95.44 202 LEU B CA 1
ATOM 4052 C C . LEU B 1 202 ? -4.762 -13.711 -3.922 1 95.44 202 LEU B C 1
ATOM 4054 O O . LEU B 1 202 ? -5.777 -13.438 -3.279 1 95.44 202 LEU B O 1
ATOM 4058 N N . THR B 1 203 ? -4.215 -14.906 -3.869 1 93.44 203 THR B N 1
ATOM 4059 C CA . THR B 1 203 ? -4.852 -16.031 -3.182 1 93.44 203 THR B CA 1
ATOM 4060 C C . THR B 1 203 ? -3.895 -16.656 -2.178 1 93.44 203 THR B C 1
ATOM 4062 O O . THR B 1 203 ? -2.748 -16.969 -2.512 1 93.44 203 THR B O 1
ATOM 4065 N N . THR B 1 204 ? -4.363 -16.781 -0.992 1 92.62 204 THR B N 1
ATOM 4066 C CA . THR B 1 204 ? -3.602 -17.516 0.013 1 92.62 204 THR B CA 1
ATOM 4067 C C . THR B 1 204 ? -4.094 -18.969 0.115 1 92.62 204 THR B C 1
ATOM 4069 O O . THR B 1 204 ? -5.25 -19.25 -0.196 1 92.62 204 THR B O 1
ATOM 4072 N N . LEU B 1 205 ? -3.248 -19.844 0.572 1 89.31 205 LEU B N 1
ATOM 4073 C CA . LEU B 1 205 ? -3.613 -21.25 0.772 1 89.31 205 LEU B CA 1
ATOM 4074 C C . LEU B 1 205 ? -3.865 -21.531 2.248 1 89.31 205 LEU B C 1
ATOM 4076 O O . LEU B 1 205 ? -3.541 -22.625 2.734 1 89.31 205 LEU B O 1
ATOM 4080 N N . TYR B 1 206 ? -4.289 -20.5 3.016 1 88.88 206 TYR B N 1
ATOM 4081 C CA . TYR B 1 206 ? -4.594 -20.594 4.438 1 88.88 206 TYR B CA 1
ATOM 4082 C C . TYR B 1 206 ? -5.664 -19.578 4.836 1 88.88 206 TYR B C 1
ATOM 4084 O O . TYR B 1 206 ? -5.875 -18.578 4.141 1 88.88 206 TYR B O 1
ATOM 4092 N N . PRO B 1 207 ? -6.363 -19.969 5.934 1 92.12 207 PRO B N 1
ATOM 4093 C CA . PRO B 1 207 ? -7.238 -18.922 6.477 1 92.12 207 PRO B CA 1
ATOM 4094 C C . PRO B 1 207 ? -6.477 -17.656 6.855 1 92.12 207 PRO B C 1
ATOM 4096 O O . PRO B 1 207 ? -5.348 -17.734 7.344 1 92.12 207 PRO B O 1
ATOM 4099 N N . ALA B 1 208 ? -7.141 -16.547 6.617 1 94.19 208 ALA B N 1
ATOM 4100 C CA . ALA B 1 208 ? -6.312 -15.352 6.758 1 94.19 208 ALA B CA 1
ATOM 4101 C C . ALA B 1 208 ? -7.117 -14.195 7.34 1 94.19 208 ALA B C 1
ATOM 4103 O O . ALA B 1 208 ? -8.328 -14.102 7.129 1 94.19 208 ALA B O 1
ATOM 4104 N N . HIS B 1 209 ? -6.391 -13.43 8.188 1 94.69 209 HIS B N 1
ATOM 4105 C CA . HIS B 1 209 ? -6.793 -12.047 8.414 1 94.69 209 HIS B CA 1
ATOM 4106 C C . HIS B 1 209 ? -6.383 -11.156 7.25 1 94.69 209 HIS B C 1
ATOM 4108 O O . HIS B 1 209 ? -5.246 -11.234 6.773 1 94.69 209 HIS B O 1
ATOM 4114 N N . VAL B 1 210 ? -7.34 -10.391 6.797 1 94.5 210 VAL B N 1
ATOM 4115 C CA . VAL B 1 210 ? -7.02 -9.57 5.633 1 94.5 210 VAL B CA 1
ATOM 4116 C C . VAL B 1 210 ? -7.367 -8.109 5.922 1 94.5 210 VAL B C 1
ATOM 4118 O O . VAL B 1 210 ? -8.383 -7.82 6.555 1 94.5 210 VAL B O 1
ATOM 4121 N N . LYS B 1 211 ? -6.52 -7.23 5.516 1 94.81 211 LYS B N 1
ATOM 4122 C CA . LYS B 1 211 ? -6.703 -5.785 5.648 1 94.81 211 LYS B CA 1
ATOM 4123 C C . LYS B 1 211 ? -6.207 -5.055 4.402 1 94.81 211 LYS B C 1
ATOM 4125 O O . LYS B 1 211 ? -5.094 -5.305 3.932 1 94.81 211 LYS B O 1
ATOM 4130 N N . VAL B 1 212 ? -7.016 -4.191 3.848 1 96.19 212 VAL B N 1
ATOM 4131 C CA . VAL B 1 212 ? -6.602 -3.404 2.691 1 96.19 212 VAL B CA 1
ATOM 4132 C C . VAL B 1 212 ? -5.844 -2.162 3.154 1 96.19 212 VAL B C 1
ATOM 4134 O O . VAL B 1 212 ? -6.387 -1.335 3.891 1 96.19 212 VAL B O 1
ATOM 4137 N N . LEU B 1 213 ? -4.645 -2.01 2.678 1 96.44 213 LEU B N 1
ATOM 4138 C CA . LEU B 1 213 ? -3.797 -0.905 3.111 1 96.44 213 LEU B CA 1
ATOM 4139 C C . LEU B 1 213 ? -3.947 0.294 2.182 1 96.44 213 LEU B C 1
ATOM 4141 O O . LEU B 1 213 ? -3.742 1.437 2.598 1 96.44 213 LEU B O 1
ATOM 4145 N N . SER B 1 214 ? -4.242 0.08 0.999 1 96.69 214 SER B N 1
ATOM 4146 C CA . SER B 1 214 ? -4.402 1.101 -0.031 1 96.69 214 SER B CA 1
ATOM 4147 C C . SER B 1 214 ? -5.324 0.617 -1.147 1 96.69 214 SER B C 1
ATOM 4149 O O . SER B 1 214 ? -5.258 -0.544 -1.557 1 96.69 214 SER B O 1
ATOM 4151 N N . LEU B 1 215 ? -6.168 1.488 -1.571 1 96.31 215 LEU B N 1
ATOM 4152 C CA . LEU B 1 215 ? -7.148 1.128 -2.59 1 96.31 215 LEU B CA 1
ATOM 4153 C C . LEU B 1 215 ? -7.25 2.217 -3.654 1 96.31 215 LEU B C 1
ATOM 4155 O O . LEU B 1 215 ? -7.344 3.402 -3.326 1 96.31 215 LEU B O 1
ATOM 4159 N N . GLY B 1 216 ? -7.137 1.944 -4.887 1 94.56 216 GLY B N 1
ATOM 4160 C CA . GLY B 1 216 ? -7.438 2.76 -6.051 1 94.56 216 GLY B CA 1
ATOM 4161 C C . GLY B 1 216 ? -8.047 1.969 -7.191 1 94.56 216 GLY B C 1
ATOM 4162 O O . GLY B 1 216 ? -7.328 1.467 -8.062 1 94.56 216 GLY B O 1
ATOM 4163 N N . VAL B 1 217 ? -9.359 1.817 -7.156 1 95.5 217 VAL B N 1
ATOM 4164 C CA . VAL B 1 217 ? -10.039 0.952 -8.117 1 95.5 217 VAL B CA 1
ATOM 4165 C C . VAL B 1 217 ? -11.297 1.643 -8.633 1 95.5 217 VAL B C 1
ATOM 4167 O O . VAL B 1 217 ? -12.164 2.039 -7.848 1 95.5 217 VAL B O 1
ATOM 4170 N N . GLY B 1 218 ? -11.43 1.761 -9.852 1 89.06 218 GLY B N 1
ATOM 4171 C CA . GLY B 1 218 ? -12.625 2.248 -10.516 1 89.06 218 GLY B CA 1
ATOM 4172 C C . GLY B 1 218 ? -12.758 3.758 -10.484 1 89.06 218 GLY B C 1
ATOM 4173 O O . GLY B 1 218 ? -13.797 4.309 -10.859 1 89.06 218 GLY B O 1
ATOM 4174 N N . LEU B 1 219 ? -12.133 4.477 -9.852 1 73.44 219 LEU B N 1
ATOM 4175 C CA . LEU B 1 219 ? -12.281 5.926 -9.781 1 73.44 219 LEU B CA 1
ATOM 4176 C C . LEU B 1 219 ? -10.984 6.625 -10.164 1 73.44 219 LEU B C 1
ATOM 4178 O O . LEU B 1 219 ? -10.906 7.855 -10.148 1 73.44 219 LEU B O 1
ATOM 4182 N N . SER B 1 220 ? -10.055 5.844 -10.203 1 58.31 220 SER B N 1
ATOM 4183 C CA . SER B 1 220 ? -8.781 6.484 -10.523 1 58.31 220 SER B CA 1
ATOM 4184 C C . SER B 1 220 ? -8.836 7.16 -11.891 1 58.31 220 SER B C 1
ATOM 4186 O O . SER B 1 220 ? -9.844 7.078 -12.594 1 58.31 220 SER B O 1
ATOM 4188 N N . PHE B 1 221 ? -7.609 7.688 -12.328 1 56.12 221 PHE B N 1
ATOM 4189 C CA . PHE B 1 221 ? -7.289 8.344 -13.586 1 56.12 221 PHE B CA 1
ATOM 4190 C C . PHE B 1 221 ? -7.887 7.578 -14.758 1 56.12 221 PHE B C 1
ATOM 4192 O O . PHE B 1 221 ? -7.68 6.371 -14.891 1 56.12 221 PHE B O 1
ATOM 4199 N N . SER B 1 222 ? -9.219 7.914 -15.016 1 55.44 222 SER B N 1
ATOM 4200 C CA . SER B 1 222 ? -9.609 7.426 -16.328 1 55.44 222 SER B CA 1
ATOM 4201 C C . SER B 1 222 ? -8.93 8.227 -17.438 1 55.44 222 SER B C 1
ATOM 4203 O O . SER B 1 222 ? -8.586 9.391 -17.25 1 55.44 222 SER B O 1
ATOM 4205 N N . LYS B 1 223 ? -8.438 7.508 -18.5 1 55.16 223 LYS B N 1
ATOM 4206 C CA . LYS B 1 223 ? -7.949 8.172 -19.703 1 55.16 223 LYS B CA 1
ATOM 4207 C C . LYS B 1 223 ? -8.703 9.477 -19.969 1 55.16 223 LYS B C 1
ATOM 4209 O O . LYS B 1 223 ? -8.133 10.445 -20.453 1 55.16 223 LYS B O 1
ATOM 4214 N N . ARG B 1 224 ? -10.008 9.477 -19.531 1 50.16 224 ARG B N 1
ATOM 4215 C CA . ARG B 1 224 ? -10.883 10.57 -19.938 1 50.16 224 ARG B CA 1
ATOM 4216 C C . ARG B 1 224 ? -10.992 11.617 -18.828 1 50.16 224 ARG B C 1
ATOM 4218 O O . ARG B 1 224 ? -11.352 12.766 -19.078 1 50.16 224 ARG B O 1
ATOM 4225 N N . THR B 1 225 ? -10.688 11.203 -17.625 1 57.38 225 THR B N 1
ATOM 4226 C CA . THR B 1 225 ? -11.008 12.148 -16.562 1 57.38 225 THR B CA 1
ATOM 4227 C C . THR B 1 225 ? -9.773 12.445 -15.719 1 57.38 225 THR B C 1
ATOM 4229 O O . THR B 1 225 ? -9.766 12.188 -14.516 1 57.38 225 THR B O 1
ATOM 4232 N N . VAL B 1 226 ? -8.695 12.969 -16.344 1 56.62 226 VAL B N 1
ATOM 4233 C CA . VAL B 1 226 ? -7.445 13.352 -15.68 1 56.62 226 VAL B CA 1
ATOM 4234 C C . VAL B 1 226 ? -7.715 14.461 -14.672 1 56.62 226 VAL B C 1
ATOM 4236 O O . VAL B 1 226 ? -8.391 15.445 -14.977 1 56.62 226 VAL B O 1
ATOM 4239 N N . GLY B 1 227 ? -7.344 14.305 -13.422 1 59.44 227 GLY B N 1
ATOM 4240 C CA . GLY B 1 227 ? -7.387 15.359 -12.422 1 59.44 227 GLY B CA 1
ATOM 4241 C C . GLY B 1 227 ? -8.625 15.297 -11.547 1 59.44 227 GLY B C 1
ATOM 4242 O O . GLY B 1 227 ? -8.812 16.125 -10.656 1 59.44 227 GLY B O 1
ATOM 4243 N N . LEU B 1 228 ? -9.422 14.336 -11.766 1 68.19 228 LEU B N 1
ATOM 4244 C CA . LEU B 1 228 ? -10.68 14.336 -11.016 1 68.19 228 LEU B CA 1
ATOM 4245 C C . LEU B 1 228 ? -10.625 13.328 -9.875 1 68.19 228 LEU B C 1
ATOM 4247 O O . LEU B 1 228 ? -11.602 13.172 -9.133 1 68.19 228 LEU B O 1
ATOM 4251 N N . GLU B 1 229 ? -9.422 12.914 -9.602 1 79.88 229 GLU B N 1
ATOM 4252 C CA . GLU B 1 229 ? -9.289 11.922 -8.539 1 79.88 229 GLU B CA 1
ATOM 4253 C C . GLU B 1 229 ? -9.453 12.555 -7.164 1 79.88 229 GLU B C 1
ATOM 4255 O O . GLU B 1 229 ? -8.891 13.617 -6.895 1 79.88 229 GLU B O 1
ATOM 4260 N N . VAL B 1 230 ? -10.367 11.867 -6.414 1 86.44 230 VAL B N 1
ATOM 4261 C CA . VAL B 1 230 ? -10.539 12.305 -5.031 1 86.44 230 VAL B CA 1
ATOM 4262 C C . VAL B 1 230 ? -10.648 11.086 -4.113 1 86.44 230 VAL B C 1
ATOM 4264 O O . VAL B 1 230 ? -11.047 10.008 -4.555 1 86.44 230 VAL B O 1
ATOM 4267 N N . GLU B 1 231 ? -10.336 11.375 -2.924 1 92.31 231 GLU B N 1
ATOM 4268 C CA . GLU B 1 231 ? -10.555 10.352 -1.905 1 92.31 231 GLU B CA 1
ATOM 4269 C C . GLU B 1 231 ? -12.039 10.094 -1.688 1 92.31 231 GLU B C 1
ATOM 4271 O O . GLU B 1 231 ? -12.773 10.977 -1.236 1 92.31 231 GLU B O 1
ATOM 4276 N N . THR B 1 232 ? -12.484 8.867 -1.967 1 92.19 232 THR B N 1
ATOM 4277 C CA . THR B 1 232 ? -13.883 8.5 -1.763 1 92.19 232 THR B CA 1
ATOM 4278 C C . THR B 1 232 ? -14.039 7.633 -0.516 1 92.19 232 THR B C 1
ATOM 4280 O O . THR B 1 232 ? -15.148 7.438 -0.021 1 92.19 232 THR B O 1
ATOM 4283 N N . GLY B 1 233 ? -12.852 7.211 -0.028 1 92.69 233 GLY B N 1
ATOM 4284 C CA . GLY B 1 233 ? -12.945 6.105 0.914 1 92.69 233 GLY B CA 1
ATOM 4285 C C . GLY B 1 233 ? -13.25 4.777 0.248 1 92.69 233 GLY B C 1
ATOM 4286 O O . GLY B 1 233 ? -13.328 4.695 -0.98 1 92.69 233 GLY B O 1
ATOM 4287 N N . THR B 1 234 ? -13.352 3.746 1.06 1 95.12 234 THR B N 1
ATOM 4288 C CA . THR B 1 234 ? -13.695 2.43 0.533 1 95.12 234 THR B CA 1
ATOM 4289 C C . THR B 1 234 ? -15.203 2.299 0.339 1 95.12 234 THR B C 1
ATOM 4291 O O . THR B 1 234 ? -15.969 2.445 1.292 1 95.12 234 THR B O 1
ATOM 4294 N N . LEU B 1 235 ? -15.578 2.162 -0.89 1 95.62 235 LEU B N 1
ATOM 4295 C CA . LEU B 1 235 ? -16.969 1.889 -1.21 1 95.62 235 LEU B CA 1
ATOM 4296 C C . LEU B 1 235 ? -17.25 0.388 -1.206 1 95.62 235 LEU B C 1
ATOM 4298 O O . LEU B 1 235 ? -16.375 -0.409 -1.552 1 95.62 235 LEU B O 1
ATOM 4302 N N . HIS B 1 236 ? -18.469 -0.014 -0.885 1 96.06 236 HIS B N 1
ATOM 4303 C CA . HIS B 1 236 ? -18.797 -1.422 -0.701 1 96.06 236 HIS B CA 1
ATOM 4304 C C . HIS B 1 236 ? -19.891 -1.863 -1.678 1 96.06 236 HIS B C 1
ATOM 4306 O O . HIS B 1 236 ? -20.578 -1.027 -2.268 1 96.06 236 HIS B O 1
ATOM 4312 N N . LYS B 1 237 ? -19.969 -3.188 -1.854 1 97.12 237 LYS B N 1
ATOM 4313 C CA . LYS B 1 237 ? -20.953 -3.814 -2.738 1 97.12 237 LYS B CA 1
ATOM 4314 C C . LYS B 1 237 ? -20.891 -3.211 -4.137 1 97.12 237 LYS B C 1
ATOM 4316 O O . LYS B 1 237 ? -21.922 -2.891 -4.723 1 97.12 237 LYS B O 1
ATOM 4321 N N . CYS B 1 238 ? -19.703 -3.025 -4.574 1 96.94 238 CYS B N 1
ATOM 4322 C CA . CYS B 1 238 ? -19.5 -2.326 -5.84 1 96.94 238 CYS B CA 1
ATOM 4323 C C . CYS B 1 238 ? -20.016 -3.164 -7.008 1 96.94 238 CYS B C 1
ATOM 4325 O O . CYS B 1 238 ? -20.547 -2.627 -7.977 1 96.94 238 CYS B O 1
ATOM 4327 N N . ASP B 1 239 ? -19.828 -4.453 -6.922 1 94.56 239 ASP B N 1
ATOM 4328 C CA . ASP B 1 239 ? -20.312 -5.328 -7.977 1 94.56 239 ASP B CA 1
ATOM 4329 C C . ASP B 1 239 ? -21.828 -5.25 -8.102 1 94.56 239 ASP B C 1
ATOM 4331 O O . ASP B 1 239 ? -22.375 -5.129 -9.203 1 94.56 239 ASP B O 1
ATOM 4335 N N . LYS B 1 240 ? -22.484 -5.254 -7.012 1 94.25 240 LYS B N 1
ATOM 4336 C CA . LYS B 1 240 ? -23.938 -5.203 -6.988 1 94.25 240 LYS B CA 1
ATOM 4337 C C . LYS B 1 240 ? -24.453 -3.848 -7.461 1 94.25 240 LYS B C 1
ATOM 4339 O O . LYS B 1 240 ? -25.578 -3.74 -7.965 1 94.25 240 LYS B O 1
ATOM 4344 N N . ARG B 1 241 ? -23.641 -2.873 -7.27 1 94 241 ARG B N 1
ATOM 4345 C CA . ARG B 1 241 ? -24.031 -1.527 -7.684 1 94 241 ARG B CA 1
ATOM 4346 C C . ARG B 1 241 ? -23.797 -1.328 -9.18 1 94 241 ARG B C 1
ATOM 4348 O O . ARG B 1 241 ? -24.047 -0.245 -9.711 1 94 241 ARG B O 1
ATOM 4355 N N . GLY B 1 242 ? -23.25 -2.287 -9.852 1 92.62 242 GLY B N 1
ATOM 4356 C CA . GLY B 1 242 ? -23.109 -2.268 -11.297 1 92.62 242 GLY B CA 1
ATOM 4357 C C . GLY B 1 242 ? -21.797 -1.67 -11.766 1 92.62 242 GLY B C 1
ATOM 4358 O O . GLY B 1 242 ? -21.641 -1.325 -12.938 1 92.62 242 GLY B O 1
ATOM 4359 N N . LEU B 1 243 ? -20.891 -1.472 -10.867 1 93.5 243 LEU B N 1
ATOM 4360 C CA . LEU B 1 243 ? -19.578 -0.959 -11.266 1 93.5 243 LEU B CA 1
ATOM 4361 C C . LEU B 1 243 ? -18.766 -2.041 -11.969 1 93.5 243 LEU B C 1
ATOM 4363 O O . LEU B 1 243 ? -18.875 -3.223 -11.625 1 93.5 243 LEU B O 1
ATOM 4367 N N . GLU B 1 244 ? -17.938 -1.605 -12.875 1 95.06 244 GLU B N 1
ATOM 4368 C CA . GLU B 1 244 ? -17.203 -2.559 -13.703 1 95.06 244 GLU B CA 1
ATOM 4369 C C . GLU B 1 244 ? -15.859 -2.902 -13.078 1 95.06 244 GLU B C 1
ATOM 4371 O O . GLU B 1 244 ? -15.266 -3.938 -13.391 1 95.06 244 GLU B O 1
ATOM 4376 N N . ASP B 1 245 ? -15.336 -2.037 -12.336 1 96.25 245 ASP B N 1
ATOM 4377 C CA . ASP B 1 245 ? -14.047 -2.246 -11.672 1 96.25 245 ASP B CA 1
ATOM 4378 C C . ASP B 1 245 ? -14.219 -2.373 -10.164 1 96.25 245 ASP B C 1
ATOM 4380 O O . ASP B 1 245 ? -14.75 -1.469 -9.516 1 96.25 245 ASP B O 1
ATOM 4384 N N . PHE B 1 246 ? -13.766 -3.443 -9.602 1 97.56 246 PHE B N 1
ATOM 4385 C CA . PHE B 1 246 ? -13.891 -3.68 -8.164 1 97.56 246 PHE B CA 1
ATOM 4386 C C . PHE B 1 246 ? -12.961 -4.809 -7.723 1 97.56 246 PHE B C 1
ATOM 4388 O O . PHE B 1 246 ? -12.391 -5.512 -8.562 1 97.56 246 PHE B O 1
ATOM 4395 N N . VAL B 1 247 ? -12.766 -4.93 -6.469 1 97.62 247 VAL B N 1
ATOM 4396 C CA . VAL B 1 247 ? -12.031 -6.039 -5.863 1 97.62 247 VAL B CA 1
ATOM 4397 C C . VAL B 1 247 ? -12.984 -6.891 -5.031 1 97.62 247 VAL B C 1
ATOM 4399 O O . VAL B 1 247 ? -13.656 -6.383 -4.129 1 97.62 247 VAL B O 1
ATOM 4402 N N . GLN B 1 248 ? -13.047 -8.133 -5.359 1 96.5 248 GLN B N 1
ATOM 4403 C CA . GLN B 1 248 ? -13.852 -9.078 -4.582 1 96.5 248 GLN B CA 1
ATOM 4404 C C . GLN B 1 248 ? -13.008 -9.75 -3.502 1 96.5 248 GLN B C 1
ATOM 4406 O O . GLN B 1 248 ? -11.922 -10.266 -3.785 1 96.5 248 GLN B O 1
ATOM 4411 N N . LEU B 1 249 ? -13.461 -9.633 -2.322 1 96 249 LEU B N 1
ATOM 4412 C CA . LEU B 1 249 ? -12.852 -10.352 -1.211 1 96 249 LEU B CA 1
ATOM 4413 C C . LEU B 1 249 ? -13.68 -11.578 -0.84 1 96 249 LEU B C 1
ATOM 4415 O O . LEU B 1 249 ? -14.898 -11.484 -0.662 1 96 249 LEU B O 1
ATOM 4419 N N . GLY B 1 250 ? -12.977 -12.742 -0.745 1 94.88 250 GLY B N 1
ATOM 4420 C CA . GLY B 1 250 ? -13.719 -13.945 -0.405 1 94.88 250 GLY B CA 1
ATOM 4421 C C . GLY B 1 250 ? -12.82 -15.125 -0.085 1 94.88 250 GLY B C 1
ATOM 4422 O O . GLY B 1 250 ? -11.625 -14.953 0.175 1 94.88 250 GLY B O 1
ATOM 4423 N N . GLY B 1 251 ? -13.477 -16.234 0.055 1 93.5 251 GLY B N 1
ATOM 4424 C CA . GLY B 1 251 ? -12.789 -17.484 0.339 1 93.5 251 GLY B CA 1
ATOM 4425 C C . GLY B 1 251 ? -13.508 -18.703 -0.215 1 93.5 251 GLY B C 1
ATOM 4426 O O . GLY B 1 251 ? -14.633 -18.594 -0.715 1 93.5 251 GLY B O 1
ATOM 4427 N N . GLY B 1 252 ? -12.773 -19.781 -0.195 1 90.88 252 GLY B N 1
ATOM 4428 C CA . GLY B 1 252 ? -13.32 -21.047 -0.645 1 90.88 252 GLY B CA 1
ATOM 4429 C C . GLY B 1 252 ? -12.516 -22.25 -0.166 1 90.88 252 GLY B C 1
ATOM 4430 O O . GLY B 1 252 ? -11.508 -22.078 0.53 1 90.88 252 GLY B O 1
ATOM 4431 N N . ASP B 1 253 ? -13.023 -23.422 -0.505 1 86.06 253 ASP B N 1
ATOM 4432 C CA . ASP B 1 253 ? -12.352 -24.641 -0.084 1 86.06 253 ASP B CA 1
ATOM 4433 C C . ASP B 1 253 ? -11.383 -25.141 -1.155 1 86.06 253 ASP B C 1
ATOM 4435 O O . ASP B 1 253 ? -10.578 -26.047 -0.905 1 86.06 253 ASP B O 1
ATOM 4439 N N . GLY B 1 254 ? -11.438 -24.531 -2.23 1 84.62 254 GLY B N 1
ATOM 4440 C CA . GLY B 1 254 ? -10.57 -24.938 -3.322 1 84.62 254 GLY B CA 1
ATOM 4441 C C . GLY B 1 254 ? -9.977 -23.781 -4.086 1 84.62 254 GLY B C 1
ATOM 4442 O O . GLY B 1 254 ? -10.055 -22.625 -3.637 1 84.62 254 GLY B O 1
ATOM 4443 N N . LEU B 1 255 ? -9.328 -24.094 -5.262 1 83.75 255 LEU B N 1
ATOM 4444 C CA . LEU B 1 255 ? -8.562 -23.109 -6.008 1 83.75 255 LEU B CA 1
ATOM 4445 C C . LEU B 1 255 ? -9.438 -22.375 -7.012 1 83.75 255 LEU B C 1
ATOM 4447 O O . LEU B 1 255 ? -9.023 -21.375 -7.598 1 83.75 255 LEU B O 1
ATOM 4451 N N . ASP B 1 256 ? -10.633 -22.906 -7.18 1 79.5 256 ASP B N 1
ATOM 4452 C CA . ASP B 1 256 ? -11.492 -22.328 -8.211 1 79.5 256 ASP B CA 1
ATOM 4453 C C . ASP B 1 256 ? -12.133 -21.031 -7.719 1 79.5 256 ASP B C 1
ATOM 4455 O O . ASP B 1 256 ? -13 -21.047 -6.844 1 79.5 256 ASP B O 1
ATOM 4459 N N . LEU B 1 257 ? -11.852 -19.969 -8.344 1 77 257 LEU B N 1
ATOM 4460 C CA . LEU B 1 257 ? -12.336 -18.641 -7.945 1 77 257 LEU B CA 1
ATOM 4461 C C . LEU B 1 257 ? -13.789 -18.453 -8.352 1 77 257 LEU B C 1
ATOM 4463 O O . LEU B 1 257 ? -14.469 -17.562 -7.848 1 77 257 LEU B O 1
ATOM 4467 N N . ALA B 1 258 ? -14.219 -19.25 -9.336 1 75.12 258 ALA B N 1
ATOM 4468 C CA . ALA B 1 258 ? -15.617 -19.172 -9.75 1 75.12 258 ALA B CA 1
ATOM 4469 C C . ALA B 1 258 ? -16.547 -19.578 -8.617 1 75.12 258 ALA B C 1
ATOM 4471 O O . ALA B 1 258 ? -17.719 -19.203 -8.602 1 75.12 258 ALA B O 1
ATOM 4472 N N . GLN B 1 259 ? -16.047 -20.312 -7.668 1 78.31 259 GLN B N 1
ATOM 4473 C CA . GLN B 1 259 ? -16.844 -20.797 -6.543 1 78.31 259 GLN B CA 1
ATOM 4474 C C . GLN B 1 259 ? -16.531 -19.984 -5.281 1 78.31 259 GLN B C 1
ATOM 4476 O O . GLN B 1 259 ? -16.828 -20.438 -4.168 1 78.31 259 GLN B O 1
ATOM 4481 N N . LEU B 1 260 ? -15.938 -18.906 -5.5 1 85.38 260 LEU B N 1
ATOM 4482 C CA . LEU B 1 260 ? -15.531 -18.062 -4.375 1 85.38 260 LEU B CA 1
ATOM 4483 C C . LEU B 1 260 ? -16.75 -17.531 -3.629 1 85.38 260 LEU B C 1
ATOM 4485 O O . LEU B 1 260 ? -17.672 -17 -4.242 1 85.38 260 LEU B O 1
ATOM 4489 N N . SER B 1 261 ? -16.828 -17.844 -2.34 1 92.62 261 SER B N 1
ATOM 4490 C CA . SER B 1 261 ? -17.781 -17.125 -1.493 1 92.62 261 SER B CA 1
ATOM 4491 C C . SER B 1 261 ? -17.328 -15.703 -1.219 1 92.62 261 SER B C 1
ATOM 4493 O O . SER B 1 261 ? -16.328 -15.484 -0.54 1 92.62 261 SER B O 1
ATOM 4495 N N . VAL B 1 262 ? -18.109 -14.805 -1.652 1 93.88 262 VAL B N 1
ATOM 4496 C CA . VAL B 1 262 ? -17.703 -13.406 -1.622 1 93.88 262 VAL B CA 1
ATOM 4497 C C . VAL B 1 262 ? -18.203 -12.742 -0.346 1 93.88 262 VAL B C 1
ATOM 4499 O O . VAL B 1 262 ? -19.391 -12.805 -0.037 1 93.88 262 VAL B O 1
ATOM 4502 N N . VAL B 1 263 ? -17.328 -12.156 0.36 1 94.56 263 VAL B N 1
ATOM 4503 C CA . VAL B 1 263 ? -17.672 -11.406 1.565 1 94.56 263 VAL B CA 1
ATOM 4504 C C . VAL B 1 263 ? -18.062 -9.984 1.193 1 94.56 263 VAL B C 1
ATOM 4506 O O . VAL B 1 263 ? -19.016 -9.43 1.751 1 94.56 263 VAL B O 1
ATOM 4509 N N . ASP B 1 264 ? -17.281 -9.391 0.328 1 94.94 264 ASP B N 1
ATOM 4510 C CA . ASP B 1 264 ? -17.531 -8.008 -0.082 1 94.94 264 ASP B CA 1
ATOM 4511 C C . ASP B 1 264 ? -16.891 -7.719 -1.438 1 94.94 264 ASP B C 1
ATOM 4513 O O . ASP B 1 264 ? -16.016 -8.461 -1.89 1 94.94 264 ASP B O 1
ATOM 4517 N N . SER B 1 265 ? -17.422 -6.82 -2.141 1 96.88 265 SER B N 1
ATOM 4518 C CA . SER B 1 265 ? -16.812 -6.223 -3.324 1 96.88 265 SER B CA 1
ATOM 4519 C C . SER B 1 265 ? -16.562 -4.73 -3.123 1 96.88 265 SER B C 1
ATOM 4521 O O . SER B 1 265 ? -17.5 -3.959 -2.932 1 96.88 265 SER B O 1
ATOM 4523 N N . ILE B 1 266 ? -15.328 -4.34 -3.219 1 97.25 266 ILE B N 1
ATOM 4524 C CA . ILE B 1 266 ? -15 -2.971 -2.836 1 97.25 266 ILE B CA 1
ATOM 4525 C C . ILE B 1 266 ? -14.414 -2.225 -4.035 1 97.25 266 ILE B C 1
ATOM 4527 O O . ILE B 1 266 ? -13.891 -2.844 -4.961 1 97.25 266 ILE B O 1
ATOM 4531 N N . CYS B 1 267 ? -14.562 -0.952 -4.086 1 96.88 267 CYS B N 1
ATOM 4532 C CA . CYS B 1 267 ? -13.977 -0.031 -5.051 1 96.88 267 CYS B CA 1
ATOM 4533 C C . CYS B 1 267 ? -13.781 1.351 -4.438 1 96.88 267 CYS B C 1
ATOM 4535 O O . CYS B 1 267 ? -14 1.538 -3.238 1 96.88 267 CYS B O 1
ATOM 4537 N N . GLY B 1 268 ? -13.195 2.248 -5.23 1 94.94 268 GLY B N 1
ATOM 4538 C CA . GLY B 1 268 ? -12.961 3.602 -4.754 1 94.94 268 GLY B CA 1
ATOM 4539 C C . GLY B 1 268 ? -11.492 3.906 -4.535 1 94.94 268 GLY B C 1
ATOM 4540 O O . GLY B 1 268 ? -10.617 3.176 -5.012 1 94.94 268 GLY B O 1
ATOM 4541 N N . MET B 1 269 ? -11.258 5.047 -3.934 1 94.25 269 MET B N 1
ATOM 4542 C CA . MET B 1 269 ? -9.906 5.492 -3.609 1 94.25 269 MET B CA 1
ATOM 4543 C C . MET B 1 269 ? -9.758 5.734 -2.111 1 94.25 269 MET B C 1
ATOM 4545 O O . MET B 1 269 ? -10.477 6.555 -1.536 1 94.25 269 MET B O 1
ATOM 4549 N N . ASN B 1 270 ? -8.953 5.004 -1.529 1 95.12 270 ASN B N 1
ATOM 4550 C CA . ASN B 1 270 ? -8.672 5.105 -0.101 1 95.12 270 ASN B CA 1
ATOM 4551 C C . ASN B 1 270 ? -7.184 4.949 0.191 1 95.12 270 ASN B C 1
ATOM 4553 O O . ASN B 1 270 ? -6.629 3.859 0.034 1 95.12 270 ASN B O 1
ATOM 4557 N N . SER B 1 271 ? -6.512 6.004 0.641 1 94.88 271 SER B N 1
ATOM 4558 C CA . SER B 1 271 ? -5.066 6.027 0.834 1 94.88 271 SER B CA 1
ATOM 4559 C C . SER B 1 271 ? -4.691 5.637 2.26 1 94.88 271 SER B C 1
ATOM 4561 O O . SER B 1 271 ? -3.51 5.539 2.594 1 94.88 271 SER B O 1
ATOM 4563 N N . SER B 1 272 ? -5.688 5.414 3.072 1 93.31 272 SER B N 1
ATOM 4564 C CA . SER B 1 272 ? -5.469 4.953 4.438 1 93.31 272 SER B CA 1
ATOM 4565 C C . SER B 1 272 ? -5.867 3.486 4.594 1 93.31 272 SER B C 1
ATOM 4567 O O . SER B 1 272 ? -6.805 3.02 3.943 1 93.31 272 SER B O 1
ATOM 4569 N N . PRO B 1 273 ? -5.141 2.816 5.496 1 93.25 273 PRO B N 1
ATOM 4570 C CA . PRO B 1 273 ? -5.566 1.439 5.754 1 93.25 273 PRO B CA 1
ATOM 4571 C C . PRO B 1 273 ? -7.012 1.353 6.246 1 93.25 273 PRO B C 1
ATOM 4573 O O . PRO B 1 273 ? -7.461 2.211 7.012 1 93.25 273 PRO B O 1
ATOM 4576 N N . ASP B 1 274 ? -7.617 0.347 5.77 1 92.06 274 ASP B N 1
ATOM 4577 C CA . ASP B 1 274 ? -8.969 0.107 6.273 1 92.06 274 ASP B CA 1
ATOM 4578 C C . ASP B 1 274 ? -8.961 -0.099 7.789 1 92.06 274 ASP B C 1
ATOM 4580 O O . ASP B 1 274 ? -8.016 -0.664 8.336 1 92.06 274 ASP B O 1
ATOM 4584 N N . ARG B 1 275 ? -9.984 0.368 8.359 1 86.31 275 ARG B N 1
ATOM 4585 C CA . ARG B 1 275 ? -10.102 0.177 9.805 1 86.31 275 ARG B CA 1
ATOM 4586 C C . ARG B 1 275 ? -10.461 -1.268 10.141 1 86.31 275 ARG B C 1
ATOM 4588 O O . ARG B 1 275 ? -9.969 -1.82 11.125 1 86.31 275 ARG B O 1
ATOM 4595 N N . GLN B 1 276 ? -11.164 -1.827 9.266 1 86 276 GLN B N 1
ATOM 4596 C CA . GLN B 1 276 ? -11.68 -3.168 9.523 1 86 276 GLN B CA 1
ATOM 4597 C C . GLN B 1 276 ? -10.719 -4.234 9.008 1 86 276 GLN B C 1
ATOM 4599 O O . GLN B 1 276 ? -10.141 -4.086 7.926 1 86 276 GLN B O 1
ATOM 4604 N N . VAL B 1 277 ? -10.477 -5.219 9.883 1 91.62 277 VAL B N 1
ATOM 4605 C CA . VAL B 1 277 ? -9.781 -6.434 9.492 1 91.62 277 VAL B CA 1
ATOM 4606 C C . VAL B 1 277 ? -10.789 -7.559 9.258 1 91.62 277 VAL B C 1
ATOM 4608 O O . VAL B 1 277 ? -11.617 -7.844 10.117 1 91.62 277 VAL B O 1
ATOM 4611 N N . GLU B 1 278 ? -10.781 -8.117 8.062 1 94.38 278 GLU B N 1
ATOM 4612 C CA . GLU B 1 278 ? -11.664 -9.242 7.762 1 94.38 278 GLU B CA 1
ATOM 4613 C C . GLU B 1 278 ? -10.969 -10.57 8.039 1 94.38 278 GLU B C 1
ATOM 4615 O O . GLU B 1 278 ? -9.789 -10.742 7.738 1 94.38 278 GLU B O 1
ATOM 4620 N N . THR B 1 279 ? -11.695 -11.414 8.656 1 96 279 THR B N 1
ATOM 4621 C CA . THR B 1 279 ? -11.18 -12.75 8.945 1 96 279 THR B CA 1
ATOM 4622 C C . THR B 1 279 ? -11.906 -13.797 8.109 1 96 279 THR B C 1
ATOM 4624 O O . THR B 1 279 ? -13.109 -14.008 8.266 1 96 279 THR B O 1
ATOM 4627 N N . ILE B 1 280 ? -11.18 -14.398 7.25 1 95.38 280 ILE B N 1
ATOM 4628 C CA . ILE B 1 280 ? -11.719 -15.422 6.359 1 95.38 280 ILE B CA 1
ATOM 4629 C C . ILE B 1 280 ? -11.203 -16.797 6.773 1 95.38 280 ILE B C 1
ATOM 4631 O O . ILE B 1 280 ? -10.016 -17.094 6.613 1 95.38 280 ILE B O 1
ATOM 4635 N N . LEU B 1 281 ? -12.055 -17.641 7.305 1 95.25 281 LEU B N 1
ATOM 4636 C CA . LEU B 1 281 ? -11.68 -18.969 7.766 1 95.25 281 LEU B CA 1
ATOM 4637 C C . LEU B 1 281 ? -12.062 -20.031 6.738 1 95.25 281 LEU B C 1
ATOM 4639 O O . LEU B 1 281 ? -12.922 -20.875 7.004 1 95.25 281 LEU B O 1
ATOM 4643 N N . CYS B 1 282 ? -11.391 -19.938 5.637 1 93.12 282 CYS B N 1
ATOM 4644 C CA . CYS B 1 282 ? -11.531 -20.875 4.52 1 93.12 282 CYS B CA 1
ATOM 4645 C C . CYS B 1 282 ? -10.18 -21.469 4.129 1 93.12 282 CYS B C 1
ATOM 4647 O O . CYS B 1 282 ? -9.141 -21.016 4.605 1 93.12 282 CYS B O 1
ATOM 4649 N N . GLY B 1 283 ? -10.242 -22.516 3.377 1 88.12 283 GLY B N 1
ATOM 4650 C CA . GLY B 1 283 ? -8.992 -23.109 2.914 1 88.12 283 GLY B CA 1
ATOM 4651 C C . GLY B 1 283 ? -8.148 -22.156 2.094 1 88.12 283 GLY B C 1
ATOM 4652 O O . GLY B 1 283 ? -6.918 -22.219 2.119 1 88.12 283 GLY B O 1
ATOM 4653 N N . VAL B 1 284 ? -8.875 -21.344 1.388 1 90.88 284 VAL B N 1
ATOM 4654 C CA . VAL B 1 284 ? -8.188 -20.328 0.608 1 90.88 284 VAL B CA 1
ATOM 4655 C C . VAL B 1 284 ? -8.844 -18.969 0.85 1 90.88 284 VAL B C 1
ATOM 4657 O O . VAL B 1 284 ? -10.047 -18.891 1.116 1 90.88 284 VAL B O 1
ATOM 4660 N N . THR B 1 285 ? -8.102 -17.984 0.913 1 92.94 285 THR B N 1
ATOM 4661 C CA . THR B 1 285 ? -8.531 -16.594 0.938 1 92.94 285 THR B CA 1
ATOM 4662 C C . THR B 1 285 ? -8.086 -15.867 -0.329 1 92.94 285 THR B C 1
ATOM 4664 O O . THR B 1 285 ? -6.934 -15.977 -0.741 1 92.94 285 THR B O 1
ATOM 4667 N N . THR B 1 286 ? -9.055 -15.102 -0.937 1 94.44 286 THR B N 1
ATOM 4668 C CA . THR B 1 286 ? -8.711 -14.539 -2.236 1 94.44 286 THR B CA 1
ATOM 4669 C C . THR B 1 286 ? -9.164 -13.086 -2.332 1 94.44 286 THR B C 1
ATOM 4671 O O . THR B 1 286 ? -10.266 -12.742 -1.898 1 94.44 286 THR B O 1
ATOM 4674 N N . PHE B 1 287 ? -8.305 -12.242 -2.828 1 95.44 287 PHE B N 1
ATOM 4675 C CA . PHE B 1 287 ? -8.641 -10.953 -3.418 1 95.44 287 PHE B CA 1
ATOM 4676 C C . PHE B 1 287 ? -8.68 -11.039 -4.938 1 95.44 287 PHE B C 1
ATOM 4678 O O . PHE B 1 287 ? -7.672 -11.367 -5.57 1 95.44 287 PHE B O 1
ATOM 4685 N N . ARG B 1 288 ? -9.789 -10.805 -5.504 1 96.5 288 ARG B N 1
ATOM 4686 C CA . ARG B 1 288 ? -9.922 -10.836 -6.957 1 96.5 288 ARG B CA 1
ATOM 4687 C C . ARG B 1 288 ? -10.266 -9.461 -7.512 1 96.5 288 ARG B C 1
ATOM 4689 O O . ARG B 1 288 ? -11.359 -8.938 -7.262 1 96.5 288 ARG B O 1
ATOM 4696 N N . MET B 1 289 ? -9.398 -8.898 -8.266 1 97.31 289 MET B N 1
ATOM 4697 C CA . MET B 1 289 ? -9.594 -7.586 -8.875 1 97.31 289 MET B CA 1
ATOM 4698 C C . MET B 1 289 ? -10.156 -7.719 -10.289 1 97.31 289 MET B C 1
ATOM 4700 O O . MET B 1 289 ? -9.492 -8.258 -11.18 1 97.31 289 MET B O 1
ATOM 4704 N N . VAL B 1 290 ? -11.32 -7.297 -10.453 1 96.62 290 VAL B N 1
ATOM 4705 C CA . VAL B 1 290 ? -11.969 -7.25 -11.758 1 96.62 290 VAL B CA 1
ATOM 4706 C C . VAL B 1 290 ? -11.75 -5.879 -12.398 1 96.62 290 VAL B C 1
ATOM 4708 O O . VAL B 1 290 ? -12.102 -4.852 -11.812 1 96.62 290 VAL B O 1
ATOM 4711 N N . SER B 1 291 ? -11.148 -5.867 -13.594 1 95.12 291 SER B N 1
ATOM 4712 C CA . SER B 1 291 ? -10.773 -4.602 -14.219 1 95.12 291 SER B CA 1
ATOM 4713 C C . SER B 1 291 ? -11.352 -4.492 -15.625 1 95.12 291 SER B C 1
ATOM 4715 O O . SER B 1 291 ? -11.258 -5.43 -16.422 1 95.12 291 SER B O 1
ATOM 4717 N N . SER B 1 292 ? -11.898 -3.359 -15.945 1 93.19 292 SER B N 1
ATOM 4718 C CA . SER B 1 292 ? -12.469 -3.096 -17.266 1 93.19 292 SER B CA 1
ATOM 4719 C C . SER B 1 292 ? -11.398 -2.674 -18.266 1 93.19 292 SER B C 1
ATOM 4721 O O . SER B 1 292 ? -11.633 -2.672 -19.469 1 93.19 292 SER B O 1
ATOM 4723 N N . GLY B 1 293 ? -10.227 -2.281 -17.766 1 89.94 293 GLY B N 1
ATOM 4724 C CA . GLY B 1 293 ? -9.18 -1.744 -18.625 1 89.94 293 GLY B CA 1
ATOM 4725 C C . GLY B 1 293 ? -9.258 -0.237 -18.781 1 89.94 293 GLY B C 1
ATOM 4726 O 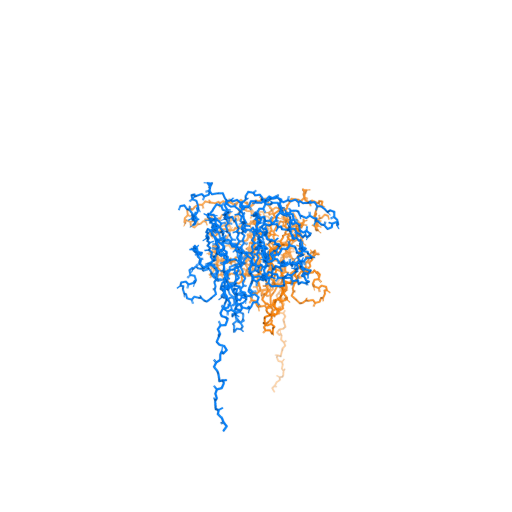O . GLY B 1 293 ? -8.375 0.372 -19.391 1 89.94 293 GLY B O 1
ATOM 4727 N N . GLU B 1 294 ? -10.203 0.389 -18.188 1 87.19 294 GLU B N 1
ATOM 4728 C CA . GLU B 1 294 ? -10.383 1.833 -18.297 1 87.19 294 GLU B CA 1
ATOM 4729 C C . GLU B 1 294 ? -9.641 2.576 -17.203 1 87.19 294 GLU B C 1
ATOM 4731 O O . GLU B 1 294 ? -9.422 3.785 -17.297 1 87.19 294 GLU B O 1
ATOM 4736 N N . PHE B 1 295 ? -9.336 1.847 -16.188 1 87.56 295 PHE B N 1
ATOM 4737 C CA . PHE B 1 295 ? -8.695 2.465 -15.023 1 87.56 295 PHE B CA 1
ATOM 4738 C C . PHE B 1 295 ? -7.387 1.765 -14.688 1 87.56 295 PHE B C 1
ATOM 4740 O O . PHE B 1 295 ? -7.227 0.573 -14.961 1 87.56 295 PHE B O 1
ATOM 4747 N N . ASP B 1 296 ? -6.445 2.549 -14.172 1 88.38 296 ASP B N 1
ATOM 4748 C CA . ASP B 1 296 ? -5.254 1.979 -13.555 1 88.38 296 ASP B CA 1
ATOM 4749 C C . ASP B 1 296 ? -5.531 1.548 -12.117 1 88.38 296 ASP B C 1
ATOM 4751 O O . ASP B 1 296 ? -5.301 2.312 -11.18 1 88.38 296 ASP B O 1
ATOM 4755 N N . ASN B 1 297 ? -6.016 0.313 -12 1 92.69 297 ASN B N 1
ATOM 4756 C CA . ASN B 1 297 ? -6.473 -0.19 -10.711 1 92.69 297 ASN B CA 1
ATOM 4757 C C . ASN B 1 297 ? -5.316 -0.729 -9.875 1 92.69 297 ASN B C 1
ATOM 4759 O O . ASN B 1 297 ? -4.395 -1.347 -10.414 1 92.69 297 ASN B O 1
ATOM 4763 N N . SER B 1 298 ? -5.348 -0.473 -8.633 1 95.06 298 SER B N 1
ATOM 4764 C CA . SER B 1 298 ? -4.395 -1.061 -7.699 1 95.06 298 SER B CA 1
ATOM 4765 C C . SER B 1 298 ? -5.031 -1.293 -6.332 1 95.06 298 SER B C 1
ATOM 4767 O O . SER B 1 298 ? -5.902 -0.531 -5.91 1 95.06 298 SER B O 1
ATOM 4769 N N . ASP B 1 299 ? -4.699 -2.35 -5.73 1 96.44 299 ASP B N 1
ATOM 4770 C CA . ASP B 1 299 ? -5.125 -2.715 -4.383 1 96.44 299 ASP B CA 1
ATOM 4771 C C . ASP B 1 299 ? -3.982 -3.359 -3.6 1 96.44 299 ASP B C 1
ATOM 4773 O O . ASP B 1 299 ? -3.287 -4.234 -4.117 1 96.44 299 ASP B O 1
ATOM 4777 N N . THR B 1 300 ? -3.719 -2.877 -2.371 1 97.25 300 THR B N 1
ATOM 4778 C CA . THR B 1 300 ? -2.633 -3.406 -1.554 1 97.25 300 THR B CA 1
ATOM 4779 C C . THR B 1 300 ? -3.182 -4.125 -0.325 1 97.25 300 THR B C 1
ATOM 4781 O O . THR B 1 300 ? -3.24 -3.551 0.764 1 97.25 300 THR B O 1
ATOM 4784 N N . PRO B 1 301 ? -3.443 -5.387 -0.413 1 95.88 301 PRO B N 1
ATOM 4785 C CA . PRO B 1 301 ? -3.906 -6.16 0.742 1 95.88 301 PRO B CA 1
ATOM 4786 C C . PRO B 1 301 ? -2.76 -6.648 1.625 1 95.88 301 PRO B C 1
ATOM 4788 O O . PRO B 1 301 ? -1.696 -7.012 1.117 1 95.88 301 PRO B O 1
ATOM 4791 N N . ALA B 1 302 ? -2.951 -6.559 2.879 1 94.88 302 ALA B N 1
ATOM 4792 C CA . ALA B 1 302 ? -2.131 -7.266 3.859 1 94.88 302 ALA B CA 1
ATOM 4793 C C . ALA B 1 302 ? -2.83 -8.531 4.348 1 94.88 302 ALA B C 1
ATOM 4795 O O . ALA B 1 302 ? -3.996 -8.492 4.746 1 94.88 302 ALA B O 1
ATOM 4796 N N . VAL B 1 303 ? -2.105 -9.664 4.293 1 94 303 VAL B N 1
ATOM 4797 C CA . VAL B 1 303 ? -2.693 -10.938 4.699 1 94 303 VAL B CA 1
ATOM 4798 C C . VAL B 1 303 ? -1.855 -11.562 5.812 1 94 303 VAL B C 1
ATOM 4800 O O . VAL B 1 303 ? -0.625 -11.484 5.789 1 94 303 VAL B O 1
ATOM 4803 N N . ALA B 1 304 ? -2.498 -12.055 6.781 1 92.88 304 ALA B N 1
ATOM 4804 C CA . ALA B 1 304 ? -1.862 -12.789 7.871 1 92.88 304 ALA B CA 1
ATOM 4805 C C . ALA B 1 304 ? -2.635 -14.062 8.195 1 92.88 304 ALA B C 1
ATOM 4807 O O . ALA B 1 304 ? -3.867 -14.07 8.195 1 92.88 304 ALA B O 1
ATOM 4808 N N . GLN B 1 305 ? -1.892 -15.062 8.531 1 92.75 305 GLN B N 1
ATOM 4809 C CA . GLN B 1 305 ? -2.531 -16.344 8.812 1 92.75 305 GLN B CA 1
ATOM 4810 C C . GLN B 1 305 ? -3.451 -16.234 10.023 1 92.75 305 GLN B C 1
ATOM 4812 O O . GLN B 1 305 ? -3.074 -15.664 11.047 1 92.75 305 GLN B O 1
ATOM 4817 N N . ALA B 1 306 ? -4.613 -16.797 9.836 1 93.19 306 ALA B N 1
ATOM 4818 C CA . ALA B 1 306 ? -5.586 -16.844 10.922 1 93.19 306 ALA B CA 1
ATOM 4819 C C . ALA B 1 306 ? -5.625 -18.234 11.562 1 93.19 306 ALA B C 1
ATOM 4821 O O . ALA B 1 306 ? -5.223 -19.219 10.945 1 93.19 306 ALA B O 1
ATOM 4822 N N . ASP B 1 307 ? -6.016 -18.156 12.828 1 92.19 307 ASP B N 1
ATOM 4823 C CA . ASP B 1 307 ? -6.25 -19.422 13.539 1 92.19 307 ASP B CA 1
ATOM 4824 C C . ASP B 1 307 ? -7.738 -19.75 13.602 1 92.19 307 ASP B C 1
ATOM 4826 O O . ASP B 1 307 ? -8.523 -19.016 14.211 1 92.19 307 ASP B O 1
ATOM 4830 N N . ILE B 1 308 ? -8.078 -20.875 13.07 1 89.56 308 ILE B N 1
ATOM 4831 C CA . ILE B 1 308 ? -9.484 -21.234 12.898 1 89.56 308 ILE B CA 1
ATOM 4832 C C . ILE B 1 308 ? -10.18 -21.266 14.258 1 89.56 308 ILE B C 1
ATOM 4834 O O . ILE B 1 308 ? -11.266 -20.719 14.422 1 89.56 308 ILE B O 1
ATOM 4838 N N . MET B 1 309 ? -9.602 -21.875 15.219 1 91.31 309 MET B N 1
ATOM 4839 C CA . MET B 1 309 ? -10.227 -22.016 16.531 1 91.31 309 MET B CA 1
ATOM 4840 C C . MET B 1 309 ? -10.25 -20.688 17.266 1 91.31 309 MET B C 1
ATOM 4842 O O . MET B 1 309 ? -11.289 -20.281 17.797 1 91.31 309 MET B O 1
ATOM 4846 N N . ALA B 1 310 ? -9.172 -19.984 17.188 1 92.5 310 ALA B N 1
ATOM 4847 C CA . ALA B 1 310 ? -9.031 -18.75 17.969 1 92.5 310 ALA B CA 1
ATOM 4848 C C . ALA B 1 310 ? -9.859 -17.625 17.359 1 92.5 310 ALA B C 1
ATOM 4850 O O . ALA B 1 310 ? -10.336 -16.75 18.062 1 92.5 310 ALA B O 1
ATOM 4851 N N . ASP B 1 311 ? -10.109 -17.734 16.031 1 93.25 311 ASP B N 1
ATOM 4852 C CA . ASP B 1 311 ? -10.688 -16.578 15.352 1 93.25 311 ASP B CA 1
ATOM 4853 C C . ASP B 1 311 ? -12.125 -16.859 14.922 1 93.25 311 ASP B C 1
ATOM 4855 O O . ASP B 1 311 ? -12.727 -16.078 14.18 1 93.25 311 ASP B O 1
ATOM 4859 N N . MET B 1 312 ? -12.711 -17.828 15.391 1 92.31 312 MET B N 1
ATOM 4860 C CA . MET B 1 312 ? -14.023 -18.266 14.945 1 92.31 312 MET B CA 1
ATOM 4861 C C . MET B 1 312 ? -15.094 -17.234 15.258 1 92.31 312 MET B C 1
ATOM 4863 O O . MET B 1 312 ? -15.977 -16.969 14.445 1 92.31 312 MET B O 1
ATOM 4867 N N . ARG B 1 313 ? -14.977 -16.531 16.375 1 89.5 313 ARG B N 1
ATOM 4868 C CA . ARG B 1 313 ? -15.992 -15.602 16.828 1 89.5 313 ARG B CA 1
ATOM 4869 C C . ARG B 1 313 ? -15.969 -14.312 16.016 1 89.5 313 ARG B C 1
ATOM 4871 O O . ARG B 1 313 ? -16.984 -13.648 15.852 1 89.5 313 ARG B O 1
ATOM 4878 N N . ARG B 1 314 ? -14.844 -14.008 15.406 1 90.69 314 ARG B N 1
ATOM 4879 C CA . ARG B 1 314 ? -14.703 -12.75 14.68 1 90.69 314 ARG B CA 1
ATOM 4880 C C . ARG B 1 314 ? -14.672 -12.984 13.172 1 90.69 314 ARG B C 1
ATOM 4882 O O . ARG B 1 314 ? -14.352 -12.07 12.406 1 90.69 314 ARG B O 1
ATOM 4889 N N . ALA B 1 315 ? -15.055 -14.172 12.828 1 93.75 315 ALA B N 1
ATOM 4890 C CA . ALA B 1 315 ? -14.922 -14.531 11.414 1 93.75 315 ALA B CA 1
ATOM 4891 C C . ALA B 1 315 ? -15.977 -13.828 10.57 1 93.75 315 ALA B C 1
ATOM 4893 O O . ALA B 1 315 ? -17.141 -13.742 10.961 1 93.75 315 ALA B O 1
ATOM 4894 N N . SER B 1 316 ? -15.508 -13.281 9.469 1 93.38 316 SER B N 1
ATOM 4895 C CA . SER B 1 316 ? -16.422 -12.711 8.484 1 93.38 316 SER B CA 1
ATOM 4896 C C . SER B 1 316 ? -16.984 -13.789 7.566 1 93.38 316 SER B C 1
ATOM 4898 O O . SER B 1 316 ? -18.078 -13.625 7.012 1 93.38 316 SER B O 1
ATOM 4900 N N . LEU B 1 317 ? -16.234 -14.82 7.336 1 93.75 317 LEU B N 1
ATOM 4901 C CA . LEU B 1 317 ? -16.609 -15.938 6.473 1 93.75 317 LEU B CA 1
ATOM 4902 C C . LEU B 1 317 ? -16.016 -17.25 6.988 1 93.75 317 LEU B C 1
ATOM 4904 O O . LEU B 1 317 ? -14.844 -17.297 7.383 1 93.75 317 LEU B O 1
ATOM 4908 N N . VAL B 1 318 ? -16.781 -18.266 7.094 1 93.38 318 VAL B N 1
ATOM 4909 C CA . VAL B 1 318 ? -16.344 -19.594 7.473 1 93.38 318 VAL B CA 1
ATOM 4910 C C . VAL B 1 318 ? -16.75 -20.594 6.398 1 93.38 318 VAL B C 1
ATOM 4912 O O . VAL B 1 318 ? -17.906 -20.625 5.98 1 93.38 318 VAL B O 1
ATOM 4915 N N . CYS B 1 319 ? -15.664 -21.297 5.934 1 88.75 319 CYS B N 1
ATOM 4916 C CA . CYS B 1 319 ? -15.969 -22.328 4.953 1 88.75 319 CYS B CA 1
ATOM 4917 C C . CYS B 1 319 ? -15.883 -23.719 5.578 1 88.75 319 CYS B C 1
ATOM 4919 O O . CYS B 1 319 ? -15.25 -23.891 6.621 1 88.75 319 CYS B O 1
ATOM 4921 N N . GLY B 1 320 ? -16.25 -24.844 4.77 1 72.25 320 GLY B N 1
ATOM 4922 C CA . GLY B 1 320 ? -16.109 -26.25 5.094 1 72.25 320 GLY B CA 1
ATOM 4923 C C . GLY B 1 320 ? -16.828 -26.656 6.359 1 72.25 320 GLY B C 1
ATOM 4924 O O . GLY B 1 320 ? -16.484 -27.641 7 1 72.25 320 GLY B O 1
ATOM 4925 N N . LEU B 1 321 ? -17.484 -25.672 7.105 1 49.47 321 LEU B N 1
ATOM 4926 C CA . LEU B 1 321 ? -18.141 -26.328 8.242 1 49.47 321 LEU B CA 1
ATOM 4927 C C . LEU B 1 321 ? -19.312 -27.188 7.773 1 49.47 321 LEU B C 1
ATOM 4929 O O . LEU B 1 321 ? -19.938 -26.891 6.758 1 49.47 321 LEU B O 1
#

pLDDT: mean 81.84, std 22.77, range [21.3, 98.56]

Solvent-accessible surface area (backbone atoms only — not comparable to full-atom values): 34120 Å² total; per-residue (Å²): 142,86,93,73,87,78,75,78,85,73,71,86,75,79,77,78,72,72,84,70,70,88,68,67,84,64,54,66,68,52,66,66,72,68,68,75,82,79,83,84,86,73,91,59,77,43,75,42,75,62,80,55,55,75,34,71,45,67,72,62,26,37,38,37,36,62,31,80,62,72,55,79,72,52,81,27,34,41,41,37,40,47,54,58,54,21,22,39,32,40,33,38,68,38,37,44,23,49,50,92,68,59,15,35,36,29,44,33,57,14,45,74,57,91,89,21,30,30,63,28,68,89,48,38,96,54,56,68,81,73,31,55,50,75,51,59,24,79,43,75,44,86,57,74,46,68,29,89,28,17,26,26,26,42,35,34,26,63,44,52,61,77,30,34,39,30,33,36,38,43,76,39,83,34,46,69,51,42,50,30,62,44,82,78,60,68,47,58,44,38,49,44,42,49,35,31,66,42,47,24,31,46,32,33,72,39,24,23,34,34,33,45,39,29,38,26,20,63,51,38,56,27,93,84,45,74,59,68,43,51,55,69,36,82,41,68,49,26,56,82,69,67,50,69,29,27,34,36,34,31,27,24,82,57,53,33,60,90,65,43,46,70,76,47,22,32,25,27,24,19,42,49,47,52,87,62,70,45,26,33,42,14,49,16,26,35,42,37,35,39,39,70,29,58,30,57,30,36,38,28,41,35,38,32,67,48,51,65,80,84,41,54,90,67,42,72,41,77,46,92,120,144,86,92,72,86,79,75,79,85,74,71,86,76,78,78,79,74,74,83,71,70,87,73,66,84,65,55,69,70,54,66,64,73,72,70,76,83,81,85,82,84,72,91,57,77,42,73,40,75,62,80,54,56,75,34,73,45,67,69,61,28,36,38,38,37,62,32,82,59,70,57,77,72,52,81,28,35,44,39,38,40,47,55,59,54,21,21,38,29,39,35,38,68,37,38,44,24,50,50,93,69,60,15,35,37,30,44,31,58,15,44,75,56,92,90,22,29,29,62,28,66,89,51,37,95,54,58,69,81,72,31,55,48,74,51,61,26,79,43,74,46,86,57,74,46,69,28,90,29,16,27,24,26,43,35,35,25,61,40,51,61,78,32,35,38,30,34,35,37,42,75,40,82,34,46,69,52,41,49,32,6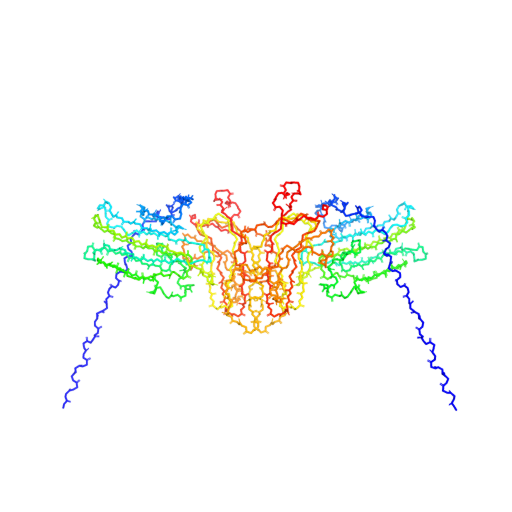2,43,83,76,60,68,48,56,44,38,48,42,40,50,34,33,65,42,47,26,29,45,32,32,74,39,22,23,35,36,33,4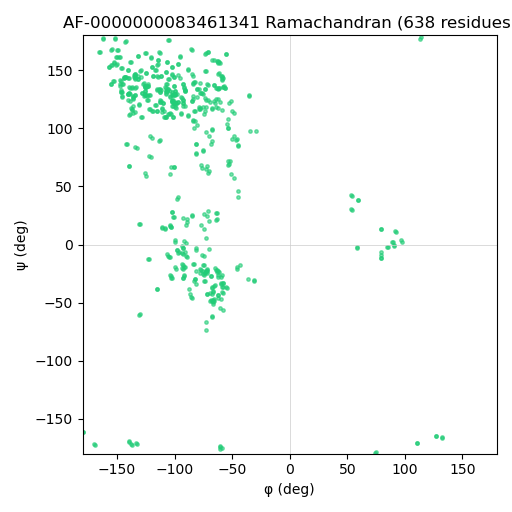5,40,29,37,29,20,64,50,38,57,26,92,84,44,72,61,67,43,50,55,69,36,80,40,68,50,25,58,82,70,66,48,67,29,27,34,36,34,31,28,22,81,57,54,34,59,89,64,44,47,69,75,47,22,31,26,26,24,21,42,48,48,50,88,62,71,45,25,34,42,14,49,16,25,36,41,36,35,39,40,70,28,60,31,58,29,36,39,28,41,35,39,33,67,47,50,65,81,83,41,54,89,65,43,72,41,78,46,92,120

InterPro domains:
  IPR008435 Corticotropin-releasing factor-binding protein [PTHR10278] (38-308)
  IPR035914 Spermadhesin, CUB domain superfamily [SSF49854] (69-173)
  IPR056177 Corticotropin-releasing factor binding protein, N-terminal domain [PF05428] (52-170)
  IPR056178 Corticotropin-releasing factor binding protein, C-terminal domain [PF23541] (187-297)

Foldseek 3Di:
DDPPDPDDPPDDPPCPPPPLDDDDPCVLVVVPPPPPDDPDDDPPFDEAEDDDLEAEDADFGKYWYFAADLPDFDKGKYKYFYDFQKKKKKAWQWFDAAVVQVKKKKKFQADDDSNATPPAQQQDPDHRVVRIDMDHDGDRDGDMDIHLGRIMMMIITHNDGGGITMMGIDMGGHPQRFEHEDEDFKDKDKHWPQLAQGKGKYKYQAWKWKKWAWWAKQQADFVPDPPPADAPDKDKPCVVVPGQWWKWKFAEADNHCVPTDTLITIHGGDNGIDPDIATEGYSMIMIMIGHRSRHGTMIIMIIGHDDCVVCVVVHSYHPPD/DDPPDPDDPDDDPPCPPPPLDDDDPCVLVVVPPPPPPDPDDDPPFDEAEDDDLEAEDADFGKYWYFAADLPDFDKGKYKYFYDFQKKKKKAWQWFDAAVVQVKKKKKFQADDDSNATPPAQQQDPDHRVVRIDMDHDGDRDGDMDIHLGRIMMMIITHNDGGGITMMGIDMGGHPQRFEHEDEDFKDKDKHWPQLAQGKGKYKYQAWKWKKWAWWAKQQADFVPDPPPADAPDKDKPCVVVPGQWWKWKFAEQDNHCVPTDTLITIHGGDNGIDPDIATEGYSMIMIMIGHRSRHGTMIIMIIGHDDCVVCVVVHSYHPPD

Organism: Laodelphax striatellus (NCBI:txid195883)